Protein 8K48 (pdb70)

Sequence (378 aa):
SQSRDDFDRDDVEQYFNYMGMLAVEGTYSKMEALLNLNIHPVDILLMLAATEGDRPKIEELLKAGADYSVKDADGRTAIDRANSEEIRDLILGYGSQSRDDFDRDDVEQYFNYMGMLAVEGTYSKMEALLNLNIHPVDILLMLAATEGDRPKIEELLKAGADYSVKDADGRTAIDRANSEEIRDLILGYGSQSRDDFDRDDVEQYFNYMGMLAVEGTYSKMEALLNLNIHPVDILLMLAATEGDRPKIEELLKAGADYSVKDADGRTAIDRANSEEIRDLILGYSQSRDDFDRDDVEQYFNYMGMLAVEGTYSKMEALLNLNIHPVDILLMLAATEGDRPKIEELLKAGADYSVKDADGRTAIDRANSEEIRDLILGY

Solvent-accessible surface area: 19606 Å² total; per-residue (Å²): 168,85,59,74,119,79,10,75,98,74,47,0,14,72,19,24,24,74,24,20,6,56,56,17,11,30,59,34,48,130,6,38,41,3,19,112,72,155,22,104,30,1,4,0,2,0,2,12,0,0,62,79,20,29,115,98,51,0,70,57,0,19,161,6,35,10,64,82,70,40,132,9,63,110,35,107,18,1,32,70,46,7,91,32,108,108,9,95,74,31,0,92,68,120,123,119,72,66,80,122,81,10,76,103,98,54,0,39,137,20,26,25,112,27,18,62,67,56,34,64,26,74,10,51,133,3,27,54,10,17,112,79,167,26,47,29,0,4,0,1,0,2,18,0,0,60,81,27,30,99,100,49,0,57,49,0,23,142,6,36,9,58,80,70,37,124,22,90,104,32,109,15,1,33,67,40,8,123,37,118,113,11,90,76,26,1,96,65,124,123,119,75,65,76,119,78,11,71,93,78,49,0,16,77,21,28,20,76,29,26,14,54,54,17,24,21,69,22,25,132,2,19,43,6,23,111,82,163,21,50,28,0,5,0,2,0,2,17,0,0,61,77,21,28,110,102,43,0,52,60,0,19,144,5,35,11,59,83,73,38,128,12,72,116,37,111,16,1,32,69,46,8,91,37,106,112,10,92,77,32,0,93,67,124,170,88,58,64,126,83,15,79,120,80,50,0,55,111,18,33,26,125,31,24,39,85,60,33,45,37,74,10,68,95,3,24,44,4,12,106,110,141,29,48,26,0,7,0,1,0,2,21,0,0,65,78,19,31,97,102,45,0,61,57,0,20,154,5,33,10,61,77,70,36,133,17,63,95,41,107,18,2,30,65,47,10,96,43,118,100,6,93,76,28,0,89,69,114

Structure (mmCIF, N/CA/C/O backbone):
data_8K48
#
_entry.id   8K48
#
_cell.length_a   63.776
_cell.length_b   63.776
_cell.length_c   225.397
_cell.angle_alpha   90.000
_cell.angle_beta   90.000
_cell.angle_gamma   90.000
#
_symmetry.space_group_name_H-M   'P 43 21 2'
#
loop_
_entity.id
_entity.type
_entity.pdbx_description
1 polymer 'Protein LHCP TRANSLOCATION DEFECT'
2 water water
#
loop_
_atom_site.group_PDB
_atom_site.id
_atom_site.type_symbol
_atom_site.label_atom_id
_atom_site.label_alt_id
_atom_site.label_comp_id
_atom_site.label_asym_id
_atom_site.label_entity_id
_atom_site.label_seq_id
_atom_site.pdbx_PDB_ins_code
_atom_site.Cartn_x
_atom_site.Cartn_y
_atom_site.Cartn_z
_atom_site.occupancy
_atom_site.B_iso_or_equiv
_atom_site.auth_seq_id
_atom_site.auth_comp_id
_atom_site.auth_asym_id
_atom_site.auth_atom_id
_atom_site.pdbx_PDB_model_num
ATOM 1 N N . SER A 1 15 ? -27.31400 -18.26000 9.10800 1.000 63.85000 9 SER A N 1
ATOM 2 C CA . SER A 1 15 ? -27.64300 -18.33300 7.66200 1.000 67.05000 9 SER A CA 1
ATOM 3 C C . SER A 1 15 ? -27.33300 -19.73000 7.10100 1.000 68.84000 9 SER A C 1
ATOM 4 O O . SER A 1 15 ? -27.35800 -19.87800 5.86800 1.000 66.91000 9 SER A O 1
ATOM 7 N N . GLN A 1 16 ? -27.06800 -20.71300 7.96700 1.000 64.21000 10 GLN A N 1
ATOM 8 C CA . GLN A 1 16 ? -26.80600 -22.10300 7.49900 1.000 61.27000 10 GLN A CA 1
ATOM 9 C C . GLN A 1 16 ? -27.33700 -23.12400 8.51600 1.000 58.85000 10 GLN A C 1
ATOM 10 O O . GLN A 1 16 ? -27.30900 -22.81900 9.71500 1.000 56.12000 10 GLN A O 1
ATOM 16 N N . SER A 1 17 ? -27.81000 -24.27700 8.04400 1.000 52.30000 11 SER A N 1
ATOM 17 C CA . SER A 1 17 ? -28.40000 -25.31300 8.93600 1.000 51.38000 11 SER A CA 1
ATOM 18 C C . SER A 1 17 ? -27.59100 -26.61500 8.89400 1.000 49.06000 11 SER A C 1
ATOM 19 O O . SER A 1 17 ? -26.71400 -26.73200 8.02600 1.000 48.21000 11 SER A O 1
ATOM 22 N N . ARG A 1 18 ? -27.93000 -27.56400 9.76600 1.000 45.88000 12 ARG A N 1
ATOM 23 C CA . ARG A 1 18 ? -27.18800 -28.84600 9.87200 1.000 47.86000 12 ARG A CA 1
ATOM 24 C C . ARG A 1 18 ? -27.22400 -29.59900 8.54300 1.000 47.51000 12 ARG A C 1
ATOM 25 O O . ARG A 1 18 ? -26.17500 -30.10900 8.13600 1.000 39.41000 12 ARG A O 1
ATOM 33 N N . ASP A 1 19 ? -28.37400 -29.62200 7.87400 1.000 45.97000 13 ASP A N 1
ATOM 34 C CA . ASP A 1 19 ? -28.48400 -30.44200 6.63700 1.000 45.28000 13 ASP A CA 1
ATOM 35 C C . ASP A 1 19 ? -27.88500 -29.72600 5.42000 1.000 41.71000 13 ASP A C 1
ATOM 36 O O . ASP A 1 19 ? -27.97900 -30.28700 4.32700 1.000 44.51000 13 ASP A O 1
ATOM 41 N N . ASP A 1 20 ? -27.25800 -28.57100 5.60500 1.000 37.07000 14 ASP A N 1
ATOM 42 C CA . ASP A 1 20 ? -26.57100 -27.93200 4.45400 1.000 42.41000 14 ASP A CA 1
ATOM 43 C C . ASP A 1 20 ? -25.14300 -28.48700 4.35900 1.000 42.86000 14 ASP A C 1
ATOM 44 O O . ASP A 1 20 ? -24.37400 -27.97500 3.54100 1.000 43.13000 14 ASP A O 1
ATOM 49 N N . PHE A 1 21 ? -24.81100 -29.47900 5.18900 1.000 41.76000 15 PHE A N 1
ATOM 50 C CA . PHE A 1 21 ? -23.47000 -30.11300 5.15900 1.000 37.82000 15 PHE A CA 1
ATOM 51 C C . PHE A 1 21 ? -23.65100 -31.59300 4.81600 1.000 36.34000 15 PHE A C 1
ATOM 52 O O . PHE A 1 21 ? -24.41900 -32.27800 5.50000 1.000 38.39000 15 PHE A O 1
ATOM 60 N N . ASP A 1 22 ? -22.97300 -32.05100 3.77100 1.000 32.21000 16 ASP A N 1
ATOM 61 C CA . ASP A 1 22 ? -23.15600 -33.44500 3.29900 1.000 36.99000 16 ASP A CA 1
ATOM 62 C C . ASP A 1 22 ? -21.81800 -34.19100 3.22400 1.000 34.94000 16 ASP A C 1
ATOM 63 O O . ASP A 1 22 ? -20.80200 -33.62100 3.63300 1.000 32.83000 16 ASP A O 1
ATOM 68 N N . ARG A 1 23 ? -21.84100 -35.40800 2.67500 1.000 35.02000 17 ARG A N 1
ATOM 69 C CA . ARG A 1 23 ? -20.62500 -36.21500 2.63700 1.000 37.60000 17 ARG A CA 1
ATOM 70 C C . ARG A 1 23 ? -19.52500 -35.53500 1.83400 1.000 39.71000 17 ARG A C 1
ATOM 71 O O . ARG A 1 23 ? -18.34100 -35.64000 2.18100 1.000 34.20000 17 ARG A O 1
ATOM 79 N N . ASP A 1 24 ? -19.89700 -34.83100 0.75600 1.000 38.80000 18 ASP A N 1
ATOM 80 C CA . ASP A 1 24 ? -18.90500 -34.14400 -0.06600 1.000 36.12000 18 ASP A CA 1
ATOM 81 C C . ASP A 1 24 ? -18.24500 -33.00500 0.69500 1.000 33.12000 18 ASP A C 1
ATOM 82 O O . ASP A 1 24 ? -17.05500 -32.73300 0.50200 1.000 31.48000 18 ASP A O 1
ATOM 87 N N . ASP A 1 25 ? -18.99600 -32.32200 1.55600 1.000 31.41000 19 ASP A N 1
ATOM 88 C CA . ASP A 1 25 ? -18.39300 -31.26800 2.36600 1.000 33.29000 19 ASP A CA 1
ATOM 89 C C . ASP A 1 25 ? -17.31800 -31.82400 3.30400 1.000 28.26000 19 ASP A C 1
ATOM 90 O O . ASP A 1 25 ? -16.28000 -31.18500 3.51100 1.000 27.86000 19 ASP A O 1
ATOM 95 N N . VAL A 1 26 ? -17.54000 -33.01400 3.86800 1.000 28.48000 20 VAL A N 1
ATOM 96 C CA . VAL A 1 26 ? -16.54900 -33.60800 4.77300 1.000 26.08000 20 VAL A CA 1
ATOM 97 C C . VAL A 1 26 ? -15.28300 -33.96800 4.01100 1.000 25.78000 20 VAL A C 1
ATOM 98 O O . VAL A 1 26 ? -14.16800 -33.60700 4.42100 1.000 23.23000 20 VAL A O 1
ATOM 102 N N . GLU A 1 27 ? -15.45000 -34.66200 2.88900 1.000 25.13000 21 GLU A N 1
ATOM 103 C CA . GLU A 1 27 ? -14.27900 -35.11600 2.09900 1.000 26.29000 21 GLU A CA 1
ATOM 104 C C . GLU A 1 27 ? -13.49600 -33.90300 1.57700 1.000 27.29000 21 GLU A C 1
ATOM 105 O O . GLU A 1 27 ? -12.25800 -33.95800 1.58400 1.000 26.87000 21 GLU A O 1
ATOM 111 N N . GLN A 1 28 ? -14.19800 -32.86400 1.12200 1.000 29.50000 22 GLN A N 1
ATOM 112 C CA . GLN A 1 28 ? -13.52200 -31.65200 0.58600 1.000 29.41000 22 GLN A CA 1
ATOM 113 C C . GLN A 1 28 ? -12.70000 -30.95800 1.68100 1.000 25.88000 22 GLN A C 1
ATOM 114 O O . GLN A 1 28 ? -11.56400 -30.55300 1.39600 1.000 25.03000 22 GLN A O 1
ATOM 120 N N . TYR A 1 29 ? -13.25100 -30.86200 2.89100 1.000 24.84000 23 TYR A N 1
ATOM 121 C CA . TYR A 1 29 ? -12.53300 -30.19100 4.00000 1.000 25.23000 23 TYR A CA 1
ATOM 122 C C . TYR A 1 29 ? -11.31900 -31.04500 4.34200 1.000 23.60000 23 TYR A C 1
ATOM 123 O O . TYR A 1 29 ? -10.22500 -30.49500 4.52800 1.000 23.97000 23 TYR A O 1
ATOM 132 N N . PHE A 1 30 ? -11.52500 -32.35700 4.39600 1.000 22.85000 24 PHE A N 1
ATOM 133 C CA . PHE A 1 30 ? -10.38800 -33.23800 4.63100 1.000 25.44000 24 PHE A CA 1
ATOM 134 C C . PHE A 1 30 ? -9.27900 -33.00200 3.61000 1.000 25.20000 24 PHE A C 1
ATOM 135 O O . PHE A 1 30 ? -8.10600 -32.84400 3.97400 1.000 25.76000 24 PHE A O 1
ATOM 143 N N . ASN A 1 31 ? -9.62500 -33.00500 2.32000 1.000 24.95000 25 ASN A N 1
ATOM 144 C CA . ASN A 1 31 ? -8.60300 -32.85200 1.29100 1.000 22.30000 25 ASN A CA 1
ATOM 145 C C . ASN A 1 31 ? -7.95700 -31.47600 1.35600 1.000 25.17000 25 ASN A C 1
ATOM 146 O O . ASN A 1 31 ? -6.73900 -31.34900 1.18800 1.000 26.33000 25 ASN A O 1
ATOM 151 N N . TYR A 1 32 ? -8.75200 -30.43100 1.60300 1.000 25.96000 26 TYR A N 1
ATOM 152 C CA . TYR A 1 32 ? -8.18000 -29.09000 1.70900 1.000 21.54000 26 TYR A CA 1
ATOM 153 C C . TYR A 1 32 ? -7.19900 -29.00000 2.86500 1.000 27.84000 26 TYR A C 1
ATOM 154 O O . TYR A 1 32 ? -6.06600 -28.51900 2.70900 1.000 29.37000 26 TYR A O 1
ATOM 163 N N . MET A 1 33 ? -7.61600 -29.43900 4.04800 1.000 27.62000 27 MET A N 1
ATOM 164 C CA . MET A 1 33 ? -6.68700 -29.41000 5.16900 1.000 27.38000 27 MET A CA 1
ATOM 165 C C . MET A 1 33 ? -5.48900 -30.31200 4.89500 1.000 24.20000 27 MET A C 1
ATOM 166 O O . MET A 1 33 ? -4.35900 -29.97300 5.24600 1.000 27.45000 27 MET A O 1
ATOM 171 N N . GLY A 1 34 ? -5.71000 -31.45600 4.24700 1.000 28.00000 28 GLY A N 1
ATOM 172 C CA . GLY A 1 3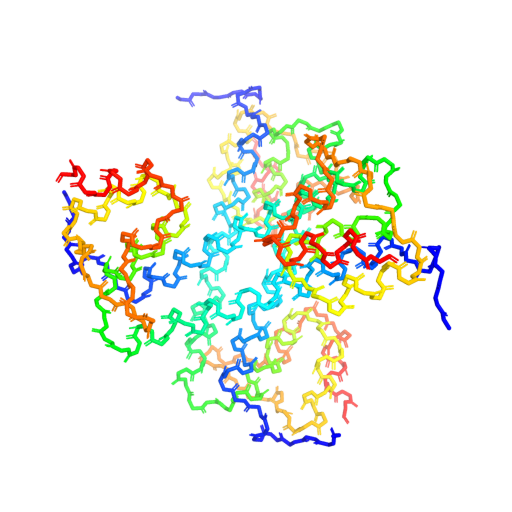4 ? -4.58400 -32.28400 3.85200 1.000 25.81000 28 GLY A CA 1
ATOM 173 C C . GLY A 1 34 ? -3.60000 -31.53700 2.97000 1.000 30.65000 28 GLY A C 1
ATOM 174 O O . GLY A 1 34 ? -2.38200 -31.67500 3.12000 1.000 32.20000 28 GLY A O 1
ATOM 175 N N . MET A 1 35 ? -4.11400 -30.71000 2.06200 1.000 26.29000 29 MET A N 1
ATOM 176 C CA . MET A 1 35 ? -3.24100 -29.91600 1.21300 1.000 31.14000 29 MET A CA 1
ATOM 177 C C . MET A 1 35 ? -2.40900 -28.94800 2.04500 1.000 27.57000 29 MET A C 1
ATOM 178 O O . MET A 1 35 ? -1.18900 -28.85400 1.87400 1.000 25.02000 29 MET A O 1
ATOM 183 N N . LEU A 1 36 ? -3.05500 -28.21700 2.95400 1.000 25.89000 30 LEU A N 1
ATOM 184 C CA . LEU A 1 36 ? -2.31000 -27.28200 3.78300 1.000 28.09000 30 LEU A CA 1
ATOM 185 C C . LEU A 1 36 ? -1.30100 -28.00500 4.66100 1.000 28.25000 30 LEU A C 1
ATOM 186 O O . LEU A 1 36 ? -0.22400 -27.46800 4.93200 1.000 24.58000 30 LEU A O 1
ATOM 191 N N . ALA A 1 37 ? -1.62200 -29.22300 5.10800 1.000 26.21000 31 ALA A N 1
ATOM 192 C CA . ALA A 1 37 ? -0.67900 -29.96400 5.93700 1.000 30.34000 31 ALA A CA 1
ATOM 193 C C . ALA A 1 37 ? 0.57200 -30.33300 5.15200 1.000 29.57000 31 ALA A C 1
ATOM 194 O O . ALA A 1 37 ? 1.69000 -30.21000 5.66200 1.000 34.86000 31 ALA A O 1
ATOM 196 N N . VAL A 1 38 ? 0.40900 -30.77200 3.90100 1.000 30.67000 32 VAL A N 1
ATOM 197 C CA . VAL A 1 38 ? 1.57500 -31.10200 3.08200 1.000 34.72000 32 VAL A CA 1
ATOM 198 C C . VAL A 1 38 ? 2.42400 -29.86300 2.83300 1.000 33.47000 32 VAL A C 1
ATOM 199 O O . VAL A 1 38 ? 3.66100 -29.91500 2.89100 1.000 30.33000 32 VAL A O 1
ATOM 203 N N . GLU A 1 39 ? 1.78200 -28.72800 2.54600 1.000 29.46000 33 GLU A N 1
ATOM 204 C CA . GLU A 1 39 ? 2.55400 -27.51200 2.30600 1.000 28.95000 33 GLU A CA 1
ATOM 205 C C . GLU A 1 39 ?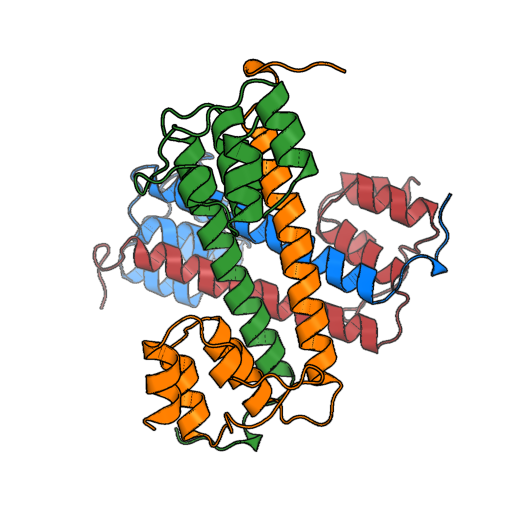 3.30000 -27.09500 3.56200 1.000 27.05000 33 GLU A C 1
ATOM 206 O O . GLU A 1 39 ? 4.47900 -26.74200 3.50200 1.000 27.99000 33 GLU A O 1
ATOM 212 N N . GLY A 1 40 ? 2.63600 -27.17200 4.71400 1.000 29.54000 34 GLY A N 1
ATOM 213 C CA . GLY A 1 40 ? 3.27700 -26.77600 5.95900 1.000 29.13000 34 GLY A CA 1
ATOM 214 C C . GLY A 1 40 ? 4.42100 -27.68600 6.35000 1.000 30.05000 34 GLY A C 1
ATOM 215 O O . GLY A 1 40 ? 5.47900 -27.22100 6.78100 1.000 34.35000 34 GLY A O 1
ATOM 216 N N . THR A 1 41 ? 4.24800 -28.99700 6.19000 1.000 34.74000 35 THR A N 1
ATOM 217 C CA . THR A 1 41 ? 5.32800 -29.88900 6.60100 1.000 40.98000 35 THR A CA 1
ATOM 218 C C . THR A 1 41 ? 6.48300 -29.88400 5.59000 1.000 39.93000 35 THR A C 1
ATOM 219 O O . THR A 1 41 ? 7.64800 -29.99200 5.99400 1.000 42.54000 35 THR A O 1
ATOM 223 N N . TYR A 1 42 ? 6.19000 -29.70400 4.29100 1.000 33.38000 36 TYR A N 1
ATOM 224 C CA . TYR A 1 42 ? 7.25000 -29.44300 3.30200 1.000 34.50000 36 TYR A CA 1
ATOM 225 C C . TYR A 1 42 ? 8.05400 -28.19600 3.64700 1.000 34.53000 36 TYR A C 1
ATOM 226 O O . TYR A 1 42 ? 9.29300 -28.18000 3.52500 1.000 32.07000 36 TYR A O 1
ATOM 235 N N . SER A 1 43 ? 7.36800 -27.11100 4.00000 1.000 27.35000 37 SER A N 1
ATOM 236 C CA . SER A 1 43 ? 8.05700 -25.89900 4.40500 1.000 31.38000 37 SER A CA 1
ATOM 237 C C . SER A 1 43 ? 8.99800 -26.17100 5.58300 1.000 29.16000 37 SER A C 1
ATOM 238 O O . SER A 1 43 ? 10.13600 -25.71300 5.58700 1.000 29.87000 37 SER A O 1
ATOM 241 N N . LYS A 1 44 ? 8.52600 -26.90900 6.57800 1.000 25.51000 38 LYS A N 1
ATOM 242 C CA . LYS A 1 44 ? 9.35400 -27.20700 7.77700 1.000 30.35000 38 LYS A CA 1
ATOM 243 C C . LYS A 1 44 ? 10.61700 -27.97200 7.36000 1.000 28.04000 38 LYS A C 1
ATOM 244 O O . LYS A 1 44 ? 11.69100 -27.63800 7.85000 1.000 26.17000 38 LYS A O 1
ATOM 250 N N . MET A 1 45 ? 10.47300 -28.94700 6.46800 1.000 29.29000 39 MET A N 1
ATOM 251 C CA . MET A 1 45 ? 11.61900 -29.75400 5.98100 1.000 30.62000 39 MET A CA 1
ATOM 252 C C . MET A 1 45 ? 12.68100 -28.85800 5.35100 1.000 34.98000 39 MET A C 1
ATOM 253 O O . MET A 1 45 ? 13.85800 -29.02100 5.68000 1.000 33.37000 39 MET A O 1
ATOM 258 N N . GLU A 1 46 ? 12.26100 -27.95600 4.47400 1.000 32.41000 40 GLU A N 1
ATOM 259 C CA . GLU A 1 46 ? 13.21400 -27.08700 3.75000 1.000 35.80000 40 GLU A CA 1
ATOM 260 C C . GLU A 1 46 ? 13.89500 -26.14200 4.74000 1.000 34.57000 40 GLU A C 1
ATOM 261 O O . GLU A 1 46 ? 15.08300 -25.87200 4.56700 1.000 34.65000 40 GLU A O 1
ATOM 267 N N . ALA A 1 47 ? 13.14700 -25.63900 5.71100 1.000 29.70000 41 ALA A N 1
ATOM 268 C CA . ALA A 1 47 ? 13.77300 -24.80200 6.75600 1.000 32.22000 41 ALA A CA 1
ATOM 269 C C . ALA A 1 47 ? 14.92100 -25.58200 7.40300 1.000 32.49000 41 ALA A C 1
ATOM 270 O O . ALA A 1 47 ? 15.98200 -24.98700 7.63600 1.000 32.96000 41 ALA A O 1
ATOM 272 N N . LEU A 1 48 ? 14.70000 -26.86800 7.67800 1.000 28.09000 42 LEU A N 1
ATOM 273 C CA . LEU A 1 48 ? 15.72800 -27.67700 8.32200 1.000 25.53000 42 LEU A CA 1
ATOM 274 C C . LEU A 1 48 ? 16.91400 -27.88400 7.39200 1.000 32.74000 42 LEU A C 1
ATOM 275 O O . LEU A 1 48 ? 18.06800 -27.70300 7.79300 1.000 29.74000 42 LEU A O 1
ATOM 280 N N . LEU A 1 49 ? 16.64400 -28.26200 6.14100 1.000 30.18000 43 LEU A N 1
ATOM 281 C CA . LEU A 1 49 ? 17.71900 -28.46600 5.18200 1.000 32.77000 43 LEU A CA 1
ATOM 282 C C . LEU A 1 49 ? 18.43600 -27.16300 4.85300 1.000 36.07000 43 LEU A C 1
ATOM 283 O O . LEU A 1 49 ? 19.64200 -27.17800 4.59900 1.000 38.30000 43 LEU A O 1
ATOM 288 N N . ASN A 1 50 ? 17.71800 -26.03200 4.86300 1.000 36.01000 44 ASN A N 1
ATOM 289 C CA . ASN A 1 50 ? 18.34000 -24.75400 4.54200 1.000 34.41000 44 ASN A CA 1
ATOM 290 C C . ASN A 1 50 ? 19.22800 -24.24100 5.66900 1.000 39.62000 44 ASN A C 1
ATOM 291 O O . ASN A 1 50 ? 20.19800 -23.52600 5.40800 1.000 42.27000 44 ASN A O 1
ATOM 296 N N . LEU A 1 51 ? 18.94100 -24.67800 6.89300 1.000 35.52000 45 LEU A N 1
ATOM 297 C CA . LEU A 1 51 ? 19.92600 -24.43700 7.96500 1.000 37.01000 45 LEU A CA 1
ATOM 298 C C . LEU A 1 51 ? 20.96400 -25.50600 7.62900 1.000 41.90000 45 LEU A C 1
ATOM 299 O O . LEU A 1 51 ? 20.56000 -26.54100 7.08000 1.000 51.20000 45 LEU A O 1
ATOM 304 N N . ASN A 1 52 ? 22.24200 -25.30500 7.91600 1.000 45.72000 46 ASN A N 1
ATOM 305 C CA . ASN A 1 52 ? 23.18400 -26.36800 7.47300 1.000 49.61000 46 ASN A CA 1
ATOM 306 C C . ASN A 1 52 ? 23.21600 -27.48000 8.52700 1.000 45.12000 46 ASN A C 1
ATOM 307 O O . ASN A 1 52 ? 24.25500 -27.64900 9.17800 1.000 47.18000 46 ASN A O 1
ATOM 312 N N . ILE A 1 53 ? 22.10400 -28.19800 8.67300 1.000 39.37000 47 ILE A N 1
ATOM 313 C CA . ILE A 1 53 ? 22.04000 -29.34500 9.61600 1.000 43.87000 47 ILE A CA 1
ATOM 314 C C . ILE A 1 53 ? 22.29000 -30.61500 8.79800 1.000 37.27000 47 ILE A C 1
ATOM 315 O O . ILE A 1 53 ? 21.75200 -30.72900 7.69400 1.000 36.26000 47 ILE A O 1
ATOM 320 N N . HIS A 1 54 ? 23.07000 -31.53400 9.34500 1.000 38.61000 48 HIS A N 1
ATOM 321 C CA . HIS A 1 54 ? 23.28600 -32.82100 8.64200 1.000 38.26000 48 HIS A CA 1
ATOM 322 C C . HIS A 1 54 ? 21.95400 -33.56800 8.54500 1.000 36.05000 48 HIS A C 1
ATOM 323 O O . HIS A 1 54 ? 21.16900 -33.57600 9.50400 1.000 34.66000 48 HIS A O 1
ATOM 330 N N . PRO A 1 55 ? 21.67000 -34.20000 7.39300 1.000 32.34000 49 PRO A N 1
ATOM 331 C CA . PRO A 1 55 ? 20.44800 -34.97400 7.24300 1.000 28.29000 49 PRO A CA 1
ATOM 332 C C . PRO A 1 55 ? 20.22600 -35.99700 8.37200 1.000 32.25000 49 PRO A C 1
ATOM 333 O O . PRO A 1 55 ? 19.09700 -36.19300 8.72700 1.000 30.26000 49 PRO A O 1
ATOM 337 N N . VAL A 1 56 ? 21.28500 -36.62500 8.89500 1.000 32.66000 50 VAL A N 1
ATOM 338 C CA . VAL A 1 56 ? 21.04900 -37.64400 9.91300 1.000 31.14000 50 VAL A CA 1
ATOM 339 C C . VAL A 1 56 ? 20.47400 -37.01400 11.18400 1.000 30.95000 50 VAL A C 1
ATOM 340 O O . VAL A 1 56 ? 19.60900 -37.60800 11.84200 1.000 31.40000 50 VAL A O 1
ATOM 344 N N . ASP A 1 57 ? 20.92900 -35.80300 11.54200 1.000 29.39000 51 ASP A N 1
ATOM 345 C CA . ASP A 1 57 ? 20.35700 -35.10600 12.69100 1.000 28.65000 51 ASP A CA 1
ATOM 346 C C . ASP A 1 57 ? 18.94200 -34.62200 12.39700 1.000 27.66000 51 ASP A C 1
ATOM 347 O O . ASP A 1 57 ? 18.09600 -34.58900 13.30000 1.000 29.75000 51 ASP A O 1
ATOM 352 N N . ILE A 1 58 ? 18.68200 -34.22000 11.15300 1.000 27.23000 52 ILE A N 1
ATOM 353 C CA . ILE A 1 58 ? 17.33200 -33.82100 10.76200 1.000 28.45000 52 ILE A CA 1
ATOM 354 C C . ILE A 1 58 ? 16.38200 -34.99800 10.90400 1.000 24.87000 52 ILE A C 1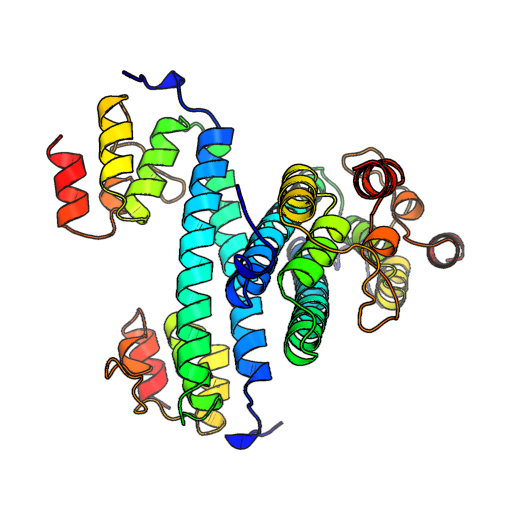
ATOM 355 O O . ILE A 1 58 ? 15.27900 -34.86500 11.44400 1.000 27.54000 52 ILE A O 1
ATOM 360 N N . LEU A 1 59 ? 16.81000 -36.17300 10.43400 1.000 24.69000 53 LEU A N 1
ATOM 361 C CA . LEU A 1 59 ? 15.99500 -37.37800 10.57000 1.000 28.31000 53 LEU A CA 1
ATOM 362 C C . LEU A 1 59 ? 15.67400 -37.68400 12.03200 1.000 26.48000 53 LEU A C 1
ATOM 363 O O . LEU A 1 59 ? 14.55500 -38.09500 12.35400 1.000 27.96000 53 LEU A O 1
ATOM 368 N N . LEU A 1 60 ? 16.64000 -37.50500 12.93100 1.000 23.84000 54 LEU A N 1
ATOM 369 C CA . LEU A 1 60 ? 16.34900 -37.72400 14.34000 1.000 26.69000 54 LEU A CA 1
ATOM 370 C C . LEU A 1 60 ? 15.29200 -36.74100 14.83600 1.000 26.29000 54 LEU A C 1
ATOM 371 O O . LEU A 1 60 ? 14.38800 -37.11800 15.58700 1.000 25.94000 54 LEU A O 1
ATOM 376 N N . MET A 1 61 ? 15.38500 -35.47700 14.41800 1.000 23.42000 55 MET A N 1
ATOM 377 C CA . MET A 1 61 ? 14.37900 -34.49400 14.81300 1.000 27.34000 55 MET A CA 1
ATOM 378 C C . MET A 1 61 ? 12.99100 -34.94500 14.38300 1.000 27.60000 55 MET A C 1
ATOM 379 O O . MET A 1 61 ? 12.04700 -34.92500 15.18400 1.000 25.97000 55 MET A O 1
ATOM 384 N N . LEU A 1 62 ? 12.86500 -35.39100 13.12600 1.000 24.99000 56 LEU A N 1
ATOM 385 C CA . LEU A 1 62 ? 11.59200 -35.90600 12.62000 1.000 28.31000 56 LEU A CA 1
ATOM 386 C C . LEU A 1 62 ? 11.16900 -37.16400 13.35500 1.000 27.18000 56 LEU A C 1
ATOM 387 O O . LEU A 1 62 ? 10.01600 -37.29000 13.78100 1.000 24.11000 56 LEU A O 1
ATOM 392 N N . ALA A 1 63 ? 12.07800 -38.13600 13.45600 1.000 28.84000 57 ALA A N 1
ATOM 393 C CA . ALA A 1 63 ? 11.73900 -39.38100 14.13200 1.000 26.15000 57 ALA A CA 1
ATOM 394 C C . ALA A 1 63 ? 11.32800 -39.13000 15.58300 1.000 25.62000 57 ALA A C 1
ATOM 395 O O . ALA A 1 63 ? 10.44300 -39.81600 16.10200 1.000 27.12000 57 ALA A O 1
ATOM 397 N N . ALA A 1 64 ? 11.90600 -38.11400 16.22300 1.000 24.87000 58 ALA A N 1
ATOM 398 C CA . ALA A 1 64 ? 11.50700 -37.76900 17.58500 1.000 30.11000 58 ALA A CA 1
ATOM 399 C C . ALA A 1 64 ? 10.09200 -37.20800 17.60900 1.000 29.12000 58 ALA A C 1
ATOM 400 O O . ALA A 1 64 ? 9.25700 -37.64200 18.41300 1.000 28.94000 58 ALA A O 1
ATOM 402 N N . THR A 1 65 ? 9.81200 -36.23800 16.72900 1.000 26.38000 59 THR A N 1
ATOM 403 C CA . THR A 1 65 ? 8.46400 -35.69900 16.57300 1.000 26.74000 59 THR A CA 1
ATOM 404 C C . THR A 1 65 ? 7.43300 -36.81000 16.39100 1.000 27.53000 59 THR A C 1
ATOM 405 O O . THR A 1 65 ? 6.34200 -36.75900 16.97100 1.000 33.11000 59 THR A O 1
ATOM 409 N N . GLU A 1 66 ? 7.77100 -37.83500 15.61500 1.000 26.58000 60 GLU A N 1
ATOM 410 C CA . GLU A 1 66 ? 6.83300 -38.90100 15.31200 1.000 29.15000 60 GLU A CA 1
ATOM 411 C C . GLU A 1 66 ? 6.80400 -40.00800 16.36400 1.000 31.97000 60 GLU A C 1
ATOM 412 O O . GLU A 1 66 ? 5.99200 -40.93000 16.23900 1.000 30.28000 60 GLU A O 1
ATOM 418 N N . GLY A 1 67 ? 7.66100 -39.96000 17.38200 1.000 36.08000 61 GLY A N 1
ATOM 419 C CA . GLY A 1 67 ? 7.72800 -41.07500 18.31700 1.000 35.26000 61 GLY A CA 1
ATOM 420 C C . GLY A 1 67 ? 8.08200 -42.38300 17.65400 1.000 34.05000 61 GLY A C 1
ATOM 421 O O . GLY A 1 67 ? 7.59600 -43.43800 18.06800 1.000 35.65000 61 GLY A O 1
ATOM 422 N N . ASP A 1 68 ? 8.92600 -42.33500 16.62400 1.000 34.45000 62 ASP A N 1
ATOM 423 C CA . ASP A 1 68 ? 9.28500 -43.48700 15.79400 1.000 33.24000 62 ASP A CA 1
ATOM 424 C C . ASP A 1 68 ? 10.47900 -44.17800 16.44900 1.000 35.23000 62 ASP A C 1
ATOM 425 O O . ASP A 1 68 ? 11.63700 -43.88000 16.15500 1.000 32.78000 62 ASP A O 1
ATOM 430 N N . ARG A 1 69 ? 10.19300 -45.11400 17.35400 1.000 39.70000 63 ARG A N 1
ATOM 431 C CA . ARG A 1 69 ? 11.27200 -45.74200 18.12200 1.000 38.60000 63 ARG A CA 1
ATOM 432 C C . ARG A 1 69 ? 12.28100 -46.46800 17.24000 1.000 37.83000 63 ARG A C 1
ATOM 433 O O . ARG A 1 69 ? 13.49000 -46.22000 17.39900 1.000 37.00000 63 ARG A O 1
ATOM 441 N N . PRO A 1 70 ? 11.89100 -47.34800 16.30700 1.000 32.19000 64 PRO A N 1
ATOM 442 C CA . PRO A 1 70 ? 12.92100 -48.02600 15.49800 1.000 34.57000 64 PRO A CA 1
ATOM 443 C C . PRO A 1 70 ? 13.78300 -47.06900 14.69400 1.000 36.98000 64 PRO A C 1
ATOM 444 O O . PRO A 1 70 ? 15.00100 -47.26200 14.60200 1.000 40.33000 64 PRO A O 1
ATOM 448 N N . LYS A 1 71 ? 13.18700 -46.03600 14.09900 1.000 37.48000 65 LYS A N 1
ATOM 449 C CA . LYS A 1 71 ? 13.99500 -45.05200 13.39100 1.000 37.69000 65 LYS A CA 1
ATOM 450 C C . LYS A 1 71 ? 14.91900 -44.31600 14.35100 1.000 33.91000 65 LYS A C 1
ATOM 451 O O . LYS A 1 71 ? 16.07200 -44.02600 14.01300 1.000 37.57000 65 LYS A O 1
ATOM 457 N N . ILE A 1 72 ? 14.42700 -43.99500 15.54800 1.000 34.61000 66 ILE A N 1
ATOM 458 C CA . ILE A 1 72 ? 15.26600 -43.31200 16.52800 1.000 35.14000 66 ILE A CA 1
ATOM 459 C C . ILE A 1 72 ? 16.47600 -44.17300 16.86600 1.000 41.59000 66 ILE A C 1
ATOM 460 O O . ILE A 1 72 ? 17.61600 -43.69600 16.89500 1.000 36.64000 66 ILE A O 1
ATOM 465 N N . GLU A 1 73 ? 16.24100 -45.46400 17.10800 1.000 41.81000 67 GLU A N 1
ATOM 466 C CA . GLU A 1 73 ? 17.33800 -46.36400 17.43500 1.000 43.34000 67 GLU A CA 1
ATOM 467 C C . GLU A 1 73 ? 18.31600 -46.48300 16.27300 1.000 43.77000 67 GLU A C 1
ATOM 468 O O . GLU A 1 73 ? 19.53500 -46.43100 16.47000 1.000 43.39000 67 GLU A O 1
ATOM 474 N N . GLU A 1 74 ? 17.80300 -46.62800 15.05200 1.000 39.40000 68 GLU A N 1
ATOM 475 C CA . GLU A 1 74 ? 18.68700 -46.70300 13.89500 1.000 40.13000 68 GLU A CA 1
ATOM 476 C C . GLU A 1 74 ? 19.54900 -45.45500 13.77700 1.000 43.15000 68 GLU A C 1
ATOM 477 O O . GLU A 1 74 ? 20.75500 -45.54400 13.50400 1.000 42.97000 68 GLU A O 1
ATOM 483 N N . LEU A 1 75 ? 18.95300 -44.28000 13.98100 1.000 35.99000 69 LEU A N 1
ATOM 484 C CA . LEU A 1 75 ? 19.69300 -43.04400 13.73900 1.000 37.83000 69 LEU A CA 1
ATOM 485 C C . LEU A 1 75 ? 20.74700 -42.81800 14.81300 1.000 37.36000 69 LEU A C 1
ATOM 486 O O . LEU A 1 75 ? 21.85800 -42.36100 14.52000 1.000 38.33000 69 LEU A O 1
ATOM 491 N N . LEU A 1 76 ? 20.41900 -43.13500 16.06100 1.000 36.05000 70 LEU A N 1
ATOM 492 C CA . LEU A 1 76 ? 21.39900 -43.00600 17.12900 1.000 37.21000 70 LEU A CA 1
ATOM 493 C C . LEU A 1 76 ? 22.58700 -43.93500 16.90600 1.000 41.32000 70 LEU A C 1
ATOM 494 O O . LEU A 1 76 ? 23.74300 -43.51600 17.04700 1.000 43.02000 70 LEU A O 1
ATOM 499 N N . LYS A 1 77 ? 22.32000 -45.19100 16.52900 1.000 41.92000 71 LYS A N 1
ATOM 500 C CA . LYS A 1 77 ? 23.40200 -46.13000 16.25300 1.000 44.86000 71 LYS A CA 1
ATOM 501 C C . LYS A 1 77 ? 24.33200 -45.60400 15.17500 1.000 47.05000 71 LYS A C 1
ATOM 502 O O . LYS A 1 77 ? 25.53200 -45.89900 15.19400 1.000 44.87000 71 LYS A O 1
ATOM 508 N N . ALA A 1 78 ? 23.80700 -44.82500 14.23200 1.000 38.93000 72 ALA A N 1
ATOM 509 C CA . ALA A 1 78 ? 24.64200 -44.25000 13.18700 1.000 42.78000 72 ALA A CA 1
ATOM 510 C C . ALA A 1 78 ? 25.31800 -42.95900 13.62100 1.000 40.80000 72 ALA A C 1
ATOM 511 O O . ALA A 1 78 ? 26.08200 -42.38700 12.83900 1.000 45.58000 72 ALA A O 1
ATOM 513 N N . GLY A 1 79 ? 25.04900 -42.48700 14.83200 1.000 41.24000 73 GLY A N 1
ATOM 514 C CA . GLY A 1 79 ? 25.70000 -41.30800 15.35600 1.000 41.99000 73 GLY A CA 1
ATOM 515 C C . GLY A 1 79 ? 24.90900 -40.01900 15.30800 1.000 45.08000 73 GLY A C 1
ATOM 516 O O . GLY A 1 79 ? 25.52300 -38.94800 15.28600 1.000 41.13000 73 GLY A O 1
ATOM 517 N N . ALA A 1 80 ? 23.57700 -40.08200 15.30900 1.000 42.06000 74 ALA A N 1
ATOM 518 C CA . ALA A 1 80 ? 22.77200 -38.86600 15.32800 1.000 38.73000 74 ALA A CA 1
ATOM 519 C C . ALA A 1 80 ? 22.97200 -38.09500 16.63100 1.000 39.78000 74 ALA A C 1
ATOM 520 O O . ALA A 1 80 ? 23.00700 -38.67600 17.72200 1.000 40.10000 74 ALA A O 1
ATOM 522 N N . ASP A 1 81 ? 23.09000 -36.77100 16.51000 1.000 37.77000 75 ASP A N 1
ATOM 523 C CA . ASP A 1 81 ? 23.31500 -35.86900 17.63800 1.000 37.31000 75 ASP A CA 1
ATOM 524 C C . ASP A 1 81 ? 21.98300 -35.24500 18.04700 1.000 37.57000 75 ASP A C 1
ATOM 525 O O . ASP A 1 81 ? 21.34900 -34.55400 17.24300 1.000 32.33000 75 ASP A O 1
ATOM 530 N N . TYR A 1 82 ? 21.56700 -35.47500 19.29800 1.000 33.94000 76 TYR A N 1
ATOM 531 C CA . TYR A 1 82 ? 20.27100 -35.00700 19.76500 1.000 31.21000 76 TYR A CA 1
ATOM 532 C C . TYR A 1 82 ? 20.32600 -33.63300 20.41900 1.000 33.27000 76 TYR A C 1
ATOM 533 O O . TYR A 1 82 ? 19.33300 -33.21600 21.02100 1.000 30.47000 76 TYR A O 1
ATOM 542 N N . SER A 1 83 ? 21.46000 -32.94000 20.34800 1.000 32.01000 77 SER A N 1
ATOM 543 C CA . SER A 1 83 ? 21.57800 -31.59100 20.88200 1.000 36.78000 77 SER A CA 1
ATOM 544 C C . SER A 1 83 ? 21.51300 -30.52000 19.79700 1.000 28.03000 77 SER A C 1
ATOM 545 O O . SER A 1 83 ? 21.51100 -29.32800 20.11900 1.000 33.07000 77 SER A O 1
ATOM 548 N N . VAL A 1 84 ? 21.44300 -30.91800 18.52900 1.000 30.57000 78 VAL A N 1
ATOM 549 C CA . VAL A 1 84 ? 21.39900 -29.95900 17.43100 1.000 29.28000 78 VAL A CA 1
ATOM 550 C C . VAL A 1 84 ? 20.05700 -29.23500 17.42400 1.000 28.21000 78 VAL A C 1
ATOM 551 O O . VAL A 1 84 ? 19.00200 -29.84800 17.61900 1.000 26.97000 78 VAL A O 1
ATOM 555 N N . LYS A 1 85 ? 20.09900 -27.91900 17.20000 1.000 28.49000 79 LYS A N 1
ATOM 556 C CA . LYS A 1 85 ? 18.92500 -27.06000 17.27600 1.000 26.52000 79 LYS A CA 1
ATOM 557 C C . LYS A 1 85 ? 18.30800 -26.85400 15.89800 1.000 28.01000 79 LYS A C 1
ATOM 558 O O . LYS A 1 85 ? 19.01400 -26.77600 14.88700 1.000 24.80000 79 LYS A O 1
ATOM 564 N N . ASP A 1 86 ? 16.98400 -26.77500 15.86600 1.000 24.24000 80 ASP A N 1
ATOM 565 C CA . ASP A 1 86 ? 16.26200 -26.62700 14.61200 1.000 26.50000 80 ASP A CA 1
ATOM 566 C C . ASP A 1 86 ? 15.98900 -25.13600 14.37700 1.000 25.73000 80 ASP A C 1
ATOM 567 O O . ASP A 1 86 ? 16.61900 -24.27800 14.99600 1.000 21.88000 80 ASP A O 1
ATOM 572 N N . ALA A 1 87 ? 15.03500 -24.80100 13.50200 1.000 23.76000 81 ALA A N 1
ATOM 573 C CA . ALA A 1 87 ? 14.84200 -23.39400 13.17700 1.000 24.62000 81 ALA A CA 1
ATOM 574 C C . ALA A 1 87 ? 14.16700 -22.62900 14.31400 1.000 23.98000 81 ALA A C 1
ATOM 575 O O . ALA A 1 87 ? 14.20900 -21.39700 14.32400 1.000 24.05000 81 ALA A O 1
ATOM 577 N N . ASP A 1 88 ? 13.57000 -23.33300 15.27400 1.000 23.83000 82 ASP A N 1
ATOM 578 C CA . ASP A 1 88 ? 13.01200 -22.74000 16.48400 1.000 24.27000 82 ASP A CA 1
ATOM 579 C C . ASP A 1 88 ? 13.97000 -22.80200 17.66200 1.000 27.06000 82 ASP A C 1
ATOM 580 O O . ASP A 1 88 ? 13.56200 -22.50300 18.79100 1.000 27.45000 82 ASP A O 1
ATOM 585 N N . GLY A 1 89 ? 15.21200 -23.22500 17.43500 1.000 22.74000 83 GLY A N 1
ATOM 586 C CA . GLY A 1 89 ? 16.14700 -23.40400 18.53200 1.000 25.87000 83 GLY A CA 1
ATOM 587 C C . GLY A 1 89 ? 15.85100 -24.60700 19.39200 1.000 28.57000 83 GLY A C 1
ATOM 588 O O . GLY A 1 89 ? 16.25700 -24.64400 20.55700 1.000 31.44000 83 GLY A O 1
ATOM 589 N N . ARG A 1 90 ? 15.15600 -25.60400 18.85400 1.000 24.49000 84 ARG A N 1
ATOM 590 C CA . ARG A 1 90 ? 14.73700 -26.75300 19.63900 1.000 26.55000 84 ARG A CA 1
ATOM 591 C C . ARG A 1 90 ? 15.37500 -28.01500 19.08200 1.000 26.95000 84 ARG A C 1
ATOM 592 O O . ARG A 1 90 ? 15.71200 -28.08200 17.90400 1.000 23.14000 84 ARG A O 1
ATOM 600 N N . THR A 1 91 ? 15.54000 -29.01300 19.94700 1.000 25.13000 85 THR A N 1
ATOM 601 C CA . THR A 1 91 ? 16.29300 -30.22400 19.66100 1.000 26.06000 85 THR A CA 1
ATOM 602 C C . THR A 1 91 ? 15.35200 -31.41300 19.54200 1.000 23.39000 85 THR A C 1
ATOM 603 O O . THR A 1 91 ? 14.15800 -31.32100 19.83300 1.000 25.26000 85 THR A O 1
ATOM 607 N N . ALA A 1 92 ? 15.92900 -32.55400 19.13900 1.000 22.64000 86 ALA A N 1
ATOM 608 C CA . ALA A 1 92 ? 15.19800 -33.81900 19.14400 1.000 21.82000 86 ALA A CA 1
ATOM 609 C C . ALA A 1 92 ? 14.62900 -34.15300 20.52200 1.000 24.84000 86 ALA A C 1
ATOM 610 O O . ALA A 1 92 ? 13.55900 -34.76500 20.61500 1.000 26.74000 86 ALA A O 1
ATOM 612 N N . ILE A 1 93 ? 15.32100 -33.78300 21.60000 1.000 26.41000 87 ILE A N 1
ATOM 613 C CA . ILE A 1 93 ? 14.75300 -33.99400 22.93100 1.000 26.57000 87 ILE A CA 1
ATOM 614 C C . ILE A 1 93 ? 13.49600 -33.15000 23.09200 1.000 27.29000 87 ILE A C 1
ATOM 615 O O . ILE A 1 93 ? 12.45800 -33.62600 23.57500 1.000 24.85000 87 ILE A O 1
ATOM 620 N N . ASP A 1 94 ? 13.56600 -31.89300 22.66700 1.000 27.78000 88 ASP A N 1
ATOM 621 C CA . ASP A 1 94 ? 12.38400 -30.99700 22.74200 1.000 28.63000 88 ASP A CA 1
ATOM 622 C C . ASP A 1 94 ? 11.24000 -31.57500 21.90600 1.000 29.63000 88 ASP A C 1
ATOM 623 O O . ASP A 1 94 ? 10.11500 -31.58100 22.39800 1.000 25.76000 88 ASP A O 1
ATOM 628 N N . ARG A 1 95 ? 11.54700 -32.08800 20.71900 1.000 25.82000 89 ARG A N 1
ATOM 629 C CA . ARG A 1 95 ? 10.51100 -32.58200 19.77600 1.000 26.39000 89 ARG A CA 1
ATOM 630 C C . ARG A 1 95 ? 9.92700 -33.94300 20.18000 1.000 28.73000 89 ARG A C 1
ATOM 631 O O . ARG A 1 95 ? 8.82200 -34.24100 19.72900 1.000 28.91000 89 ARG A O 1
ATOM 639 N N . ALA A 1 96 ? 10.67500 -34.74500 20.93700 1.000 30.60000 90 ALA A N 1
ATOM 640 C CA . ALA A 1 96 ? 10.20700 -36.08000 21.37500 1.000 30.90000 90 ALA A CA 1
ATOM 641 C C . ALA A 1 96 ? 8.75000 -35.95700 21.80600 1.000 29.85000 90 ALA A C 1
ATOM 642 O O . ALA A 1 96 ? 8.45400 -35.11400 22.65000 1.000 31.25000 90 ALA A O 1
ATOM 644 N N . ASN A 1 97 ? 7.88600 -36.78000 21.23000 1.000 33.43000 91 ASN A N 1
ATOM 645 C CA . ASN A 1 97 ? 6.46500 -36.58500 21.48000 1.000 37.30000 91 ASN A CA 1
ATOM 646 C C . ASN A 1 97 ? 5.98700 -37.22200 22.78500 1.000 36.97000 91 ASN A C 1
ATOM 647 O O . ASN A 1 97 ? 4.80100 -37.12100 23.10600 1.000 37.73000 91 ASN A O 1
ATOM 652 N N . SER A 1 98 ? 6.87300 -37.85100 23.55400 1.000 31.29000 92 SER A N 1
ATOM 653 C CA . SER A 1 98 ? 6.49100 -38.43300 24.83700 1.000 36.73000 92 SER A CA 1
ATOM 654 C C . SER A 1 98 ? 7.70100 -38.50400 25.76200 1.000 33.74000 92 SER A C 1
ATOM 655 O O . SER A 1 98 ? 8.86000 -38.47300 25.32200 1.000 29.61000 92 SER A O 1
ATOM 658 N N . GLU A 1 99 ? 7.44200 -38.64600 27.06300 1.000 35.68000 93 GLU A N 1
ATOM 659 C CA . GLU A 1 99 ? 8.55300 -38.79000 28.03900 1.000 32.78000 93 GLU A CA 1
ATOM 660 C C . GLU A 1 99 ? 9.35700 -40.04600 27.69500 1.000 31.52000 93 GLU A C 1
ATOM 661 O O . GLU A 1 99 ? 10.59300 -39.98900 27.74400 1.000 33.17000 93 GLU A O 1
ATOM 667 N N . GLU A 1 100 ? 8.66300 -41.13000 27.35100 1.000 35.65000 94 GLU A N 1
ATOM 668 C CA . GLU A 1 100 ? 9.35000 -42.41200 27.03900 1.000 35.05000 94 GLU A CA 1
ATOM 669 C C . GLU A 1 100 ? 10.24100 -42.21800 25.81400 1.000 32.06000 94 GLU A C 1
ATOM 670 O O . GLU A 1 100 ? 11.37000 -42.72800 25.82100 1.000 34.08000 94 GLU A O 1
ATOM 676 N N . ILE A 1 101 ? 9.74600 -41.48800 24.81700 1.000 34.58000 95 ILE A N 1
ATOM 677 C CA . ILE A 1 101 ? 10.58300 -41.18800 23.62200 1.000 33.68000 95 ILE A CA 1
ATOM 678 C C . ILE A 1 101 ? 11.77000 -40.33900 24.08700 1.000 27.65000 95 ILE A C 1
ATOM 679 O O . ILE A 1 101 ? 12.90600 -40.66100 23.70700 1.000 31.78000 95 ILE A O 1
ATOM 684 N N . ARG A 1 102 ? 11.50600 -39.31200 24.89500 1.000 29.91000 96 ARG A N 1
ATOM 685 C CA . ARG A 1 102 ? 12.59700 -38.48600 25.41300 1.000 32.01000 96 ARG A CA 1
ATOM 686 C C . ARG A 1 102 ? 13.68500 -39.34700 26.05200 1.000 34.74000 96 ARG A C 1
ATOM 687 O O . ARG A 1 102 ? 14.88200 -39.16600 25.78900 1.000 31.32000 96 ARG A O 1
ATOM 695 N N . ASP A 1 103 ? 13.27300 -40.31600 26.87500 1.000 32.56000 97 ASP A N 1
ATOM 696 C CA . ASP A 1 103 ? 14.22700 -41.11700 27.63400 1.000 32.73000 97 ASP A CA 1
ATOM 697 C C . ASP A 1 103 ? 14.87100 -42.20100 26.79200 1.000 33.78000 97 ASP A C 1
ATOM 698 O O . ASP A 1 103 ? 16.01300 -42.59000 27.06400 1.000 33.78000 97 ASP A O 1
ATOM 703 N N . LEU A 1 104 ? 14.16700 -42.70700 25.78100 1.000 28.17000 98 LEU A N 1
ATOM 704 C CA . LEU A 1 104 ? 14.82700 -43.58800 24.83400 1.000 33.07000 98 LEU A CA 1
ATOM 705 C C . LEU A 1 104 ? 16.00300 -42.87600 24.18600 1.000 35.30000 98 LEU A C 1
ATOM 706 O O . LEU A 1 104 ? 17.08300 -43.45700 24.03500 1.000 41.05000 98 LEU A O 1
ATOM 711 N N . ILE A 1 105 ? 15.82600 -41.60100 23.82800 1.000 35.56000 99 ILE A N 1
ATOM 712 C CA . ILE A 1 105 ? 16.91100 -40.85900 23.18900 1.000 36.37000 99 ILE A CA 1
ATOM 713 C C . ILE A 1 105 ? 18.02900 -40.57900 24.18600 1.000 33.00000 99 ILE A C 1
ATOM 714 O O . ILE A 1 105 ? 19.21300 -40.79100 23.89700 1.000 38.92000 99 ILE A O 1
ATOM 719 N N . LEU A 1 106 ? 17.66900 -40.08400 25.37000 1.000 31.26000 100 LEU A N 1
ATOM 720 C CA . LEU A 1 106 ? 18.66500 -39.77800 26.38800 1.000 39.26000 100 LEU A CA 1
ATOM 721 C C . LEU A 1 106 ? 19.38400 -41.04100 26.85400 1.000 43.88000 100 LEU A C 1
ATOM 722 O O . LEU A 1 106 ? 20.60300 -41.02500 27.06800 1.000 40.39000 100 LEU A O 1
ATOM 727 N N . GLY A 1 107 ? 18.65700 -42.15800 26.92400 1.000 40.50000 101 GLY A N 1
ATOM 728 C CA . GLY A 1 107 ? 19.22600 -43.42500 27.41900 1.000 43.64000 101 GLY A CA 1
ATOM 729 C C . GLY A 1 107 ? 19.98200 -44.22800 26.38100 1.000 49.73000 101 GLY A C 1
ATOM 730 O O . GLY A 1 107 ? 20.07900 -45.44400 26.56200 1.000 56.88000 101 GLY A O 1
ATOM 731 N N . TYR A 1 108 ? 20.50900 -43.58900 25.34300 1.000 49.13000 102 TYR A N 1
ATOM 732 C CA . TYR A 1 108 ? 21.36900 -44.30700 24.37200 1.000 51.96000 102 TYR A CA 1
ATOM 733 C C . TYR A 1 108 ? 22.83600 -43.96100 24.66700 1.000 52.17000 102 TYR A C 1
ATOM 734 O O . TYR A 1 108 ? 23.69600 -44.85000 24.58400 1.000 52.38000 102 TYR A O 1
ATOM 743 N N . GLY B 1 14 ? -11.58800 -1.39300 -6.87500 1.000 44.11000 8 GLY B N 1
ATOM 744 C CA . GLY B 1 14 ? -11.56800 -1.22900 -8.31700 1.000 41.45000 8 GLY B CA 1
ATOM 745 C C . GLY B 1 14 ? -10.22100 -1.49400 -8.97700 1.000 43.30000 8 GLY B C 1
ATOM 746 O O . GLY B 1 14 ? -9.77600 -2.64300 -9.06700 1.000 44.95000 8 GLY B O 1
ATOM 747 N N . SER B 1 15 ? -9.58000 -0.42400 -9.44500 1.000 33.40000 9 SER B N 1
ATOM 748 C CA . SER B 1 15 ? -8.36300 -0.53500 -10.22900 1.000 29.97000 9 SER B CA 1
ATOM 749 C C . SER B 1 15 ? -7.21900 -1.09000 -9.38800 1.000 26.83000 9 SER B C 1
ATOM 750 O O . SER B 1 15 ? -7.17300 -0.93700 -8.17000 1.000 28.09000 9 SER B O 1
ATOM 753 N N . GLN B 1 16 ? -6.28300 -1.75500 -10.03700 1.000 26.88000 10 GLN B N 1
ATOM 754 C CA . GLN B 1 16 ? -5.14100 -2.27900 -9.31800 1.000 28.07000 10 GLN B CA 1
ATOM 755 C C . GLN B 1 16 ? -3.90200 -2.04700 -10.15600 1.000 22.50000 10 GLN B C 1
ATOM 756 O O . GLN B 1 16 ? -3.98000 -1.88200 -11.37800 1.000 22.64000 10 GLN B O 1
ATOM 762 N N . SER B 1 17 ? -2.75000 -2.04600 -9.48500 1.000 23.69000 11 SER B N 1
ATOM 763 C CA . SER B 1 17 ? -1.46000 -1.90800 -10.15100 1.000 23.32000 11 SER B CA 1
ATOM 764 C C . SER B 1 17 ? -0.51700 -2.98100 -9.61600 1.000 24.59000 11 SER B C 1
ATOM 765 O O . SER B 1 17 ? -0.88900 -3.80100 -8.77300 1.000 22.59000 11 SER B O 1
ATOM 768 N N . ARG B 1 18 ? 0.71600 -2.98000 -10.12000 1.000 22.85000 12 ARG B N 1
ATOM 769 C CA . ARG B 1 18 ? 1.57300 -4.15100 -9.95600 1.000 26.16000 12 ARG B CA 1
ATOM 770 C C . ARG B 1 18 ? 1.84200 -4.45700 -8.48800 1.000 28.16000 12 ARG B C 1
ATOM 771 O O . ARG B 1 18 ? 1.73600 -5.61600 -8.06200 1.000 24.36000 12 ARG B O 1
ATOM 779 N N . ASP B 1 19 ? 2.15500 -3.43400 -7.68700 1.000 25.16000 13 ASP B N 1
ATOM 780 C CA . ASP B 1 19 ? 2.52900 -3.64600 -6.29700 1.000 24.00000 13 ASP B CA 1
ATOM 781 C C . ASP B 1 19 ? 1.33100 -3.89200 -5.38300 1.000 23.40000 13 ASP B C 1
ATOM 782 O O . ASP B 1 19 ? 1.51800 -4.00300 -4.17100 1.000 27.56000 13 ASP B O 1
ATOM 787 N N . ASP B 1 20 ? 0.11300 -3.99400 -5.90900 1.000 21.53000 14 ASP B N 1
ATOM 788 C CA . ASP B 1 20 ? -1.01000 -4.41700 -5.07800 1.000 22.09000 14 ASP B CA 1
ATOM 789 C C . ASP B 1 20 ? -1.03200 -5.93600 -4.83600 1.000 27.31000 14 ASP B C 1
ATOM 790 O O . ASP B 1 20 ? -1.92500 -6.43600 -4.13500 1.000 23.61000 14 ASP B O 1
ATOM 795 N N . PHE B 1 21 ? -0.08400 -6.67800 -5.40000 1.000 22.82000 15 PHE B N 1
ATOM 796 C CA . PHE B 1 21 ? -0.03600 -8.12800 -5.29000 1.000 24.97000 15 PHE B CA 1
ATOM 797 C C . PHE B 1 21 ? 1.23700 -8.51600 -4.55500 1.000 24.61000 15 PHE B C 1
ATOM 798 O O . PHE B 1 21 ? 2.32000 -8.02600 -4.89200 1.000 24.87000 15 PHE B O 1
ATOM 806 N N . ASP B 1 22 ? 1.10800 -9.38100 -3.54700 1.000 23.82000 16 ASP B N 1
ATOM 807 C CA . ASP B 1 22 ? 2.25700 -9.79400 -2.74700 1.000 25.45000 16 ASP B CA 1
ATOM 808 C C . ASP B 1 22 ? 2.32400 -11.32500 -2.65100 1.000 25.93000 16 ASP B C 1
ATOM 809 O O . ASP B 1 22 ? 1.50400 -12.04700 -3.23200 1.000 20.57000 16 ASP B O 1
ATOM 814 N N . ARG B 1 23 ? 3.32200 -11.80700 -1.89600 1.000 27.73000 17 ARG B N 1
ATOM 815 C CA . ARG B 1 23 ? 3.55100 -13.24400 -1.73000 1.000 24.39000 17 ARG B CA 1
ATOM 816 C C . ARG B 1 23 ? 2.30400 -13.99100 -1.26600 1.000 25.79000 17 ARG B C 1
ATOM 817 O O . ARG B 1 23 ? 2.00900 -15.08300 -1.76600 1.000 25.60000 17 ARG B O 1
ATOM 825 N N . ASP B 1 24 ? 1.55000 -13.42000 -0.32100 1.000 24.90000 18 ASP B N 1
ATOM 826 C CA . ASP B 1 24 ? 0.34800 -14.09400 0.16200 1.000 24.07000 18 ASP B CA 1
ATOM 827 C C . ASP B 1 24 ? -0.69600 -14.22700 -0.93900 1.000 27.10000 18 ASP B C 1
ATOM 828 O O . ASP B 1 24 ? -1.43400 -15.21900 -0.99000 1.000 24.26000 18 ASP B O 1
ATOM 833 N N . ASP B 1 25 ? -0.79900 -13.22300 -1.80900 1.000 24.05000 19 ASP B N 1
ATOM 834 C CA . ASP B 1 25 ? -1.69500 -13.34900 -2.95700 1.000 24.11000 19 ASP B CA 1
ATOM 835 C C . ASP B 1 25 ? -1.31900 -14.56500 -3.80100 1.000 21.73000 19 ASP B C 1
ATOM 836 O O . ASP B 1 25 ? -2.18700 -15.33800 -4.21400 1.000 22.63000 19 ASP B O 1
ATOM 841 N N . VAL B 1 26 ? -0.02300 -14.73800 -4.06500 1.000 17.64000 20 VAL B N 1
ATOM 842 C CA . VAL B 1 26 ? 0.46700 -15.86900 -4.84600 1.000 21.25000 20 VAL B CA 1
ATOM 843 C C . VAL B 1 26 ? 0.07100 -17.18200 -4.18300 1.000 28.29000 20 VAL B C 1
ATOM 844 O O . VAL B 1 26 ? -0.48700 -18.08300 -4.82300 1.000 21.20000 20 VAL B O 1
ATOM 848 N N . GLU B 1 27 ? 0.36500 -17.29400 -2.89400 1.000 21.79000 21 GLU B N 1
ATOM 849 C CA . GLU B 1 27 ? 0.08800 -18.54300 -2.14700 1.000 25.88000 21 GLU B CA 1
ATOM 850 C C . GLU B 1 27 ? -1.42400 -18.82400 -2.06800 1.000 26.57000 21 GLU B C 1
ATOM 851 O O . GLU B 1 27 ? -1.80200 -19.97700 -2.29700 1.000 26.48000 21 GLU B O 1
ATOM 857 N N . GLN B 1 28 ? -2.24900 -17.81200 -1.80000 1.000 21.34000 22 GLN B N 1
ATOM 858 C CA . GLN B 1 28 ? -3.72000 -18.01500 -1.75700 1.000 25.07000 22 GLN B CA 1
ATOM 859 C C . GLN B 1 28 ? -4.26400 -18.50800 -3.11300 1.000 28.57000 22 GLN B C 1
ATOM 860 O O . GLN B 1 28 ? -5.10600 -19.40500 -3.10200 1.000 24.09000 22 GLN B O 1
ATOM 866 N N . TYR B 1 29 ? -3.82100 -17.90200 -4.21900 1.000 25.52000 23 TYR B N 1
ATOM 867 C CA . TYR B 1 29 ? -4.27500 -18.31500 -5.56900 1.000 24.82000 23 TYR B CA 1
ATOM 868 C C . TYR B 1 29 ? -3.86900 -19.77100 -5.79700 1.000 21.47000 23 TYR B C 1
ATOM 869 O O . TYR B 1 29 ? -4.71700 -20.55500 -6.20200 1.000 20.35000 23 TYR B O 1
ATOM 878 N N . PHE B 1 30 ? -2.60600 -20.08200 -5.52700 1.000 18.94000 24 PHE B N 1
ATOM 879 C CA . PHE B 1 30 ? -2.15800 -21.46500 -5.65500 1.000 28.11000 24 PHE B CA 1
ATOM 880 C C . PHE B 1 30 ? -3.07700 -22.42100 -4.90500 1.000 23.90000 24 PHE B C 1
ATOM 881 O O . PHE B 1 30 ? -3.49800 -23.45100 -5.44400 1.000 24.62000 24 PHE B O 1
ATOM 889 N N . ASN B 1 31 ? -3.42000 -22.07800 -3.66400 1.000 21.08000 25 ASN B N 1
ATOM 890 C CA . ASN B 1 31 ? -4.24000 -22.97300 -2.85700 1.000 27.60000 25 ASN B CA 1
ATOM 891 C C . ASN B 1 31 ? -5.65200 -23.07600 -3.39700 1.000 25.81000 25 ASN B C 1
ATOM 892 O O . ASN B 1 31 ? -6.24900 -24.15800 -3.37800 1.000 25.11000 25 ASN B O 1
ATOM 897 N N . TYR B 1 32 ? -6.21500 -21.96000 -3.86000 1.000 24.69000 26 TYR B N 1
ATOM 898 C CA . TYR B 1 32 ? -7.59700 -21.99800 -4.31600 1.000 28.02000 26 TYR B CA 1
ATOM 899 C C . TYR B 1 32 ? -7.71700 -22.85000 -5.57500 1.000 27.56000 26 TYR B C 1
ATOM 900 O O . TYR B 1 32 ? -8.57300 -23.73700 -5.65900 1.000 27.28000 26 TYR B O 1
ATOM 909 N N . MET B 1 33 ? -6.84100 -22.61600 -6.55400 1.000 24.79000 27 MET B N 1
ATOM 910 C CA . MET B 1 33 ? -6.84900 -23.44100 -7.75700 1.000 29.86000 27 MET B CA 1
ATOM 911 C C . MET B 1 33 ? -6.43900 -24.88400 -7.46100 1.000 31.63000 27 MET B C 1
ATOM 912 O O . MET B 1 33 ? -6.94500 -25.80900 -8.10200 1.000 30.90000 27 MET B O 1
ATOM 917 N N . GLY B 1 34 ? -5.58200 -25.11100 -6.47900 1.000 25.54000 28 GLY B N 1
ATOM 918 C CA . GLY B 1 34 ? -5.26900 -26.50000 -6.11000 1.000 29.06000 28 GLY B CA 1
ATOM 919 C C . GLY B 1 34 ? -6.48200 -27.21800 -5.54400 1.000 27.61000 28 GLY B C 1
ATOM 920 O O . GLY B 1 34 ? -6.74200 -28.34400 -5.95900 1.000 30.26000 28 GLY B O 1
ATOM 921 N N . MET B 1 35 ? -7.20500 -26.56400 -4.64800 1.000 27.66000 29 MET B N 1
ATOM 922 C CA . MET B 1 35 ? -8.41600 -27.14600 -4.02200 1.000 29.74000 29 MET B CA 1
ATOM 923 C C . MET B 1 35 ? -9.43000 -27.51100 -5.11200 1.000 37.39000 29 MET B C 1
ATOM 924 O O . MET B 1 35 ? -10.01600 -28.58500 -5.01800 1.000 33.06000 29 MET B O 1
ATOM 929 N N . LEU B 1 36 ? -9.58700 -26.65400 -6.11800 1.000 32.01000 30 LEU B N 1
ATOM 930 C CA . LEU B 1 36 ? -10.51000 -26.92700 -7.24300 1.000 32.44000 30 LEU B CA 1
ATOM 931 C C . LEU B 1 36 ? -9.98600 -28.12300 -8.05300 1.000 30.05000 30 LEU B C 1
ATOM 932 O O . LEU B 1 36 ? -10.80500 -28.93400 -8.47700 1.000 32.91000 30 LEU B O 1
ATOM 937 N N . ALA B 1 37 ? -8.66900 -28.21900 -8.24900 1.000 31.42000 31 ALA B N 1
ATOM 938 C CA . ALA B 1 37 ? -8.15400 -29.36400 -8.99800 1.000 32.73000 31 ALA B CA 1
ATOM 939 C C . ALA B 1 37 ? -8.29400 -30.66100 -8.20100 1.000 35.28000 31 ALA B C 1
ATOM 940 O O . ALA B 1 37 ? -8.73900 -31.67900 -8.74300 1.000 34.98000 31 ALA B O 1
ATOM 942 N N . VAL B 1 38 ? -7.95000 -30.64800 -6.92000 1.000 32.88000 32 VAL B N 1
ATOM 943 C CA . VAL B 1 38 ? -8.08600 -31.86200 -6.06000 1.000 35.84000 32 VAL B CA 1
ATOM 944 C C . VAL B 1 38 ? -9.55600 -32.30400 -6.01800 1.000 36.89000 32 VAL B C 1
ATOM 945 O O . VAL B 1 38 ? -9.81100 -33.48600 -6.24000 1.000 33.84000 32 VAL B O 1
ATOM 949 N N . GLU B 1 39 ? -10.47400 -31.37200 -5.78100 1.000 32.27000 33 GLU B N 1
ATOM 950 C CA . GLU B 1 39 ? -11.91000 -31.70800 -5.67800 1.000 31.51000 33 GLU B CA 1
ATOM 951 C C . GLU B 1 39 ? -12.39700 -32.34800 -6.98000 1.000 36.74000 33 GLU B C 1
ATOM 952 O O . GLU B 1 39 ? -13.17000 -33.31000 -6.90600 1.000 29.68000 33 GLU B O 1
ATOM 958 N N . GLY B 1 40 ? -11.96800 -31.81100 -8.11900 1.000 30.42000 34 GLY B N 1
ATOM 959 C CA . GLY B 1 40 ? -12.41100 -32.33300 -9.42000 1.000 29.53000 34 GLY B CA 1
ATOM 960 C C . GLY B 1 40 ? -11.86500 -33.72400 -9.67500 1.000 30.50000 34 GLY B C 1
ATOM 961 O O . GLY B 1 40 ? -12.61600 -34.57400 -10.14500 1.000 29.11000 34 GLY B O 1
ATOM 962 N N . THR B 1 41 ? -10.58500 -33.92500 -9.39100 1.000 29.02000 35 THR B N 1
ATOM 963 C CA . THR B 1 41 ? -10.01800 -35.23600 -9.67800 1.000 29.61000 35 THR B CA 1
ATOM 964 C C . THR B 1 41 ? -10.47400 -36.28400 -8.66100 1.000 27.76000 35 THR B C 1
ATOM 965 O O . THR B 1 41 ? -10.69200 -37.44600 -9.02700 1.000 22.73000 35 THR B O 1
ATOM 969 N N . TYR B 1 42 ? -10.66200 -35.88600 -7.39700 1.000 27.24000 36 TYR B N 1
ATOM 970 C CA . TYR B 1 42 ? -11.18300 -36.80900 -6.39300 1.000 24.38000 36 TYR B CA 1
ATOM 971 C C . TYR B 1 42 ? -12.60300 -37.22900 -6.72900 1.000 27.61000 36 TYR B C 1
ATOM 972 O O . TYR B 1 42 ? -12.93000 -38.42100 -6.72200 1.000 26.32000 36 TYR B O 1
ATOM 981 N N . SER B 1 43 ? -13.46000 -36.25300 -7.03200 1.000 24.62000 37 SER B N 1
ATOM 982 C CA . SER B 1 43 ? -14.83700 -36.56100 -7.39800 1.000 25.64000 37 SER B CA 1
ATOM 983 C C . SER B 1 43 ? -14.91000 -37.45600 -8.63100 1.000 25.39000 37 SER B C 1
ATOM 984 O O . SER B 1 43 ? -15.72300 -38.38900 -8.67200 1.000 27.78000 37 SER B O 1
ATOM 987 N N . LYS B 1 44 ? -14.07900 -37.19700 -9.64500 1.000 24.75000 38 LYS B N 1
ATOM 988 C CA . LYS B 1 44 ? -14.12200 -38.03700 -10.84300 1.000 27.25000 38 LYS B CA 1
ATOM 989 C C . LYS B 1 44 ? -13.67400 -39.46100 -10.53600 1.000 25.99000 38 LYS B C 1
ATOM 990 O O . LYS B 1 44 ? -14.26400 -40.42700 -11.02600 1.000 25.89000 38 LYS B O 1
ATOM 996 N N . MET B 1 45 ? -12.62500 -39.60200 -9.73500 1.000 24.82000 39 MET B N 1
ATOM 997 C CA . MET B 1 45 ? -12.16200 -40.92400 -9.34000 1.000 24.97000 39 MET B CA 1
ATOM 998 C C . MET B 1 45 ? -13.21900 -41.67500 -8.52400 1.000 25.46000 39 MET B C 1
ATOM 999 O O . MET B 1 45 ? -13.41900 -42.87900 -8.72300 1.000 23.86000 39 MET B O 1
ATOM 1004 N N . GLU B 1 46 ? -13.89900 -40.99200 -7.59700 1.000 21.89000 40 GLU B N 1
ATOM 1005 C CA . GLU B 1 46 ? -14.92200 -41.68200 -6.81200 1.000 24.02000 40 GLU B CA 1
ATOM 1006 C C . GLU B 1 46 ? -16.07900 -42.11700 -7.70200 1.000 25.87000 40 GLU B C 1
ATOM 1007 O O . GLU B 1 46 ? -16.62600 -43.21100 -7.52400 1.000 23.00000 40 GLU B O 1
ATOM 1013 N N . ALA B 1 47 ? -16.43300 -41.29100 -8.69200 1.000 20.78000 41 ALA B N 1
ATOM 1014 C CA . ALA B 1 47 ? -17.46400 -41.67800 -9.65200 1.000 25.39000 41 ALA B CA 1
ATOM 1015 C C . ALA B 1 47 ? -17.07300 -42.94000 -10.42400 1.000 27.26000 41 ALA B C 1
ATOM 1016 O O . ALA B 1 47 ? -17.90500 -43.83500 -10.62500 1.000 26.52000 41 ALA B O 1
ATOM 1018 N N . LEU B 1 48 ? -15.82000 -43.02800 -10.87700 1.000 23.53000 42 LEU B N 1
ATOM 1019 C CA . LEU B 1 48 ? -15.35000 -44.25700 -11.51800 1.000 25.06000 42 LEU B CA 1
ATOM 1020 C C . LEU B 1 48 ? -15.58700 -45.46900 -10.62300 1.000 25.07000 42 LEU B C 1
ATOM 1021 O O . LEU B 1 48 ? -16.10500 -46.49800 -11.07100 1.000 26.57000 42 LEU B O 1
ATOM 1026 N N . LEU B 1 49 ? -15.20300 -45.35200 -9.34900 1.000 20.46000 43 LEU B N 1
ATOM 1027 C CA . LEU B 1 49 ? -15.29200 -46.45600 -8.40200 1.000 26.91000 43 LEU B CA 1
ATOM 1028 C C . LEU B 1 49 ? -16.72300 -46.91600 -8.18800 1.000 27.16000 43 LEU B C 1
ATOM 1029 O O . LEU B 1 49 ? -16.95400 -48.09200 -7.89000 1.000 25.69000 43 LEU B O 1
ATOM 1034 N N . ASN B 1 50 ? -17.69200 -46.01100 -8.32900 1.000 27.35000 44 ASN B N 1
ATOM 1035 C CA . ASN B 1 50 ? -19.10200 -46.36500 -8.24500 1.000 27.03000 44 ASN B CA 1
ATOM 1036 C C . ASN B 1 50 ? -19.61800 -47.08600 -9.49100 1.000 28.82000 44 ASN B C 1
ATOM 1037 O O . ASN B 1 50 ? -20.72900 -47.61700 -9.45400 1.000 28.94000 44 ASN B O 1
ATOM 1042 N N . LEU B 1 51 ? -18.85400 -47.11000 -10.57100 1.000 22.46000 45 LEU B N 1
ATOM 1043 C CA . LEU B 1 51 ? -19.29300 -47.89000 -11.75100 1.000 26.74000 45 LEU B CA 1
ATOM 1044 C C . LEU B 1 51 ? -18.81800 -49.34400 -11.64000 1.000 26.38000 45 LEU B C 1
ATOM 1045 O O . LEU B 1 51 ? -17.97400 -49.62700 -10.78200 1.000 23.79000 45 LEU B O 1
ATOM 1050 N N . ASN B 1 52 ? -19.37700 -50.21800 -12.47000 1.000 25.33000 46 ASN B N 1
ATOM 1051 C CA . ASN B 1 52 ? -18.96200 -51.64200 -12.49900 1.000 27.09000 46 ASN B CA 1
ATOM 1052 C C . ASN B 1 52 ? -17.67000 -51.73900 -13.31400 1.000 27.89000 46 ASN B C 1
ATOM 1053 O O . ASN B 1 52 ? -17.69700 -52.34800 -14.38900 1.000 24.76000 46 ASN B O 1
ATOM 1058 N N . ILE B 1 53 ? -16.61000 -51.11200 -12.81900 1.000 23.60000 47 ILE B N 1
ATOM 1059 C CA . ILE B 1 53 ? -15.27000 -51.18500 -13.45000 1.000 22.19000 47 ILE B CA 1
ATOM 1060 C C . ILE B 1 53 ? -14.33600 -51.71200 -12.36500 1.000 20.30000 47 ILE B C 1
ATOM 1061 O O . ILE B 1 53 ? -14.38100 -51.20800 -11.24500 1.000 20.47000 47 ILE B O 1
ATOM 1066 N N . HIS B 1 54 ? -13.55100 -52.71300 -12.70800 1.000 24.20000 48 HIS B N 1
ATOM 1067 C CA . HIS B 1 54 ? -12.65100 -53.31100 -11.73200 1.000 23.43000 48 HIS B CA 1
ATOM 1068 C C . HIS B 1 54 ? -11.66500 -52.22800 -11.22800 1.000 19.60000 48 HIS B C 1
ATOM 1069 O O . HIS B 1 54 ? -11.11800 -51.48200 -12.03900 1.000 18.86000 48 HIS B O 1
ATOM 1076 N N . PRO B 1 55 ? -11.45900 -52.15000 -9.91800 1.000 19.68000 49 PRO B N 1
ATOM 1077 C CA . PRO B 1 55 ? -10.39900 -51.23500 -9.40800 1.000 20.25000 49 PRO B CA 1
ATOM 1078 C C . PRO B 1 55 ? -9.05300 -51.32300 -10.11400 1.000 17.58000 49 PRO B C 1
ATOM 1079 O O . PRO B 1 55 ? -8.39500 -50.28800 -10.26500 1.000 17.47000 49 PRO B O 1
ATOM 1083 N N . VAL B 1 56 ? -8.59500 -52.50900 -10.53000 1.000 19.56000 50 VAL B N 1
ATOM 1084 C CA . VAL B 1 56 ? -7.27000 -52.58900 -11.15600 1.000 18.62000 50 VAL B CA 1
ATOM 1085 C C . VAL B 1 56 ? -7.22800 -51.80400 -12.46600 1.000 17.87000 50 VAL B C 1
ATOM 1086 O O . VAL B 1 56 ? -6.19300 -51.22100 -12.82100 1.000 19.15000 50 VAL B O 1
ATOM 1090 N N . ASP B 1 57 ? -8.33400 -51.77000 -13.20600 1.000 18.53000 51 ASP B N 1
ATOM 1091 C CA . ASP B 1 57 ? -8.33700 -50.99100 -14.43600 1.000 16.28000 51 ASP B CA 1
ATOM 1092 C C . ASP B 1 57 ? -8.42100 -49.50500 -14.15100 1.000 18.67000 51 ASP B C 1
ATOM 1093 O O . ASP B 1 57 ? -7.82800 -48.70400 -14.88000 1.000 19.11000 51 ASP B O 1
ATOM 1098 N N . ILE B 1 58 ? -9.15000 -49.12300 -13.10100 1.000 17.38000 52 ILE B N 1
ATOM 1099 C CA . ILE B 1 58 ? -9.17700 -47.72100 -12.70600 1.000 20.05000 52 ILE B CA 1
ATOM 1100 C C . ILE B 1 58 ? -7.77900 -47.28800 -12.28800 1.000 18.34000 52 ILE B C 1
ATOM 1101 O O . ILE B 1 58 ? -7.29200 -46.22900 -12.70100 1.000 19.18000 52 ILE B O 1
ATOM 1106 N N . LEU B 1 59 ? -7.08800 -48.14000 -11.51600 1.000 14.86000 53 LEU B N 1
ATOM 1107 C CA . LEU B 1 59 ? -5.70700 -47.86600 -11.14200 1.000 15.42000 53 LEU B CA 1
ATOM 1108 C C . LEU B 1 59 ? -4.82400 -47.63300 -12.36300 1.000 18.70000 53 LEU B C 1
ATOM 1109 O O . LEU B 1 59 ? -3.98400 -46.72900 -12.36000 1.000 17.66000 53 LEU B O 1
ATOM 1114 N N . LEU B 1 60 ? -4.98800 -48.44400 -13.41800 1.000 17.71000 54 LEU B N 1
ATOM 1115 C CA . LEU B 1 60 ? -4.19800 -48.21400 -14.62300 1.000 18.71000 54 LEU B CA 1
ATOM 1116 C C . LEU B 1 60 ? -4.55300 -46.87600 -15.27100 1.000 17.15000 54 LEU B C 1
ATOM 1117 O O . LEU B 1 60 ? -3.67300 -46.17800 -15.77200 1.000 17.30000 54 LEU B O 1
ATOM 1122 N N . MET B 1 61 ? -5.83700 -46.51800 -15.30200 1.000 17.91000 55 MET B N 1
ATOM 1123 C CA . MET B 1 61 ? -6.22000 -45.19100 -15.78400 1.000 18.92000 55 MET B CA 1
ATOM 1124 C C . MET B 1 61 ? -5.47100 -44.10200 -15.02600 1.000 22.79000 55 MET B C 1
ATOM 1125 O O . MET B 1 61 ? -4.90700 -43.17800 -15.63300 1.000 23.96000 55 MET B O 1
ATOM 1130 N N . LEU B 1 62 ? -5.45200 -44.20100 -13.68800 1.000 17.99000 56 LEU B N 1
ATOM 1131 C CA . LEU B 1 62 ? -4.76200 -43.19500 -12.88300 1.000 20.77000 56 LEU B CA 1
ATOM 1132 C C . LEU B 1 62 ? -3.26500 -43.19800 -13.16600 1.000 21.51000 56 LEU B C 1
ATOM 1133 O O . LEU B 1 62 ? -2.66100 -42.13800 -13.34300 1.000 19.05000 56 LEU B O 1
ATOM 1138 N N . ALA B 1 63 ? -2.64200 -44.38700 -13.19700 1.000 18.63000 57 ALA B N 1
ATOM 1139 C CA . ALA B 1 63 ? -1.19800 -44.45800 -13.41500 1.000 18.07000 57 ALA B CA 1
ATOM 1140 C C . ALA B 1 63 ? -0.82600 -43.96400 -14.80600 1.000 21.30000 57 ALA B C 1
ATOM 1141 O O . ALA B 1 63 ? 0.28000 -43.44300 -15.01100 1.000 19.33000 57 ALA B O 1
ATOM 1143 N N . ALA B 1 64 ? -1.73000 -44.13200 -15.76700 1.000 19.54000 58 ALA B N 1
ATOM 1144 C CA . ALA B 1 64 ? -1.47700 -43.61300 -17.10400 1.000 23.52000 58 ALA B CA 1
ATOM 1145 C C . ALA B 1 64 ? -1.50400 -42.09000 -17.09400 1.000 22.57000 58 ALA B C 1
ATOM 1146 O O . ALA B 1 64 ? -0.60500 -41.44100 -17.63200 1.000 21.51000 58 ALA B O 1
ATOM 1148 N N . THR B 1 65 ? -2.49800 -41.50900 -16.42200 1.000 24.23000 59 THR B N 1
ATOM 1149 C CA . THR B 1 65 ? -2.55700 -40.06100 -16.25700 1.000 23.26000 59 THR B CA 1
ATOM 1150 C C . THR B 1 65 ? -1.29400 -39.52200 -15.60100 1.000 28.34000 59 THR B C 1
ATOM 1151 O O . THR B 1 65 ? -0.78100 -38.46700 -15.99900 1.000 25.88000 59 THR B O 1
ATOM 1155 N N . GLU B 1 66 ? -0.76700 -40.23700 -14.60100 1.000 23.89000 60 GLU B N 1
ATOM 1156 C CA . GLU B 1 66 ? 0.44000 -39.79400 -13.91400 1.000 26.42000 60 GLU B CA 1
ATOM 1157 C C . GLU B 1 66 ? 1.71700 -40.03600 -14.70900 1.000 24.72000 60 GLU B C 1
ATOM 1158 O O . GLU B 1 66 ? 2.77700 -39.54700 -14.30300 1.000 23.98000 60 GLU B O 1
ATOM 1164 N N . GLY B 1 67 ? 1.65800 -40.78300 -15.80700 1.000 22.04000 61 GLY B N 1
ATOM 1165 C CA . GLY B 1 67 ? 2.89400 -41.23800 -16.42800 1.000 26.71000 61 GLY B CA 1
ATOM 1166 C C . GLY B 1 67 ? 3.76000 -42.08700 -15.52000 1.000 26.91000 61 GLY B C 1
ATOM 1167 O O . GLY B 1 67 ? 4.97800 -42.10600 -15.68100 1.000 29.71000 61 GLY B O 1
ATOM 1168 N N . ASP B 1 68 ? 3.15600 -42.82400 -14.58600 1.000 23.29000 62 ASP B N 1
ATOM 1169 C CA . ASP B 1 68 ? 3.89100 -43.54100 -13.53900 1.000 23.88000 62 ASP B CA 1
ATOM 1170 C C . ASP B 1 68 ? 4.32500 -44.89700 -14.08800 1.000 27.56000 62 ASP B C 1
ATOM 1171 O O . ASP B 1 68 ? 3.61600 -45.90100 -13.96900 1.000 26.98000 62 ASP B O 1
ATOM 1176 N N . ARG B 1 69 ? 5.52700 -44.93200 -14.66600 1.000 24.89000 63 ARG B N 1
ATOM 1177 C CA . ARG B 1 69 ? 5.95400 -46.12500 -15.39700 1.000 26.74000 63 ARG B CA 1
ATOM 1178 C C . ARG B 1 69 ? 6.06700 -47.36900 -14.51900 1.000 27.94000 63 ARG B C 1
ATOM 1179 O O . ARG B 1 69 ? 5.58400 -48.43300 -14.95800 1.000 27.64000 63 ARG B O 1
ATOM 1187 N N . PRO B 1 70 ? 6.65600 -47.34100 -13.31700 1.000 25.44000 64 PRO B N 1
ATOM 1188 C CA . PRO B 1 70 ? 6.65700 -48.56400 -12.48700 1.000 29.79000 64 PRO B CA 1
ATOM 1189 C C . PRO B 1 70 ? 5.26400 -49.07400 -12.13700 1.000 25.08000 64 PRO B C 1
ATOM 1190 O O . PRO B 1 70 ? 5.04000 -50.29200 -12.14700 1.000 24.62000 64 PRO B O 1
ATOM 1194 N N . LYS B 1 71 ? 4.32700 -48.18000 -11.81800 1.000 22.19000 65 LYS B N 1
ATOM 1195 C CA . LYS B 1 71 ? 2.98100 -48.61500 -11.46100 1.000 24.17000 65 LYS B CA 1
ATOM 1196 C C . LYS B 1 71 ? 2.25200 -49.20400 -12.66100 1.000 24.60000 65 LYS B C 1
ATOM 1197 O O . LYS B 1 71 ? 1.51900 -50.19500 -12.52500 1.000 18.61000 65 LYS B O 1
ATOM 1203 N N . ILE B 1 72 ? 2.45500 -48.61400 -13.84400 1.000 21.33000 66 ILE B N 1
ATOM 1204 C CA . ILE B 1 72 ? 1.84800 -49.13400 -15.07000 1.000 20.05000 66 ILE B CA 1
ATOM 1205 C C . ILE B 1 72 ? 2.29500 -50.57100 -15.32100 1.000 24.62000 66 ILE B C 1
ATOM 1206 O O . ILE B 1 72 ? 1.48000 -51.44400 -15.64200 1.000 22.90000 66 ILE B O 1
ATOM 1211 N N . GLU B 1 73 ? 3.59800 -50.83400 -15.18900 1.000 23.07000 67 GLU B N 1
ATOM 1212 C CA . GLU B 1 73 ? 4.10100 -52.18200 -15.44700 1.000 27.73000 67 GLU B CA 1
ATOM 1213 C C . GLU B 1 73 ? 3.54700 -53.17400 -14.43700 1.000 26.75000 67 GLU B C 1
ATOM 1214 O O . GLU B 1 73 ? 3.11200 -54.27300 -14.80800 1.000 27.34000 67 GLU B O 1
ATOM 1220 N N . GLU B 1 74 ? 3.54500 -52.79600 -13.15900 1.000 21.07000 68 GLU B N 1
ATOM 1221 C CA . GLU B 1 74 ? 2.97000 -53.65200 -12.12900 1.000 25.16000 68 GLU B CA 1
ATOM 1222 C C . GLU B 1 74 ? 1.53500 -54.02100 -12.47500 1.000 23.05000 68 GLU B C 1
ATOM 1223 O O . GLU B 1 74 ? 1.14400 -55.18900 -12.38000 1.000 22.06000 68 GLU B O 1
ATOM 1229 N N . LEU B 1 75 ? 0.74100 -53.03500 -12.88800 1.000 18.87000 69 LEU B N 1
ATOM 1230 C CA . LEU B 1 75 ? -0.67100 -53.282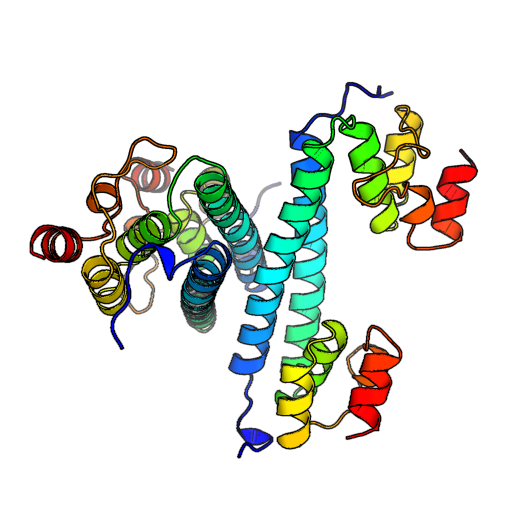00 -13.13400 1.000 18.40000 69 LEU B CA 1
ATOM 1231 C C . LEU B 1 75 ? -0.86800 -54.14300 -14.37400 1.000 18.90000 69 LEU B C 1
ATOM 1232 O O . LEU B 1 75 ? -1.68800 -55.06200 -14.36600 1.000 18.58000 69 LEU B O 1
ATOM 1237 N N . LEU B 1 76 ? -0.14200 -53.84100 -15.45500 1.000 21.97000 70 LEU B N 1
ATOM 1238 C CA . LEU B 1 76 ? -0.25400 -54.63700 -16.66800 1.000 23.86000 70 LEU B CA 1
ATOM 1239 C C . LEU B 1 76 ? 0.17300 -56.08200 -16.41900 1.000 24.89000 70 LEU B C 1
ATOM 1240 O O . LEU B 1 76 ? -0.44900 -57.01400 -16.93800 1.000 24.17000 70 LEU B O 1
ATOM 1245 N N . LYS B 1 77 ? 1.22400 -56.29100 -15.62100 1.000 22.90000 71 LYS B N 1
ATOM 1246 C CA . LYS B 1 77 ? 1.60600 -57.66100 -15.27300 1.000 24.62000 71 LYS B CA 1
ATOM 1247 C C . LYS B 1 77 ? 0.52200 -58.35000 -14.46300 1.000 24.01000 71 LYS B C 1
ATOM 1248 O O . LYS B 1 77 ? 0.39000 -59.57200 -14.52800 1.000 24.94000 71 LYS B O 1
ATOM 1254 N N . ALA B 1 78 ? -0.27700 -57.59300 -13.71700 1.000 21.55000 72 ALA B N 1
ATOM 1255 C CA . ALA B 1 78 ? -1.34500 -58.17800 -12.92100 1.000 22.20000 72 ALA B CA 1
ATOM 1256 C C . ALA B 1 78 ? -2.61100 -58.41800 -13.72300 1.000 21.82000 72 ALA B C 1
ATOM 1257 O O . ALA B 1 78 ? -3.57600 -58.95700 -13.17600 1.000 25.35000 72 ALA B O 1
ATOM 1259 N N . GLY B 1 79 ? -2.63500 -58.02700 -14.99000 1.000 22.44000 73 GLY B N 1
ATOM 1260 C CA . GLY B 1 79 ? -3.78700 -58.24200 -15.83900 1.000 24.17000 73 GLY B CA 1
ATOM 1261 C C . GLY B 1 79 ? -4.66300 -57.02900 -16.10800 1.000 21.17000 73 GLY B C 1
ATOM 1262 O O . GLY B 1 79 ? -5.74600 -57.19600 -16.68100 1.000 21.79000 73 GLY B O 1
ATOM 1263 N N . ALA B 1 80 ? -4.24100 -55.82600 -15.71100 1.000 22.52000 74 ALA B N 1
ATOM 1264 C CA . ALA B 1 80 ? -5.01700 -54.62200 -16.00600 1.000 21.55000 74 ALA B CA 1
ATOM 1265 C C . ALA B 1 80 ? -5.24400 -54.47200 -17.50800 1.000 20.71000 74 ALA B C 1
ATOM 1266 O O . ALA B 1 80 ? -4.40100 -54.83800 -18.32800 1.000 21.47000 74 ALA B O 1
ATOM 1268 N N . ASP B 1 81 ? -6.38200 -53.87800 -17.85400 1.000 18.59000 75 ASP B N 1
ATOM 1269 C CA . ASP B 1 81 ? -6.92000 -53.86500 -19.21500 1.000 22.06000 75 ASP B CA 1
ATOM 1270 C C . ASP B 1 81 ? -7.00900 -52.41300 -19.67800 1.000 22.06000 75 ASP B C 1
ATOM 1271 O O . ASP B 1 81 ? -7.77300 -51.62900 -19.11100 1.000 18.79000 75 ASP B O 1
ATOM 1276 N N . TYR B 1 82 ? -6.22500 -52.04800 -20.69200 1.000 22.51000 76 TYR B N 1
ATOM 1277 C CA . TYR B 1 82 ? -6.16300 -50.66300 -21.14900 1.000 22.42000 76 TYR B CA 1
ATOM 1278 C C . TYR B 1 82 ? -7.22300 -50.32800 -22.19300 1.000 23.53000 76 TYR B C 1
ATOM 1279 O O . TYR B 1 82 ? -7.17900 -49.24300 -22.78100 1.000 26.41000 76 TYR B O 1
ATOM 1288 N N . SER B 1 83 ? -8.16500 -51.23100 -22.44500 1.000 26.19000 77 SER B N 1
ATOM 1289 C CA . SER B 1 83 ? -9.27500 -50.95600 -23.34800 1.000 24.64000 77 SER B CA 1
ATOM 1290 C C . SER B 1 83 ? -10.54800 -50.55300 -22.61700 1.000 26.54000 77 SER B C 1
ATOM 1291 O O . SER B 1 83 ? -11.51600 -50.14300 -23.26600 1.000 26.42000 77 SER B O 1
ATOM 1294 N N . VAL B 1 84 ? -10.53200 -50.67000 -21.29600 1.000 25.09000 78 VAL B N 1
ATOM 1295 C CA . VAL B 1 84 ? -11.73700 -50.35800 -20.48600 1.000 24.25000 78 VAL B CA 1
ATOM 1296 C C . VAL B 1 84 ? -11.99200 -48.84800 -20.53900 1.000 26.28000 78 VAL B C 1
ATOM 1297 O O . VAL B 1 84 ? -11.07300 -48.06400 -20.31100 1.000 25.88000 78 VAL B O 1
ATOM 1301 N N . LYS B 1 85 ? -13.22400 -48.47600 -20.84700 1.000 26.26000 79 LYS B N 1
ATOM 1302 C CA . LYS B 1 85 ? -13.54300 -47.04100 -20.98800 1.000 32.67000 79 LYS B CA 1
ATOM 1303 C C . LYS B 1 85 ? -14.26500 -46.51000 -19.75400 1.000 35.14000 79 LYS B C 1
ATOM 1304 O O . LYS B 1 85 ? -14.95900 -47.29100 -19.09400 1.000 35.63000 79 LYS B O 1
ATOM 1310 N N . ASP B 1 86 ? -14.09000 -45.22800 -19.46200 1.000 33.30000 80 ASP B N 1
ATOM 1311 C CA . ASP B 1 86 ? -14.91200 -44.60100 -18.40400 1.000 37.68000 80 ASP B CA 1
ATOM 1312 C C . ASP B 1 86 ? -16.26500 -44.27600 -19.05200 1.000 45.56000 80 ASP B C 1
ATOM 1313 O O . ASP B 1 86 ? -16.52200 -44.72700 -20.17200 1.000 43.21000 80 ASP B O 1
ATOM 1318 N N . ALA B 1 87 ? -17.09700 -43.50400 -18.36600 1.000 54.46000 81 ALA B N 1
ATOM 1319 C CA . ALA B 1 87 ? -18.39600 -43.08900 -18.93400 1.000 53.08000 81 ALA B CA 1
ATOM 1320 C C . ALA B 1 87 ? -18.21800 -42.11000 -20.09400 1.000 53.99000 81 ALA B C 1
ATOM 1321 O O . ALA B 1 87 ? -19.15900 -41.96800 -20.88900 1.000 52.40000 81 ALA B O 1
ATOM 1323 N N . ASP B 1 88 ? -17.04300 -41.48000 -20.17400 1.000 57.37000 82 ASP B N 1
ATOM 1324 C CA . ASP B 1 88 ? -16.72200 -40.52400 -21.26500 1.000 48.82000 82 ASP B CA 1
ATOM 1325 C C . ASP B 1 88 ? -16.15600 -41.28800 -22.45900 1.000 49.42000 82 ASP B C 1
ATOM 1326 O O . ASP B 1 88 ? -15.71100 -40.63200 -23.40400 1.000 46.99000 82 ASP B O 1
ATOM 1331 N N . GLY B 1 89 ? -16.18600 -42.61900 -22.40700 1.000 44.89000 83 GLY B N 1
ATOM 1332 C CA . GLY B 1 89 ? -15.61100 -43.43600 -23.48700 1.000 38.64000 83 GLY B CA 1
ATOM 1333 C C . GLY B 1 89 ? -14.10100 -43.33500 -23.57000 1.000 34.97000 83 GLY B C 1
ATOM 1334 O O . GLY B 1 89 ? -13.56600 -43.71000 -24.60300 1.000 40.14000 83 GLY B O 1
ATOM 1335 N N . ARG B 1 90 ? -13.44600 -42.86900 -22.51000 1.000 37.11000 84 ARG B N 1
ATOM 1336 C CA . ARG B 1 90 ? -11.97300 -42.69100 -22.50700 1.0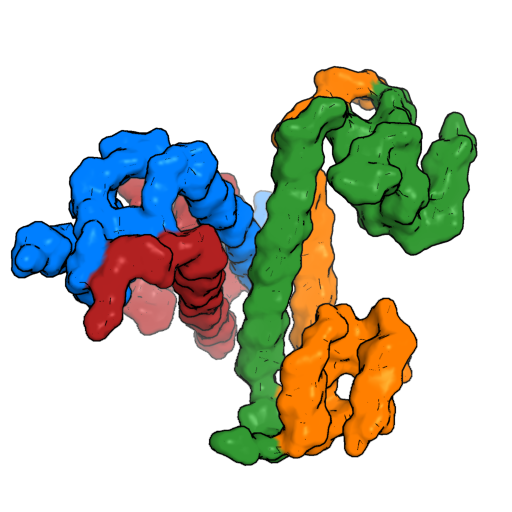00 31.64000 84 ARG B CA 1
ATOM 1337 C C . ARG B 1 90 ? -11.27200 -43.84700 -21.78100 1.000 33.01000 84 ARG B C 1
ATOM 1338 O O . ARG B 1 90 ? -11.82000 -44.32600 -20.78200 1.000 30.22000 84 ARG B O 1
ATOM 1346 N N . THR B 1 91 ? -10.10400 -44.25700 -22.27700 1.000 30.97000 85 THR B N 1
ATOM 1347 C CA . THR B 1 91 ? -9.35900 -45.39700 -21.75400 1.000 30.63000 85 THR B CA 1
ATOM 1348 C C . THR B 1 91 ? -8.05900 -44.92600 -21.11700 1.000 25.85000 85 THR B C 1
ATOM 1349 O O . THR B 1 91 ? -7.73200 -43.73700 -21.11100 1.000 28.51000 85 THR B O 1
ATOM 1353 N N . ALA B 1 92 ? -7.28300 -45.88800 -20.60500 1.000 25.31000 86 ALA B N 1
ATOM 1354 C CA . ALA B 1 92 ? -5.95900 -45.53400 -20.10200 1.000 23.64000 86 ALA B CA 1
ATOM 1355 C C . ALA B 1 92 ? -5.05500 -45.06200 -21.22700 1.000 26.32000 86 ALA B C 1
ATOM 1356 O O . ALA B 1 92 ? -4.16600 -44.23500 -21.00000 1.000 23.28000 86 ALA B O 1
ATOM 1358 N N . ILE B 1 93 ? -5.24700 -45.58900 -22.43900 1.000 26.37000 87 ILE B N 1
ATOM 1359 C CA . ILE B 1 93 ? -4.47000 -45.10900 -23.58200 1.000 23.51000 87 ILE B CA 1
ATOM 1360 C C . ILE B 1 93 ? -4.76500 -43.63500 -23.83600 1.000 27.50000 87 ILE B C 1
ATOM 1361 O O . ILE B 1 93 ? -3.84900 -42.82700 -24.02600 1.000 29.26000 87 ILE B O 1
ATOM 1366 N N . ASP B 1 94 ? -6.03100 -43.24100 -23.77800 1.000 29.72000 88 ASP B N 1
ATOM 1367 C CA . ASP B 1 94 ? -6.38200 -41.81100 -23.97100 1.000 27.41000 88 ASP B CA 1
ATOM 1368 C C . ASP B 1 94 ? -5.80500 -40.94600 -22.84200 1.000 31.97000 88 ASP B C 1
ATOM 1369 O O . ASP B 1 94 ? -5.47600 -39.79900 -23.12000 1.000 32.72000 88 ASP B O 1
ATOM 1374 N N . ARG B 1 95 ? -5.66900 -41.48400 -21.63000 1.000 27.86000 89 ARG B N 1
ATOM 1375 C CA . ARG B 1 95 ? -5.23200 -40.66900 -20.45800 1.000 31.26000 89 ARG B CA 1
ATOM 1376 C C . ARG B 1 95 ? -3.71400 -40.43200 -20.46400 1.000 28.58000 89 ARG B C 1
ATOM 1377 O O . ARG B 1 95 ? -3.26600 -39.50500 -19.79400 1.000 28.78000 89 ARG B O 1
ATOM 1385 N N . ALA B 1 96 ? -2.96500 -41.24500 -21.20300 1.000 28.30000 90 ALA B N 1
ATOM 1386 C CA . ALA B 1 96 ? -1.49600 -41.09200 -21.25800 1.000 27.28000 90 ALA B CA 1
ATOM 1387 C C . ALA B 1 96 ? -1.15400 -39.71200 -21.82700 1.000 35.69000 90 ALA B C 1
ATOM 1388 O O . ALA B 1 96 ? -1.78200 -39.30800 -22.81400 1.000 33.42000 90 ALA B O 1
ATOM 1390 N N . ASN B 1 97 ? -0.19700 -39.02100 -21.21700 1.000 31.12000 91 ASN B N 1
ATOM 1391 C CA . ASN B 1 97 ? 0.16500 -37.67800 -21.66400 1.000 38.69000 91 ASN B CA 1
ATOM 1392 C C . ASN B 1 97 ? 1.38500 -37.67400 -22.57000 1.000 42.23000 91 ASN B C 1
ATOM 1393 O O . ASN B 1 97 ? 2.13500 -36.70100 -22.59500 1.000 51.68000 91 ASN B O 1
ATOM 1398 N N . SER B 1 98 ? 1.58200 -38.73100 -23.34400 1.000 39.49000 92 SER B N 1
ATOM 1399 C CA . SER B 1 98 ? 2.88700 -38.99600 -23.92000 1.000 37.42000 92 SER B CA 1
ATOM 1400 C C . SER B 1 98 ? 2.76600 -40.16400 -24.88500 1.000 35.42000 92 SER B C 1
ATOM 1401 O O . SER B 1 98 ? 2.13800 -41.18000 -24.56400 1.000 32.46000 92 SER B O 1
ATOM 1404 N N . GLU B 1 99 ? 3.42800 -40.08300 -26.03300 1.000 36.03000 93 GLU B N 1
ATOM 1405 C CA . GLU B 1 99 ? 3.46500 -41.25100 -26.94500 1.000 35.92000 93 GLU B CA 1
ATOM 1406 C C . GLU B 1 99 ? 4.23300 -42.37000 -26.24800 1.000 30.92000 93 GLU B C 1
ATOM 1407 O O . GLU B 1 99 ? 3.88300 -43.53100 -26.44300 1.000 32.58000 93 GLU B O 1
ATOM 1413 N N . GLU B 1 100 ? 5.23900 -42.00700 -25.46300 1.000 31.13000 94 GLU B N 1
ATOM 1414 C CA . GLU B 1 100 ? 6.09800 -43.00900 -24.78300 1.000 37.05000 94 GLU B CA 1
ATOM 1415 C C . GLU B 1 100 ? 5.27600 -43.81700 -23.77000 1.000 32.18000 94 GLU B C 1
ATOM 1416 O O . GLU B 1 100 ? 5.44200 -45.03000 -23.72400 1.000 31.44000 94 GLU B O 1
ATOM 1422 N N . ILE B 1 101 ? 4.42000 -43.14800 -23.01300 1.000 29.93000 95 ILE B N 1
ATOM 1423 C CA . ILE B 1 101 ? 3.53700 -43.86200 -22.04800 1.000 30.59000 95 ILE B CA 1
ATOM 1424 C C . ILE B 1 101 ? 2.56200 -44.73100 -22.84600 1.000 29.93000 95 ILE B C 1
ATOM 1425 O O . ILE B 1 101 ? 2.42300 -45.90800 -22.51700 1.000 29.14000 95 ILE B O 1
ATOM 1430 N N . ARG B 1 102 ? 1.90900 -44.14400 -23.84500 1.000 26.14000 96 ARG B N 1
ATOM 1431 C CA . ARG B 1 102 ? 1.03300 -44.95400 -24.68700 1.000 28.63000 96 ARG B CA 1
ATOM 1432 C C . ARG B 1 102 ? 1.76300 -46.19400 -25.19100 1.000 31.18000 96 ARG B C 1
ATOM 1433 O O . ARG B 1 102 ? 1.25900 -47.31700 -25.08800 1.000 30.57000 96 ARG B O 1
ATOM 1441 N N . ASP B 1 103 ? 2.96600 -46.00300 -25.73700 1.000 30.11000 97 ASP B N 1
ATOM 1442 C CA . ASP B 1 103 ? 3.70800 -47.13100 -26.28600 1.000 30.11000 97 ASP B CA 1
ATOM 1443 C C . ASP B 1 103 ? 4.20800 -48.07900 -25.20000 1.000 30.85000 97 ASP B C 1
ATOM 1444 O O . ASP B 1 103 ? 4.34300 -49.28300 -25.44900 1.000 27.84000 97 ASP B O 1
ATOM 1449 N N . LEU B 1 104 ? 4.48400 -47.57400 -23.99600 1.000 28.94000 98 LEU B N 1
ATOM 1450 C CA . LEU B 1 104 ? 4.76400 -48.48100 -22.88600 1.000 31.58000 98 LEU B CA 1
ATOM 1451 C C . LEU B 1 104 ? 3.57700 -49.40300 -22.63300 1.000 30.82000 98 LEU B C 1
ATOM 1452 O O . LEU B 1 104 ? 3.73700 -50.62000 -22.48600 1.000 28.52000 98 LEU B O 1
ATOM 1457 N N . ILE B 1 105 ? 2.36700 -48.84400 -22.59900 1.000 28.02000 99 ILE B N 1
ATOM 1458 C CA . ILE B 1 105 ? 1.21400 -49.66400 -22.24700 1.000 25.11000 99 ILE B CA 1
ATOM 1459 C C . ILE B 1 105 ? 0.88500 -50.63300 -23.37400 1.000 33.02000 99 ILE B C 1
ATOM 1460 O O . ILE B 1 105 ? 0.57000 -51.80500 -23.13600 1.000 33.44000 99 ILE B O 1
ATOM 1465 N N . LEU B 1 106 ? 0.94300 -50.15800 -24.61900 1.000 31.63000 100 LEU B N 1
ATOM 1466 C CA . LEU B 1 106 ? 0.67500 -51.01900 -25.76700 1.000 32.54000 100 LEU B CA 1
ATOM 1467 C C . LEU B 1 106 ? 1.73800 -52.09800 -25.92600 1.000 32.87000 100 LEU B C 1
ATOM 1468 O O . LEU B 1 106 ? 1.44200 -53.19100 -26.41600 1.000 33.07000 100 LEU B O 1
ATOM 1473 N N . GLY B 1 107 ? 2.97500 -51.81100 -25.51900 1.000 35.38000 101 GLY B N 1
ATOM 1474 C CA . GLY B 1 107 ? 4.10600 -52.72600 -25.77100 1.000 36.95000 101 GLY B CA 1
ATOM 1475 C C . GLY B 1 107 ? 4.23500 -53.91100 -24.83400 1.000 43.18000 101 GLY B C 1
ATOM 1476 O O . GLY B 1 107 ? 5.02600 -54.79600 -25.15200 1.000 43.22000 101 GLY B O 1
ATOM 1477 N N . TYR B 1 108 ? 3.52300 -53.92000 -23.71300 1.000 41.68000 102 TYR B N 1
ATOM 1478 C CA . TYR B 1 108 ? 3.54700 -55.11500 -22.83400 1.000 45.49000 102 TYR B CA 1
ATOM 1479 C C . TYR B 1 108 ? 2.89300 -56.28800 -23.57500 1.000 48.42000 102 TYR B C 1
ATOM 1480 O O . TYR B 1 108 ? 3.41200 -57.41100 -23.46300 1.000 55.02000 102 TYR B O 1
ATOM 1489 N N . GLY C 1 14 ? 4.76400 -61.68800 -4.27000 1.000 46.60000 8 GLY C N 1
ATOM 1490 C CA . GLY C 1 14 ? 5.40600 -61.54100 -5.56100 1.000 44.84000 8 GLY C CA 1
ATOM 1491 C C . GLY C 1 14 ? 4.41600 -61.29400 -6.68800 1.000 42.16000 8 GLY C C 1
ATOM 1492 O O . GLY C 1 14 ? 4.09600 -60.14400 -7.00700 1.000 37.95000 8 GLY C O 1
ATOM 1493 N N . SER C 1 15 ? 3.94300 -62.37900 -7.29700 1.000 34.56000 9 SER C N 1
ATOM 1494 C CA . SER C 1 15 ? 2.97800 -62.28300 -8.38100 1.000 31.92000 9 SER C CA 1
ATOM 1495 C C . SER C 1 15 ? 1.66100 -61.70300 -7.88000 1.000 23.94000 9 SER C C 1
ATOM 1496 O O . SER C 1 15 ? 1.27100 -61.88500 -6.72600 1.000 23.21000 9 SER C O 1
ATOM 1499 N N . GLN C 1 16 ? 0.96400 -61.00800 -8.77200 1.000 26.54000 10 GLN C N 1
ATOM 1500 C CA . GLN C 1 16 ? -0.34000 -60.44100 -8.46900 1.000 26.74000 10 GLN C CA 1
ATOM 1501 C C . GLN C 1 16 ? -1.24500 -60.63700 -9.67300 1.000 20.73000 10 GLN C C 1
ATOM 1502 O O . GLN C 1 16 ? -0.77300 -60.72500 -10.80000 1.000 19.82000 10 GLN C O 1
ATOM 1508 N N . SER C 1 17 ? -2.55300 -60.68000 -9.42400 1.000 21.79000 11 SER C N 1
ATOM 1509 C CA . SER C 1 17 ? -3.56400 -60.78900 -10.46900 1.000 23.72000 11 SER C CA 1
ATOM 1510 C C . SER C 1 17 ? -4.59500 -59.69200 -10.23900 1.000 21.44000 11 SER C C 1
ATOM 1511 O O . SER C 1 17 ? -4.49400 -58.92300 -9.28500 1.000 21.75000 11 SER C O 1
ATOM 1514 N N . ARG C 1 18 ? -5.62100 -59.64100 -11.09800 1.000 22.40000 12 ARG C N 1
ATOM 1515 C CA . ARG C 1 18 ? -6.50900 -58.47500 -11.11500 1.000 22.39000 12 ARG C CA 1
ATOM 1516 C C . ARG C 1 18 ? -7.20100 -58.27400 -9.77000 1.000 26.56000 12 ARG C C 1
ATOM 1517 O O . ARG C 1 18 ? -7.26400 -57.14900 -9.26000 1.000 25.01000 12 ARG C O 1
ATOM 1525 N N . ASP C 1 19 ? -7.68700 -59.35100 -9.15300 1.000 23.42000 13 ASP C N 1
ATOM 1526 C CA . ASP C 1 19 ? -8.48400 -59.21700 -7.93500 1.000 22.96000 13 ASP C CA 1
ATOM 1527 C C . ASP C 1 19 ? -7.65200 -58.92600 -6.69400 1.000 19.97000 13 ASP C C 1
ATOM 1528 O O . ASP C 1 19 ? -8.22500 -58.70500 -5.63100 1.000 23.34000 13 ASP C O 1
ATOM 1533 N N . ASP C 1 20 ? -6.32900 -58.87200 -6.81100 1.000 23.78000 14 ASP C N 1
ATOM 1534 C CA . ASP C 1 20 ? -5.47800 -58.37500 -5.73500 1.000 22.24000 14 ASP C CA 1
ATOM 1535 C C . ASP C 1 20 ? -5.60400 -56.86900 -5.50800 1.000 26.22000 14 ASP C C 1
ATOM 1536 O O . ASP C 1 20 ? -5.00600 -56.35700 -4.55600 1.000 26.52000 14 ASP C O 1
ATOM 1541 N N . PHE C 1 21 ? -6.32600 -56.14900 -6.35800 1.000 22.15000 15 PHE C N 1
ATOM 1542 C CA . PHE C 1 21 ? -6.41900 -54.69700 -6.27300 1.000 23.95000 15 PHE C CA 1
ATOM 1543 C C . PHE C 1 21 ? -7.87100 -54.33800 -6.02200 1.000 26.83000 15 PHE C C 1
ATOM 1544 O O . PHE C 1 21 ? -8.75300 -54.80900 -6.74900 1.000 24.00000 15 PHE C O 1
ATOM 1552 N N . ASP C 1 22 ? -8.12400 -53.51200 -5.00600 1.000 20.20000 16 ASP C N 1
ATOM 1553 C CA . ASP C 1 22 ? -9.49100 -53.15700 -4.64700 1.000 20.84000 16 ASP C CA 1
ATOM 1554 C C . ASP C 1 22 ? -9.65300 -51.63800 -4.54100 1.000 21.02000 16 ASP C C 1
ATOM 1555 O O . ASP C 1 22 ? -8.70700 -50.86700 -4.75100 1.000 19.75000 16 ASP C O 1
ATOM 1560 N N . ARG C 1 23 ? -10.88200 -51.22800 -4.20400 1.000 21.92000 17 ARG C N 1
ATOM 1561 C CA . ARG C 1 23 ? -11.21700 -49.81000 -4.06200 1.000 24.66000 17 ARG C CA 1
ATOM 1562 C C . ARG C 1 23 ? -10.24100 -49.07800 -3.14800 1.000 26.23000 17 ARG C C 1
ATOM 1563 O O . ARG C 1 23 ? -9.83600 -47.94500 -3.44300 1.000 22.09000 17 ARG C O 1
ATOM 1571 N N . ASP C 1 24 ? -9.81500 -49.72000 -2.05000 1.000 25.84000 18 ASP C N 1
ATOM 1572 C CA . ASP C 1 24 ? -8.88200 -49.07400 -1.13600 1.000 25.82000 18 ASP C CA 1
ATOM 1573 C C . ASP C 1 24 ? -7.55700 -48.76000 -1.81500 1.000 24.49000 18 ASP C C 1
ATOM 1574 O O . ASP C 1 24 ? -6.97400 -47.69900 -1.57100 1.000 24.43000 18 ASP C O 1
ATOM 1579 N N . ASP C 1 25 ? -7.06000 -49.67700 -2.65500 1.000 22.26000 19 ASP C N 1
ATOM 1580 C CA . ASP C 1 25 ? -5.81400 -49.41400 -3.38600 1.000 22.67000 19 ASP C CA 1
ATOM 1581 C C . ASP C 1 25 ? -5.97400 -48.22200 -4.32500 1.000 19.21000 19 ASP C C 1
ATOM 1582 O O . ASP C 1 25 ? -5.02600 -47.44900 -4.52900 1.000 17.04000 19 ASP C O 1
ATOM 1587 N N . VAL C 1 26 ? -7.15600 -48.06600 -4.92200 1.000 17.22000 20 VAL C N 1
ATOM 1588 C CA . VAL C 1 26 ? -7.36900 -46.94100 -5.82800 1.000 19.11000 20 VAL C CA 1
ATOM 1589 C C . VAL C 1 26 ? -7.26400 -45.62400 -5.06100 1.000 21.48000 20 VAL C C 1
ATOM 1590 O O . VAL C 1 26 ? -6.51900 -44.70900 -5.44700 1.000 18.77000 20 VAL C O 1
ATOM 1594 N N . GLU C 1 27 ? -7.99700 -45.52600 -3.94700 1.000 19.59000 21 GLU C N 1
ATOM 1595 C CA . GLU C 1 27 ? -8.00400 -44.30800 -3.13700 1.000 22.06000 21 GLU C CA 1
ATOM 1596 C C . GLU C 1 27 ? -6.63400 -44.00800 -2.55600 1.000 23.13000 21 GLU C C 1
ATOM 1597 O O . GLU C 1 27 ? -6.18700 -42.85200 -2.56500 1.000 24.39000 21 GLU C O 1
ATOM 1603 N N . GLN C 1 28 ? -5.94900 -45.03500 -2.04200 1.000 20.23000 22 GLN C N 1
ATOM 1604 C CA . GLN C 1 28 ? -4.61900 -44.82100 -1.48100 1.000 21.78000 22 GLN C CA 1
ATOM 1605 C C . GLN C 1 28 ? -3.63500 -44.34200 -2.54100 1.000 23.76000 22 GLN C C 1
ATOM 1606 O O . GLN C 1 28 ? -2.79900 -43.47400 -2.26600 1.000 20.06000 22 GLN C O 1
ATOM 1612 N N . TYR C 1 29 ? -3.69700 -44.91600 -3.75400 1.000 19.30000 23 TYR C N 1
ATOM 1613 C CA . TYR C 1 29 ? -2.82300 -44.45600 -4.83400 1.000 20.32000 23 TYR C CA 1
ATOM 1614 C C . TYR C 1 29 ? -3.13900 -43.00900 -5.22600 1.000 19.10000 23 TYR C C 1
ATOM 1615 O O . TYR C 1 29 ? -2.22700 -42.19200 -5.41400 1.000 20.28000 23 TYR C O 1
ATOM 1624 N N . PHE C 1 30 ? -4.42500 -42.67600 -5.33400 1.000 20.61000 24 PHE C N 1
ATOM 1625 C CA . PHE C 1 30 ? -4.83400 -41.30300 -5.61000 1.000 24.26000 24 PHE C CA 1
ATOM 1626 C C . PHE C 1 30 ? -4.32400 -40.34700 -4.53200 1.000 24.81000 24 PHE C C 1
ATOM 1627 O O . PHE C 1 30 ? -3.66500 -39.34800 -4.83700 1.000 23.51000 24 PHE C O 1
ATOM 1635 N N . ASN C 1 31 ? -4.63100 -40.63900 -3.26100 1.000 21.92000 25 ASN C N 1
ATOM 1636 C CA . ASN C 1 31 ? -4.20400 -39.76200 -2.17500 1.000 25.35000 25 ASN C CA 1
ATOM 1637 C C . ASN C 1 31 ? -2.69000 -39.60800 -2.17400 1.000 27.54000 25 ASN C C 1
ATOM 1638 O O . ASN C 1 31 ? -2.17500 -38.49300 -2.05400 1.000 28.34000 25 ASN C O 1
ATOM 1643 N N . TYR C 1 32 ? -1.95900 -40.70200 -2.37400 1.000 25.54000 26 TYR C N 1
ATOM 1644 C CA . TYR C 1 32 ? -0.50200 -40.62300 -2.35700 1.000 25.94000 26 TYR C CA 1
ATOM 1645 C C . TYR C 1 32 ? 0.03600 -39.77900 -3.51100 1.000 25.92000 26 TYR C C 1
ATOM 1646 O O . TYR C 1 32 ? 0.91100 -38.92800 -3.31000 1.000 24.80000 26 TYR C O 1
ATOM 1655 N N . MET C 1 33 ? -0.44200 -40.02300 -4.74000 1.000 24.61000 27 MET C N 1
ATOM 1656 C CA . MET C 1 33 ? 0.01200 -39.20200 -5.86300 1.000 24.99000 27 MET C CA 1
ATOM 1657 C C . MET C 1 33 ? -0.43100 -37.74600 -5.70500 1.000 21.30000 27 MET C C 1
ATOM 1658 O O . MET C 1 33 ? 0.26400 -36.83800 -6.17300 1.000 25.94000 27 MET C O 1
ATOM 1663 N N . GLY C 1 34 ? -1.57800 -37.51100 -5.06800 1.000 24.26000 28 GLY C N 1
ATOM 1664 C CA . GLY C 1 34 ? -2.01500 -36.14600 -4.81900 1.000 25.34000 28 GLY C CA 1
ATOM 1665 C C . GLY C 1 34 ? -1.08300 -35.42000 -3.87000 1.000 28.82000 28 GLY C C 1
ATOM 1666 O O . GLY C 1 34 ? -0.78300 -34.24100 -4.06400 1.000 29.03000 28 GLY C O 1
ATOM 1667 N N . MET C 1 35 ? -0.58800 -36.12800 -2.85200 1.000 27.12000 29 MET C N 1
ATOM 1668 C CA . MET C 1 35 ? 0.39500 -35.56200 -1.93300 1.000 28.44000 29 MET C CA 1
ATOM 1669 C C . MET C 1 35 ? 1.65900 -35.14100 -2.67700 1.000 29.24000 29 MET C C 1
ATOM 1670 O O . MET C 1 35 ? 2.13400 -34.00800 -2.52600 1.000 28.42000 29 MET C O 1
ATOM 1675 N N . LEU C 1 36 ? 2.21300 -36.04300 -3.49500 1.000 23.95000 30 LEU C N 1
ATOM 1676 C CA . LEU C 1 36 ? 3.38500 -35.71700 -4.29800 1.000 23.71000 30 LEU C CA 1
ATOM 1677 C C . LEU C 1 36 ? 3.13500 -34.55500 -5.25700 1.000 22.56000 30 LEU C C 1
ATOM 1678 O O . LEU C 1 36 ? 4.04700 -33.76800 -5.51200 1.000 25.48000 30 LEU C O 1
ATOM 1683 N N . ALA C 1 37 ? 1.93100 -34.43700 -5.82100 1.000 22.16000 31 ALA C N 1
ATOM 1684 C CA . ALA C 1 37 ? 1.70300 -33.36200 -6.78400 1.000 28.08000 31 ALA C CA 1
ATOM 1685 C C . ALA C 1 37 ? 1.56600 -32.01200 -6.07700 1.000 26.32000 31 ALA C C 1
ATOM 1686 O O . ALA C 1 37 ? 2.07600 -31.00000 -6.56600 1.000 27.12000 31 ALA C O 1
ATOM 1688 N N . VAL C 1 38 ? 0.90800 -31.98500 -4.91800 1.000 26.22000 32 VAL C N 1
ATOM 1689 C CA . VAL C 1 38 ? 0.86000 -30.76400 -4.11100 1.000 28.52000 32 VAL C CA 1
ATOM 1690 C C . VAL C 1 38 ? 2.25800 -30.37100 -3.66200 1.000 28.43000 32 VAL C C 1
ATOM 1691 O O . VAL C 1 38 ? 2.65300 -29.20000 -3.74400 1.000 29.93000 32 VAL C O 1
ATOM 1695 N N . GLU C 1 39 ? 3.04400 -31.34300 -3.21100 1.000 24.08000 33 GLU C N 1
ATOM 1696 C CA . GLU C 1 39 ? 4.42600 -31.07000 -2.85400 1.000 25.24000 33 GLU C CA 1
ATOM 1697 C C . GLU C 1 39 ? 5.21700 -30.53700 -4.04200 1.000 26.49000 33 GLU C C 1
ATOM 1698 O O . GLU C 1 39 ? 5.97800 -29.57400 -3.90700 1.000 25.34000 33 GLU C O 1
ATOM 1704 N N . GLY C 1 40 ? 5.07700 -31.17200 -5.20600 1.000 23.17000 34 GLY C N 1
ATOM 1705 C CA . GLY C 1 40 ? 5.86600 -30.75700 -6.35600 1.000 23.80000 34 GLY C CA 1
ATOM 1706 C C . GLY C 1 40 ? 5.50300 -29.37000 -6.85400 1.000 21.24000 34 GLY C C 1
ATOM 1707 O O . GLY C 1 40 ? 6.37000 -28.52700 -7.08100 1.000 23.17000 34 GLY C O 1
ATOM 1708 N N . THR C 1 41 ? 4.21400 -29.10700 -7.02200 1.000 25.62000 35 THR C N 1
ATOM 1709 C CA . THR C 1 41 ? 3.81100 -27.80200 -7.53500 1.000 24.66000 35 THR C CA 1
ATOM 1710 C C . THR C 1 41 ? 3.99800 -26.69600 -6.48900 1.000 24.34000 35 THR C C 1
ATOM 1711 O O . THR C 1 41 ? 4.31000 -25.55200 -6.84600 1.000 22.17000 35 THR C O 1
ATOM 1715 N N . TYR C 1 42 ? 3.82500 -27.01200 -5.20300 1.000 20.05000 36 TYR C N 1
ATOM 1716 C CA . TYR C 1 42 ? 4.07500 -26.01000 -4.16100 1.000 22.23000 36 TYR C CA 1
ATOM 1717 C C . TYR C 1 42 ? 5.54500 -25.62600 -4.10900 1.000 23.34000 36 TYR C C 1
ATOM 1718 O O . TYR C 1 42 ? 5.88100 -24.43800 -4.02200 1.000 22.61000 36 TYR C O 1
ATOM 1727 N N . SER C 1 43 ? 6.43800 -26.61700 -4.15000 1.000 20.25000 37 SER C N 1
ATOM 1728 C CA . SER C 1 43 ? 7.86000 -26.30400 -4.12100 1.000 23.92000 37 SER C CA 1
ATOM 1729 C C . SER C 1 43 ? 8.23700 -25.42100 -5.30200 1.000 24.26000 37 SER C C 1
ATOM 1730 O O . SER C 1 43 ? 9.02700 -24.48700 -5.15200 1.000 21.77000 37 SER C O 1
ATOM 1733 N N . LYS C 1 44 ? 7.65000 -25.67700 -6.46800 1.000 21.22000 38 LYS C N 1
ATOM 1734 C CA . LYS C 1 44 ? 7.99100 -24.88100 -7.67600 1.000 24.32000 38 LYS C CA 1
ATOM 1735 C C . LYS C 1 44 ? 7.53600 -23.43000 -7.47500 1.000 23.23000 38 LYS C C 1
ATOM 1736 O O . LYS C 1 44 ? 8.31800 -22.52200 -7.78700 1.000 24.29000 38 LYS C O 1
ATOM 1742 N N . MET C 1 45 ? 6.31100 -23.23900 -6.98200 1.000 22.85000 39 MET C N 1
ATOM 1743 C CA . MET C 1 45 ? 5.77900 -21.86900 -6.76600 1.000 23.31000 39 MET C CA 1
ATOM 1744 C C . MET C 1 45 ? 6.64400 -21.15200 -5.72400 1.000 25.08000 39 MET C C 1
ATOM 1745 O O . MET C 1 45 ? 6.97500 -19.97600 -5.93400 1.000 22.30000 39 MET C O 1
ATOM 1750 N N . GLU C 1 46 ? 7.02400 -21.86800 -4.66800 1.000 22.70000 40 GLU C N 1
ATOM 1751 C CA . GLU C 1 46 ? 7.84600 -21.25800 -3.59400 1.000 20.31000 40 GLU C CA 1
ATOM 1752 C C . GLU C 1 46 ? 9.20000 -20.87600 -4.19900 1.000 23.11000 40 GLU C C 1
ATOM 1753 O O . GLU C 1 46 ? 9.72000 -19.80800 -3.85400 1.000 23.20000 40 GLU C O 1
ATOM 1759 N N . ALA C 1 47 ? 9.71900 -21.71300 -5.09500 1.000 20.08000 41 ALA C N 1
ATOM 1760 C CA . ALA C 1 47 ? 10.98400 -21.37000 -5.74200 1.000 24.11000 41 ALA C CA 1
ATOM 1761 C C . ALA C 1 47 ? 10.85700 -20.10000 -6.58800 1.000 26.99000 41 ALA C C 1
ATOM 1762 O O . ALA C 1 47 ? 11.77300 -19.26100 -6.59800 1.000 26.03000 41 ALA C O 1
ATOM 1764 N N . LEU C 1 48 ? 9.73900 -19.94300 -7.31300 1.000 23.35000 42 LEU C N 1
ATOM 1765 C CA . LEU C 1 48 ? 9.50800 -18.70700 -8.06400 1.000 25.86000 42 LEU C CA 1
ATOM 1766 C C . LEU C 1 48 ? 9.55800 -17.49800 -7.14300 1.000 22.40000 42 LEU C C 1
ATOM 1767 O O . LEU C 1 48 ? 10.17900 -16.48300 -7.46800 1.000 22.57000 42 LEU C O 1
ATOM 1772 N N . LEU C 1 49 ? 8.89100 -17.59300 -5.98500 1.000 22.36000 43 LEU C N 1
ATOM 1773 C CA . LEU C 1 49 ? 8.87300 -16.49300 -5.03000 1.000 23.26000 43 LEU C CA 1
ATOM 1774 C C . LEU C 1 49 ? 10.26800 -16.17300 -4.52100 1.000 26.69000 43 LEU C C 1
ATOM 1775 O O . LEU C 1 49 ? 10.53800 -15.03700 -4.12600 1.000 28.13000 43 LEU C O 1
ATOM 1780 N N . ASN C 1 50 ? 11.16500 -17.15200 -4.51900 1.000 26.45000 44 ASN C N 1
ATOM 1781 C CA . ASN C 1 50 ? 12.52000 -16.92600 -4.04700 1.000 30.88000 44 ASN C CA 1
ATOM 1782 C C . ASN C 1 50 ? 13.47000 -16.56100 -5.17000 1.000 30.50000 44 ASN C C 1
ATOM 1783 O O . ASN C 1 50 ? 14.66800 -16.40300 -4.92900 1.000 31.42000 44 ASN C O 1
ATOM 1788 N N . LEU C 1 51 ? 12.93800 -16.37900 -6.37400 1.000 30.05000 45 LEU C N 1
ATOM 1789 C CA . LEU C 1 51 ? 13.77900 -15.82700 -7.46000 1.000 29.72000 45 LEU C CA 1
ATOM 1790 C C . LEU C 1 51 ? 13.48800 -14.32000 -7.45300 1.000 32.45000 45 LEU C C 1
ATOM 1791 O O . LEU C 1 51 ? 12.64400 -13.89800 -6.64100 1.000 38.38000 45 LEU C O 1
ATOM 1796 N N . ASN C 1 52 ? 14.14000 -13.53500 -8.30600 1.000 34.12000 46 ASN C N 1
ATOM 1797 C CA . ASN C 1 52 ? 13.81400 -12.08600 -8.36400 1.000 39.03000 46 ASN C CA 1
ATOM 1798 C C . ASN C 1 52 ? 12.61700 -11.88300 -9.30300 1.000 36.44000 46 ASN C C 1
ATOM 1799 O O . ASN C 1 52 ? 12.82200 -11.33200 -10.39700 1.000 42.80000 46 ASN C O 1
ATOM 1804 N N . ILE C 1 53 ? 11.41500 -12.28000 -8.87200 1.000 31.70000 47 ILE C N 1
ATOM 1805 C CA . ILE C 1 53 ? 10.21500 -12.20600 -9.75600 1.000 26.05000 47 ILE C CA 1
ATOM 1806 C C . ILE C 1 53 ? 9.06700 -11.57200 -8.97600 1.000 24.75000 47 ILE C C 1
ATOM 1807 O O . ILE C 1 53 ? 8.73000 -12.07700 -7.89600 1.000 23.60000 47 ILE C O 1
ATOM 1812 N N . HIS C 1 54 ? 8.46900 -10.52800 -9.54400 1.000 24.88000 48 HIS C N 1
ATOM 1813 C CA . HIS C 1 54 ? 7.37100 -9.85800 -8.85500 1.000 24.75000 48 HIS C CA 1
ATOM 1814 C C . HIS C 1 54 ? 6.18800 -10.80800 -8.66900 1.000 22.49000 48 HIS C C 1
ATOM 1815 O O . HIS C 1 54 ? 5.83800 -11.55100 -9.59400 1.000 21.89000 48 HIS C O 1
ATOM 1822 N N . PRO C 1 55 ? 5.55400 -10.80500 -7.48900 1.000 21.32000 49 PRO C N 1
ATOM 1823 C CA . PRO C 1 55 ? 4.34400 -11.62200 -7.28600 1.000 22.34000 49 PRO C CA 1
ATOM 1824 C C . PRO C 1 55 ? 3.29200 -11.48900 -8.37800 1.000 24.32000 49 PRO C C 1
ATOM 1825 O O . PRO C 1 55 ? 2.67200 -12.49200 -8.74700 1.000 18.20000 49 PRO C O 1
ATOM 1829 N N . VAL C 1 56 ? 3.04400 -10.27800 -8.88600 1.000 21.02000 50 VAL C N 1
ATOM 1830 C CA . VAL C 1 56 ? 1.98700 -10.14800 -9.87800 1.000 21.07000 50 VAL C CA 1
ATOM 1831 C C . VAL C 1 56 ? 2.34800 -10.92500 -11.12900 1.000 17.02000 50 VAL C C 1
ATOM 1832 O O . VAL C 1 56 ? 1.46800 -11.45600 -11.80900 1.000 18.84000 50 VAL C O 1
ATOM 1836 N N . ASP C 1 57 ? 3.63900 -11.00800 -11.44900 1.000 18.22000 51 ASP C N 1
ATOM 1837 C CA . ASP C 1 57 ? 4.07000 -11.76300 -12.61700 1.000 19.68000 51 ASP C CA 1
ATOM 1838 C C . ASP C 1 57 ? 3.99600 -13.26600 -12.36300 1.000 23.03000 51 ASP C C 1
ATOM 1839 O O . ASP C 1 57 ? 3.67700 -14.04100 -13.28200 1.000 20.94000 51 ASP C O 1
ATOM 1844 N N . ILE C 1 58 ? 4.30700 -13.69400 -11.13400 1.000 21.47000 52 ILE C N 1
ATOM 1845 C CA . ILE C 1 58 ? 4.11000 -15.09800 -10.76300 1.000 21.06000 52 ILE C CA 1
ATOM 1846 C C . ILE C 1 58 ? 2.64700 -15.47100 -10.90500 1.000 19.66000 52 ILE C C 1
ATOM 1847 O O . ILE C 1 58 ? 2.31200 -16.53300 -11.43800 1.000 20.77000 52 ILE C O 1
ATOM 1852 N N . LEU C 1 59 ? 1.74800 -14.60100 -10.41800 1.000 18.20000 53 LEU C N 1
ATOM 1853 C CA . LEU C 1 59 ? 0.32200 -14.89800 -10.52200 1.000 20.01000 53 LEU C CA 1
ATOM 1854 C C . LEU C 1 59 ? -0.10900 -15.03500 -11.97000 1.000 20.79000 53 LEU C C 1
ATOM 1855 O O . LEU C 1 59 ? -0.99500 -15.83700 -12.28000 1.000 21.91000 53 LEU C O 1
ATOM 1860 N N . LEU C 1 60 ? 0.48200 -14.24900 -12.86900 1.000 20.64000 54 LEU C N 1
ATOM 1861 C CA . LEU C 1 60 ? 0.11900 -14.39000 -14.27500 1.000 22.23000 54 LEU C CA 1
ATOM 1862 C C . LEU C 1 60 ? 0.55400 -15.74500 -14.80500 1.000 25.04000 54 LEU C C 1
ATOM 1863 O O . LEU C 1 60 ? -0.19700 -16.39800 -15.54200 1.000 21.35000 54 LEU C O 1
ATOM 1868 N N . MET C 1 61 ? 1.76300 -16.18100 -14.43700 1.000 23.09000 55 MET C N 1
ATOM 1869 C CA . MET C 1 61 ? 2.22500 -17.51300 -14.82200 1.000 23.87000 55 MET C CA 1
ATOM 1870 C C . MET C 1 61 ? 1.27800 -18.58700 -14.30700 1.000 25.99000 55 MET C C 1
ATOM 1871 O O . MET C 1 61 ? 0.95900 -19.54600 -15.02800 1.000 27.91000 55 MET C O 1
ATOM 1876 N N . LEU C 1 62 ? 0.83100 -18.44800 -13.05400 1.000 23.15000 56 LEU C N 1
ATOM 1877 C CA . LEU C 1 62 ? -0.09500 -19.41500 -12.47300 1.000 22.61000 56 LEU C CA 1
ATOM 1878 C C . LEU C 1 62 ? -1.43300 -19.40400 -13.20700 1.000 28.14000 56 LEU C C 1
ATOM 1879 O O . LEU C 1 62 ? -1.97200 -20.46200 -13.55800 1.000 22.60000 56 LEU C O 1
ATOM 1884 N N . ALA C 1 63 ? -1.99300 -18.21200 -13.42600 1.000 20.31000 57 ALA C N 1
ATOM 1885 C CA . ALA C 1 63 ? -3.28900 -18.11000 -14.07700 1.000 22.57000 57 ALA C CA 1
ATOM 1886 C C . ALA C 1 63 ? -3.22800 -18.60500 -15.51700 1.000 23.45000 57 ALA C C 1
ATOM 1887 O O . ALA C 1 63 ? -4.20600 -19.16100 -16.02300 1.000 25.36000 57 ALA C O 1
ATOM 1889 N N . ALA C 1 64 ? -2.09200 -18.42000 -16.18900 1.000 21.32000 58 ALA C N 1
ATOM 1890 C CA . ALA C 1 64 ? -1.93000 -18.90100 -17.58000 1.000 25.28000 58 ALA C CA 1
ATOM 1891 C C . ALA C 1 64 ? -1.93100 -20.43200 -17.59300 1.000 28.83000 58 ALA C C 1
ATOM 1892 O O . ALA C 1 64 ? -2.63300 -21.02200 -18.42900 1.000 23.96000 58 ALA C O 1
ATOM 1894 N N . THR C 1 65 ? -1.22700 -21.03300 -16.63800 1.000 28.08000 59 THR C N 1
ATOM 1895 C CA . THR C 1 65 ? -1.14500 -22.50800 -16.55100 1.000 28.23000 59 THR C CA 1
ATOM 1896 C C . THR C 1 65 ? -2.56800 -23.01300 -16.32700 1.000 28.31000 59 THR C C 1
ATOM 1897 O O . THR C 1 65 ? -2.92700 -24.04200 -16.91700 1.000 29.30000 59 THR C O 1
ATOM 1901 N N . GLU C 1 66 ? -3.34200 -22.29500 -15.51700 1.000 25.99000 60 GLU C N 1
ATOM 1902 C CA . GLU C 1 66 ? -4.71600 -22.73700 -15.17500 1.000 26.72000 60 GLU C CA 1
ATOM 1903 C C . GLU C 1 66 ? -5.74900 -22.37700 -16.25100 1.000 30.80000 60 GLU C C 1
ATOM 1904 O O . GLU C 1 66 ? -6.89400 -22.82100 -16.09500 1.000 28.49000 60 GLU C O 1
ATOM 1910 N N . GLY C 1 67 ? -5.39300 -21.62000 -17.29600 1.000 30.30000 61 GLY C N 1
ATOM 1911 C CA . GLY C 1 67 ? -6.43000 -21.19700 -18.22900 1.000 26.71000 61 GLY C CA 1
ATOM 1912 C C . GLY C 1 67 ? -7.50000 -20.33800 -17.59100 1.000 30.11000 61 GLY C C 1
ATOM 1913 O O . GLY C 1 67 ? -8.66600 -20.39400 -17.99700 1.000 27.26000 61 GLY C O 1
ATOM 1914 N N . ASP C 1 68 ? -7.13100 -19.52900 -16.59900 1.000 24.14000 62 ASP C N 1
ATOM 1915 C CA . ASP C 1 68 ? -8.10200 -18.80600 -15.78100 1.000 27.71000 62 ASP C CA 1
ATOM 1916 C C . ASP C 1 68 ? -8.32000 -17.42600 -16.40100 1.000 28.69000 62 ASP C C 1
ATOM 1917 O O . ASP C 1 68 ? -7.63600 -16.45600 -16.07200 1.000 25.69000 62 ASP C O 1
ATOM 1922 N N . ARG C 1 69 ? -9.31900 -17.32500 -17.27900 1.000 29.20000 63 ARG C N 1
ATOM 1923 C CA . ARG C 1 69 ? -9.50600 -16.09400 -18.05300 1.000 29.54000 63 ARG C CA 1
ATOM 1924 C C . ARG C 1 69 ? -9.81000 -14.87400 -17.19300 1.000 29.62000 63 ARG C C 1
ATOM 1925 O O . ARG C 1 69 ? -9.18900 -13.81900 -17.42500 1.000 28.19000 63 ARG C O 1
ATOM 1933 N N . PRO C 1 70 ? -10.74300 -14.89300 -16.21600 1.000 27.97000 64 PRO C N 1
ATOM 1934 C CA . PRO C 1 70 ? -10.99400 -13.68100 -15.44000 1.000 29.69000 64 PRO C CA 1
ATOM 1935 C C . PRO C 1 70 ? -9.72600 -13.22600 -14.69600 1.000 27.90000 64 PRO C C 1
ATOM 1936 O O . PRO 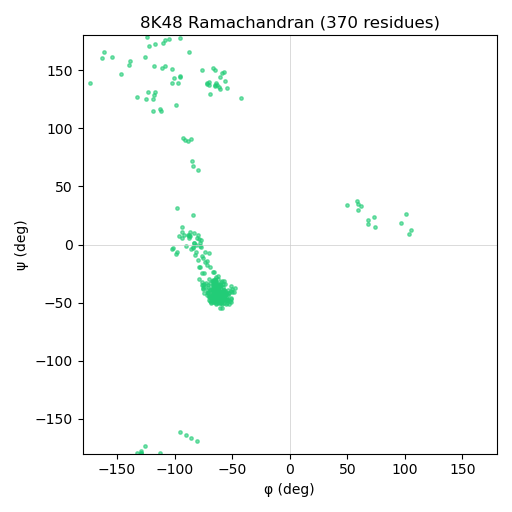C 1 70 ? -9.44200 -12.05000 -14.70300 1.000 28.52000 64 PRO C O 1
ATOM 1940 N N . LYS C 1 71 ? -9.00400 -14.16600 -14.08200 1.000 27.00000 65 LYS C N 1
ATOM 1941 C CA . LYS C 1 71 ? -7.77000 -13.81700 -13.33100 1.000 25.56000 65 LYS C CA 1
ATOM 1942 C C . LYS C 1 71 ? -6.72700 -13.23200 -14.28600 1.000 25.02000 65 LYS C C 1
ATOM 1943 O O . LYS C 1 71 ? -6.08600 -12.23900 -13.91800 1.000 23.94000 65 LYS C O 1
ATOM 1949 N N . ILE C 1 72 ? -6.59500 -13.82100 -15.47300 1.000 22.19000 66 ILE C N 1
ATOM 1950 C CA . ILE C 1 72 ? -5.58200 -13.35000 -16.45600 1.000 21.60000 66 ILE C CA 1
ATOM 1951 C C . ILE C 1 72 ? -5.91100 -11.89700 -16.80100 1.000 27.93000 66 ILE C C 1
ATOM 1952 O O . ILE C 1 72 ? -4.99000 -11.07100 -16.82500 1.000 25.04000 66 ILE C O 1
ATOM 1957 N N . GLU C 1 73 ? -7.19500 -11.60900 -17.00500 1.000 25.93000 67 GLU C N 1
ATOM 1958 C CA . GLU C 1 73 ? -7.60100 -10.25000 -17.34200 1.000 31.01000 67 GLU C CA 1
ATOM 1959 C C . GLU C 1 73 ? -7.35300 -9.28800 -16.18100 1.000 27.92000 67 GLU C C 1
ATOM 1960 O O . GLU C 1 73 ? -6.84500 -8.18300 -16.39700 1.000 26.41000 67 GLU C O 1
ATOM 1966 N N . GLU C 1 74 ? -7.68700 -9.69800 -14.94600 1.000 26.08000 68 GLU C N 1
ATOM 1967 C CA . GLU C 1 74 ? -7.39400 -8.87900 -13.77000 1.000 27.68000 68 GLU C CA 1
ATOM 1968 C C . GLU C 1 74 ? -5.91100 -8.52600 -13.70600 1.000 25.39000 68 GLU C C 1
ATOM 1969 O O . GLU C 1 74 ? -5.54400 -7.35800 -13.53000 1.000 24.53000 68 GLU C O 1
ATOM 1975 N N . LEU C 1 75 ? -5.04300 -9.51800 -13.88500 1.000 22.37000 69 LEU C N 1
ATOM 1976 C CA . LEU C 1 75 ? -3.61200 -9.28900 -13.72200 1.000 22.06000 69 LEU C CA 1
ATOM 1977 C C . LEU C 1 75 ? -3.04700 -8.43400 -14.85100 1.000 22.91000 69 LEU C C 1
ATOM 1978 O O . LEU C 1 75 ? -2.19600 -7.56300 -14.61200 1.000 22.73000 69 LEU C O 1
ATOM 1983 N N . LEU C 1 76 ? -3.48800 -8.67500 -16.09000 1.000 21.49000 70 LEU C N 1
ATOM 1984 C CA . LEU C 1 76 ? -3.01300 -7.85500 -17.19700 1.000 25.43000 70 LEU C CA 1
ATOM 1985 C C . LEU C 1 76 ? -3.41700 -6.39800 -17.00500 1.000 23.78000 70 LEU C C 1
ATOM 1986 O O . LEU C 1 76 ? -2.60500 -5.49400 -17.23000 1.000 27.22000 70 LEU C O 1
ATOM 1991 N N . LYS C 1 77 ? -4.65000 -6.15300 -16.54400 1.000 26.81000 71 LYS C N 1
ATOM 1992 C CA . LYS C 1 77 ? -5.08000 -4.78900 -16.24200 1.000 25.04000 71 LYS C CA 1
ATOM 1993 C C . LYS C 1 77 ? -4.16800 -4.14500 -15.20600 1.000 29.26000 71 LYS C C 1
ATOM 1994 O O . LYS C 1 77 ? -3.90600 -2.94000 -15.26500 1.000 30.23000 71 LYS C O 1
ATOM 2000 N N . ALA C 1 78 ? -3.69000 -4.92700 -14.23400 1.000 25.73000 72 ALA C N 1
ATOM 2001 C CA . ALA C 1 78 ? -2.84100 -4.39300 -13.17900 1.000 23.57000 72 ALA C CA 1
ATOM 2002 C C . ALA C 1 78 ? -1.39100 -4.24800 -13.61400 1.000 24.93000 72 ALA C C 1
ATOM 2003 O O . ALA C 1 78 ? -0.55900 -3.79000 -12.82000 1.000 29.65000 72 ALA C O 1
ATOM 2005 N N . GLY C 1 79 ? -1.06600 -4.62100 -14.84300 1.000 22.99000 73 GLY C N 1
ATOM 2006 C CA . GLY C 1 79 ? 0.27400 -4.45100 -15.35200 1.000 23.68000 73 GLY C CA 1
ATOM 2007 C C . GLY C 1 79 ? 1.17900 -5.65900 -15.26900 1.000 26.93000 73 GLY C C 1
ATOM 2008 O O . GLY C 1 79 ? 2.40300 -5.48900 -15.35900 1.000 26.52000 73 GLY C O 1
ATOM 2009 N N . ALA C 1 80 ? 0.62700 -6.86600 -15.11200 1.000 23.16000 74 ALA C N 1
ATOM 2010 C CA . ALA C 1 80 ? 1.43100 -8.08000 -15.17200 1.000 24.03000 74 ALA C CA 1
ATOM 2011 C C . ALA C 1 80 ? 2.13300 -8.18000 -16.51800 1.000 24.15000 74 ALA C C 1
ATOM 2012 O O . ALA C 1 80 ? 1.60600 -7.74400 -17.54700 1.000 25.80000 74 ALA C O 1
ATOM 2014 N N . ASP C 1 81 ? 3.33200 -8.77200 -16.49300 1.000 25.22000 75 ASP C N 1
ATOM 2015 C CA . ASP C 1 81 ? 4.25900 -8.84700 -17.62100 1.000 25.58000 75 ASP C CA 1
ATOM 2016 C C . ASP C 1 81 ? 4.37000 -10.29700 -18.07300 1.000 27.28000 75 ASP C C 1
ATOM 2017 O O . ASP C 1 81 ? 4.85000 -11.15500 -17.32100 1.000 26.79000 75 ASP C O 1
ATOM 2022 N N . TYR C 1 82 ? 3.95200 -10.57500 -19.30300 1.000 24.05000 76 TYR C N 1
ATOM 2023 C CA . TYR C 1 82 ? 3.96400 -11.94400 -19.78900 1.000 23.84000 76 TYR C CA 1
ATOM 2024 C C . TYR C 1 82 ? 5.29800 -12.35300 -20.42600 1.000 25.08000 76 TYR C C 1
ATOM 2025 O O . TYR C 1 82 ? 5.39500 -13.44800 -20.98700 1.000 25.95000 76 TYR C O 1
ATOM 2034 N N . SER C 1 83 ? 6.33100 -11.51900 -20.34000 1.000 22.69000 77 SER C N 1
ATOM 2035 C CA . SER C 1 83 ? 7.63200 -11.88100 -20.88800 1.000 25.89000 77 SER C CA 1
ATOM 2036 C C . SER C 1 83 ? 8.62500 -12.34100 -19.81800 1.000 32.55000 77 SER C C 1
ATOM 2037 O O . SER C 1 83 ? 9.74400 -12.74500 -20.16000 1.000 26.75000 77 SER C O 1
ATOM 2040 N N . VAL C 1 84 ? 8.23600 -12.30800 -18.53900 1.000 24.49000 78 VAL C N 1
ATOM 2041 C CA . VAL C 1 84 ? 9.12800 -12.72600 -17.46300 1.000 25.98000 78 VAL C CA 1
ATOM 2042 C C . VAL C 1 84 ? 9.29400 -14.23900 -17.49700 1.000 25.94000 78 VAL C C 1
ATOM 2043 O O . VAL C 1 84 ? 8.32300 -14.98500 -17.68200 1.000 27.79000 78 VAL C O 1
ATOM 2047 N N . LYS C 1 85 ? 10.52300 -14.70200 -17.29300 1.000 26.32000 79 LYS C N 1
ATOM 2048 C CA . LYS C 1 85 ? 10.83000 -16.12600 -17.34300 1.000 31.35000 79 LYS C CA 1
ATOM 2049 C C . LYS C 1 85 ? 10.80300 -16.74100 -15.94600 1.000 29.62000 79 LYS C C 1
ATOM 2050 O O . LYS C 1 85 ? 11.17600 -16.10600 -14.95100 1.000 29.42000 79 LYS C O 1
ATOM 2056 N N . ASP C 1 86 ? 10.35200 -17.98900 -15.88400 1.000 29.48000 80 ASP C N 1
ATOM 2057 C CA . ASP C 1 86 ? 10.29300 -18.72800 -14.63200 1.000 27.10000 80 ASP C CA 1
ATOM 2058 C C . ASP C 1 86 ? 11.60800 -19.48400 -14.43800 1.000 29.61000 80 ASP C C 1
ATOM 2059 O O . ASP C 1 86 ? 12.61000 -19.20400 -15.11000 1.000 29.48000 80 ASP C O 1
ATOM 2064 N N . ALA C 1 87 ? 11.60900 -20.46000 -13.52800 1.000 29.92000 81 ALA C N 1
ATOM 2065 C CA . ALA C 1 87 ? 12.82000 -21.22200 -13.23000 1.000 33.19000 81 ALA C CA 1
ATOM 2066 C C . ALA C 1 87 ? 13.26900 -22.08600 -14.40000 1.000 33.73000 81 ALA C C 1
ATOM 2067 O O . ALA C 1 87 ? 14.44800 -22.43500 -14.47300 1.000 36.51000 81 ALA C O 1
ATOM 2069 N N . ASP C 1 88 ? 12.36000 -22.45000 -15.30600 1.000 33.18000 82 ASP C N 1
ATOM 2070 C CA . ASP C 1 88 ? 12.70100 -23.21400 -16.50100 1.000 34.69000 82 ASP C CA 1
ATOM 2071 C C . ASP C 1 88 ? 12.98000 -22.32000 -17.70400 1.000 35.30000 82 ASP C C 1
ATOM 2072 O O . ASP C 1 88 ? 13.06300 -22.82300 -18.83100 1.000 36.55000 82 ASP C O 1
ATOM 2077 N N . GLY C 1 89 ? 13.11000 -21.01100 -17.49700 1.000 32.21000 83 GLY C N 1
ATOM 2078 C CA . GLY C 1 89 ? 13.21800 -20.09600 -18.61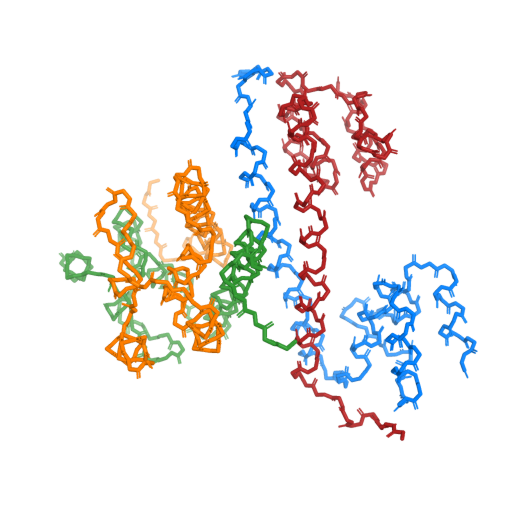400 1.000 32.20000 83 GLY C CA 1
ATOM 2079 C C . GLY C 1 89 ? 11.96000 -19.95900 -19.44800 1.000 32.23000 83 GLY C C 1
ATOM 2080 O O . GLY C 1 89 ? 12.04000 -19.52800 -20.59800 1.000 34.49000 83 GLY C O 1
ATOM 2081 N N . ARG C 1 90 ? 10.79700 -20.30300 -18.90200 1.000 30.74000 84 ARG C N 1
ATOM 2082 C CA . ARG C 1 90 ? 9.53200 -20.22500 -19.61800 1.000 27.72000 84 ARG C CA 1
ATOM 2083 C C . ARG C 1 90 ? 8.67900 -19.08100 -19.08000 1.000 30.62000 84 ARG C C 1
ATOM 2084 O O . ARG C 1 90 ? 8.80200 -18.68200 -17.91600 1.000 28.10000 84 ARG C O 1
ATOM 2092 N N . THR C 1 91 ? 7.79900 -18.56300 -19.93900 1.000 26.72000 85 THR C N 1
ATOM 2093 C CA . THR C 1 91 ? 6.96800 -17.40600 -19.64400 1.000 25.37000 85 THR C CA 1
ATOM 2094 C C . THR C 1 91 ? 5.51800 -17.81600 -19.44000 1.000 27.41000 85 THR C C 1
ATOM 2095 O O . THR C 1 91 ? 5.13700 -18.97000 -19.64100 1.000 26.02000 85 THR C O 1
ATOM 2099 N N . ALA C 1 92 ? 4.69300 -16.82500 -19.07100 1.000 25.99000 86 ALA C N 1
ATOM 2100 C CA . ALA C 1 92 ? 3.24900 -17.03700 -19.04100 1.000 26.45000 86 ALA C CA 1
ATOM 2101 C C . ALA C 1 92 ? 2.71900 -17.46000 -20.41500 1.000 23.23000 86 ALA C C 1
ATOM 2102 O O . ALA C 1 92 ? 1.75100 -18.22800 -20.50700 1.000 23.73000 86 ALA C O 1
ATOM 2104 N N . ILE C 1 93 ? 3.31800 -16.95000 -21.49400 1.000 27.24000 87 ILE C N 1
ATOM 2105 C CA . ILE C 1 93 ? 2.91000 -17.38600 -22.82800 1.000 29.21000 87 ILE C CA 1
ATOM 2106 C C . ILE C 1 93 ? 3.17500 -18.87400 -22.99000 1.000 27.68000 87 ILE C C 1
ATOM 2107 O O . ILE C 1 93 ? 2.28700 -19.64400 -23.37800 1.000 32.00000 87 ILE C O 1
ATOM 2112 N N . ASP C 1 94 ? 4.38800 -19.30800 -22.64000 1.000 26.94000 88 ASP C N 1
ATOM 2113 C CA . ASP C 1 94 ? 4.72000 -20.73200 -22.68700 1.000 31.56000 88 ASP C CA 1
ATOM 2114 C C . ASP C 1 94 ? 3.77600 -21.55300 -21.83100 1.000 30.39000 88 ASP C C 1
ATOM 2115 O O . ASP C 1 94 ? 3.38200 -22.66200 -22.20900 1.000 27.44000 88 ASP C O 1
ATOM 2120 N N . ARG C 1 95 ? 3.40800 -21.02700 -20.66900 1.000 30.71000 89 ARG C N 1
ATOM 2121 C CA . ARG C 1 95 ? 2.63200 -21.79700 -19.71700 1.000 29.07000 89 ARG C CA 1
ATOM 2122 C C . ARG C 1 95 ? 1.16100 -21.87500 -20.08200 1.000 25.30000 89 ARG C C 1
ATOM 2123 O O . ARG C 1 95 ? 0.46200 -22.74900 -19.55900 1.000 26.32000 89 ARG C O 1
ATOM 2131 N N . ALA C 1 96 ? 0.67100 -20.96800 -20.92700 1.000 25.91000 90 ALA C N 1
ATOM 2132 C CA . ALA C 1 96 ? -0.75200 -20.93600 -21.23800 1.000 28.10000 90 ALA C CA 1
ATOM 2133 C C . ALA C 1 96 ? -1.19000 -22.30500 -21.73000 1.000 31.75000 90 ALA C C 1
ATOM 2134 O O . ALA C 1 96 ? -0.48300 -22.94800 -22.50600 1.000 30.80000 90 ALA C O 1
ATOM 2136 N N . ASN C 1 97 ? -2.32100 -22.78600 -21.22000 1.000 31.82000 91 ASN C N 1
ATOM 2137 C CA . ASN C 1 97 ? -2.71700 -24.16100 -21.48200 1.000 35.63000 91 ASN C CA 1
ATOM 2138 C C . ASN C 1 97 ? -3.54200 -24.32100 -22.76200 1.000 33.85000 91 ASN C C 1
ATOM 2139 O O . ASN C 1 97 ? -4.05200 -25.41500 -23.01400 1.000 37.72000 91 ASN C O 1
ATOM 2144 N N . SER C 1 98 ? -3.66900 -23.27600 -23.57900 1.000 32.06000 92 SER C N 1
ATOM 2145 C CA . SER C 1 98 ? -4.37500 -23.39900 -24.85000 1.000 32.12000 92 SER C CA 1
ATOM 2146 C C . SER C 1 98 ? -4.01900 -22.22000 -25.75200 1.000 33.24000 92 SER C C 1
ATOM 2147 O O . SER C 1 98 ? -3.59100 -21.15800 -25.28700 1.000 28.65000 92 SER C O 1
ATOM 2150 N N . GLU C 1 99 ? -4.23900 -22.37800 -27.05700 1.000 31.88000 93 GLU C N 1
ATOM 2151 C CA . GLU C 1 99 ? -3.99700 -21.26600 -28.01400 1.000 29.03000 93 GLU C CA 1
ATOM 2152 C C . GLU C 1 99 ? -4.88200 -20.07800 -27.63600 1.000 23.91000 93 GLU C C 1
ATOM 2153 O O . GLU C 1 99 ? -4.40800 -18.93800 -27.69600 1.000 27.42000 93 GLU C O 1
ATOM 2159 N N . GLU C 1 100 ? -6.12000 -20.35900 -27.25000 1.000 28.57000 94 GLU C N 1
ATOM 2160 C CA . GLU C 1 100 ? -7.08500 -19.28600 -26.90700 1.000 30.59000 94 GLU C CA 1
ATOM 2161 C C . GLU C 1 100 ? -6.56700 -18.50100 -25.70000 1.000 28.99000 94 GLU C C 1
ATOM 2162 O O . GLU C 1 100 ? -6.66800 -17.26800 -25.71200 1.000 26.30000 94 GLU C O 1
ATOM 2168 N N . ILE C 1 101 ? -6.00800 -19.20500 -24.71800 1.000 27.72000 95 ILE C N 1
ATOM 2169 C CA . ILE C 1 101 ? -5.42800 -18.51500 -23.52900 1.000 27.06000 95 ILE C CA 1
ATOM 2170 C C . ILE C 1 101 ? -4.18100 -17.73800 -23.97000 1.000 24.06000 95 ILE C C 1
ATOM 2171 O O . ILE C 1 101 ? -4.04600 -16.57600 -23.55800 1.000 25.50000 95 ILE C O 1
ATOM 2176 N N . ARG C 1 102 ? -3.32700 -18.34700 -24.79700 1.000 24.27000 96 ARG C N 1
ATOM 2177 C CA . ARG C 1 102 ? -2.16100 -17.61400 -25.29800 1.000 25.51000 96 ARG C CA 1
ATOM 2178 C C . ARG C 1 102 ? -2.58000 -16.31600 -25.97600 1.000 27.74000 96 ARG C C 1
ATOM 2179 O O . ARG C 1 102 ? -1.93800 -15.27500 -25.80200 1.000 26.22000 96 ARG C O 1
ATOM 2187 N N . ASP C 1 103 ? -3.65400 -16.36400 -26.76300 1.000 27.37000 97 ASP C N 1
ATOM 2188 C CA . ASP C 1 103 ? -4.03900 -15.19800 -27.54600 1.000 31.82000 97 ASP C CA 1
ATOM 2189 C C . ASP C 1 103 ? -4.69200 -14.13900 -26.67100 1.000 28.74000 97 ASP C C 1
ATOM 2190 O O . ASP C 1 103 ? -4.49600 -12.94000 -26.89900 1.000 28.00000 97 ASP C O 1
ATOM 2195 N N . LEU C 1 104 ? -5.48800 -14.56500 -25.68300 1.000 26.24000 98 LEU C N 1
ATOM 2196 C CA . LEU C 1 104 ? -6.03300 -13.63500 -24.69500 1.000 30.11000 98 LEU C CA 1
ATOM 2197 C C . LEU C 1 104 ? -4.92200 -12.79800 -24.07900 1.000 30.92000 98 LEU C C 1
ATOM 2198 O O . LEU C 1 104 ? -5.02000 -11.56600 -24.01300 1.000 29.99000 98 LEU C O 1
ATOM 2203 N N . ILE C 1 105 ? -3.84000 -13.44800 -23.64200 1.000 28.74000 99 ILE C N 1
ATOM 2204 C CA . ILE C 1 105 ? -2.75400 -12.70600 -23.00400 1.000 27.01000 99 ILE C CA 1
ATOM 2205 C C . ILE C 1 105 ? -2.10400 -11.76100 -24.00000 1.000 30.31000 99 ILE C C 1
ATOM 2206 O O . ILE C 1 105 ? -1.88800 -10.58000 -23.71100 1.000 31.40000 99 ILE C O 1
ATOM 2211 N N . LEU C 1 106 ? -1.77200 -12.27700 -25.18700 1.000 26.47000 100 LEU C N 1
ATOM 2212 C CA . LEU C 1 106 ? -1.08400 -11.47700 -26.19200 1.000 29.96000 100 LEU C CA 1
ATOM 2213 C C . LEU C 1 106 ? -1.95200 -10.33200 -26.70000 1.000 32.43000 100 LEU C C 1
ATOM 2214 O O . LEU C 1 106 ? -1.43000 -9.27100 -27.05500 1.000 33.69000 100 LEU C O 1
ATOM 2219 N N . GLY C 1 107 ? -3.26400 -10.53500 -26.76000 1.000 35.82000 101 GLY C N 1
ATOM 2220 C CA . GLY C 1 107 ? -4.18400 -9.59700 -27.36300 1.000 37.31000 101 GLY C CA 1
ATOM 2221 C C . GLY C 1 107 ? -4.59900 -8.47100 -26.45900 1.000 40.08000 101 GLY C C 1
ATOM 2222 O O . GLY C 1 107 ? -5.39600 -7.62300 -26.87300 1.000 42.67000 101 GLY C O 1
ATOM 2223 N N . TYR C 1 108 ? -4.07500 -8.42300 -25.23700 1.000 40.20000 102 TYR C N 1
ATOM 2224 C CA . TYR C 1 108 ? -4.46900 -7.38000 -24.29900 1.000 44.94000 102 TYR C CA 1
ATOM 2225 C C . TYR C 1 108 ? -3.86000 -6.02200 -24.63800 1.000 42.35000 102 TYR C C 1
ATOM 2226 O O . TYR C 1 108 ? -4.52400 -4.99300 -24.48300 1.000 46.69000 102 TYR C O 1
ATOM 2235 N N . SER D 1 15 ? 26.80900 -52.19900 10.07600 1.000 72.53000 9 SER D N 1
ATOM 2236 C CA . SER D 1 15 ? 26.41400 -50.98600 10.78900 1.000 69.35000 9 SER D CA 1
ATOM 2237 C C . SER D 1 15 ? 26.33100 -49.80700 9.82400 1.000 71.82000 9 SER D C 1
ATOM 2238 O O . SER D 1 15 ? 26.66300 -49.93500 8.63900 1.000 68.13000 9 SER D O 1
ATOM 2241 N N . GLN D 1 16 ? 25.88900 -48.65700 10.33300 1.000 65.82000 10 GLN D N 1
ATOM 2242 C CA . GLN D 1 16 ? 25.72300 -47.47400 9.50500 1.000 60.58000 10 GLN D CA 1
ATOM 2243 C C . GLN D 1 16 ? 26.48500 -46.30200 10.09700 1.000 56.76000 10 GLN D C 1
ATOM 2244 O O . GLN D 1 16 ? 26.74300 -46.24100 11.30300 1.000 57.47000 10 GLN D O 1
ATOM 2250 N N . SER D 1 17 ? 26.73400 -45.28500 9.25900 1.000 51.53000 11 SER D N 1
ATOM 2251 C CA . SER D 1 17 ? 27.44200 -44.05900 9.72300 1.000 51.91000 11 SER D CA 1
ATOM 2252 C C . SER D 1 17 ? 26.60000 -42.79400 9.49400 1.000 51.53000 11 SER D C 1
ATOM 2253 O O . SER D 1 17 ? 25.58400 -42.88100 8.78700 1.000 48.33000 11 SER D O 1
ATOM 2256 N N . ARG D 1 18 ? 27.03700 -41.65500 10.04400 1.000 53.95000 12 ARG D N 1
ATOM 2257 C CA . ARG D 1 18 ? 26.27800 -40.37900 9.93500 1.000 50.88000 12 ARG D CA 1
ATOM 2258 C C . ARG D 1 18 ? 26.17200 -39.95100 8.47300 1.000 51.80000 12 ARG D C 1
ATOM 2259 O O . ARG D 1 18 ? 25.09400 -39.49600 8.06800 1.000 47.71000 12 ARG D O 1
ATOM 2267 N N . ASP D 1 19 ? 27.25300 -40.11500 7.71400 1.000 52.53000 13 ASP D N 1
ATOM 2268 C CA . ASP D 1 19 ? 27.25900 -39.64500 6.30600 1.000 47.42000 13 ASP D CA 1
ATOM 2269 C C . ASP D 1 19 ? 26.50500 -40.63100 5.41300 1.000 41.52000 13 ASP D C 1
ATOM 2270 O O . ASP D 1 19 ? 26.44500 -40.37200 4.20300 1.000 46.51000 13 ASP D O 1
ATOM 2275 N N . ASP D 1 20 ? 25.94100 -41.70200 5.97500 1.000 40.70000 14 ASP D N 1
ATOM 2276 C CA . ASP D 1 20 ? 25.11300 -42.56500 5.13600 1.000 42.99000 14 ASP D CA 1
ATOM 2277 C C . ASP D 1 20 ? 23.69600 -42.01300 4.92700 1.000 42.18000 14 ASP D C 1
ATOM 2278 O O . ASP D 1 20 ? 22.84200 -42.70800 4.35800 1.000 40.85000 14 ASP D O 1
ATOM 2283 N N . PHE D 1 21 ? 23.43300 -40.78400 5.36600 1.000 40.11000 15 PHE D N 1
ATOM 2284 C CA . PHE D 1 21 ? 22.10400 -40.19000 5.32000 1.000 38.36000 15 PHE D CA 1
ATOM 2285 C C . PHE D 1 21 ? 22.17300 -38.87300 4.56800 1.000 36.31000 15 PHE D C 1
ATOM 2286 O O . PHE D 1 21 ? 22.96700 -38.00000 4.93000 1.000 38.49000 15 PHE D O 1
ATOM 2294 N N . ASP D 1 22 ? 21.34600 -38.72800 3.53500 1.000 36.45000 16 ASP D N 1
ATOM 2295 C CA . ASP D 1 22 ? 21.42700 -37.58100 2.63500 1.000 37.85000 16 ASP D CA 1
ATOM 2296 C C . ASP D 1 22 ? 20.09000 -36.83600 2.56900 1.000 36.98000 16 ASP D C 1
ATOM 2297 O O . ASP D 1 22 ? 19.10000 -37.21200 3.19800 1.000 38.67000 16 ASP D O 1
ATOM 2302 N N . ARG D 1 23 ? 20.08300 -35.75600 1.78700 1.000 36.44000 17 ARG D N 1
ATOM 2303 C CA . ARG D 1 23 ? 18.87800 -34.95100 1.60100 1.000 37.44000 17 ARG D CA 1
ATOM 2304 C C . ARG D 1 23 ? 17.70100 -35.79700 1.15800 1.000 39.74000 17 ARG D C 1
ATOM 2305 O O . ARG D 1 23 ? 16.58800 -35.64500 1.67400 1.000 35.50000 17 ARG D O 1
ATOM 2313 N N . ASP D 1 24 ? 17.92100 -36.71600 0.21100 1.000 37.84000 18 ASP D N 1
ATOM 2314 C CA . ASP D 1 24 ? 16.84000 -37.56600 -0.26700 1.000 35.36000 18 ASP D CA 1
ATOM 2315 C C . ASP D 1 24 ? 16.25400 -38.42000 0.86500 1.000 37.97000 18 ASP D C 1
ATOM 2316 O O . ASP D 1 24 ? 15.05400 -38.67200 0.89400 1.000 38.15000 18 ASP D O 1
ATOM 2321 N N . ASP D 1 25 ? 17.09200 -38.85000 1.81400 1.000 34.83000 19 ASP D N 1
ATOM 2322 C CA . ASP D 1 25 ? 16.57500 -39.57200 2.98300 1.000 36.72000 19 ASP D CA 1
ATOM 2323 C C . ASP D 1 25 ? 15.61100 -38.70400 3.78700 1.000 32.68000 19 ASP D C 1
ATOM 2324 O O . ASP D 1 25 ? 14.55300 -39.18100 4.22100 1.000 30.53000 19 ASP D O 1
ATOM 2329 N N . VAL D 1 26 ? 15.95900 -37.43500 4.00400 1.000 32.36000 20 VAL D N 1
ATOM 2330 C CA . VAL D 1 26 ? 15.07400 -36.50500 4.70400 1.000 31.75000 20 VAL D CA 1
ATOM 2331 C C . VAL D 1 26 ? 13.73300 -36.41100 3.98500 1.000 33.22000 20 VAL D C 1
ATOM 2332 O O . VAL D 1 26 ? 12.66600 -36.56700 4.59300 1.000 32.49000 20 VAL D O 1
ATOM 2336 N N . GLU D 1 27 ? 13.77600 -36.17300 2.66900 1.000 36.14000 21 GLU D N 1
ATOM 2337 C CA . GLU D 1 27 ? 12.55600 -36.04300 1.87600 1.000 40.52000 21 GLU D CA 1
ATOM 2338 C C . GLU D 1 27 ? 11.73600 -37.32200 1.88700 1.000 33.80000 21 GLU D C 1
ATOM 2339 O O . GLU D 1 27 ? 10.50700 -37.27200 2.02100 1.000 34.23000 21 GLU D O 1
ATOM 2345 N N . GLN D 1 28 ? 12.40000 -38.47400 1.73600 1.000 33.93000 22 GLN D N 1
ATOM 2346 C CA . GLN D 1 28 ? 11.69100 -39.75100 1.72300 1.000 32.33000 22 GLN D CA 1
ATOM 2347 C C . GLN D 1 28 ? 11.03600 -40.02100 3.07100 1.000 35.19000 22 GLN D C 1
ATOM 2348 O O . GLN D 1 28 ? 9.93800 -40.59400 3.13200 1.000 32.58000 22 GLN D O 1
ATOM 2354 N N . TYR D 1 29 ? 11.68400 -39.62400 4.16900 1.000 31.80000 23 TYR D N 1
ATOM 2355 C CA . TYR D 1 29 ? 11.11300 -39.92100 5.51000 1.000 30.19000 23 TYR D CA 1
ATOM 2356 C C . TYR D 1 29 ? 9.88000 -39.03200 5.74800 1.000 27.98000 23 TYR D C 1
ATOM 2357 O O . TYR D 1 29 ? 8.88500 -39.54600 6.23700 1.000 31.26000 23 TYR D O 1
ATOM 2366 N N . PHE D 1 30 ? 9.95700 -37.74900 5.40100 1.000 31.57000 24 PHE D N 1
ATOM 2367 C CA . PHE D 1 30 ? 8.77500 -36.85700 5.50400 1.000 33.86000 24 PHE D CA 1
ATOM 2368 C C . PHE D 1 30 ? 7.60100 -37.44400 4.71500 1.000 35.83000 24 PHE D C 1
ATOM 2369 O O . PHE D 1 30 ? 6.49900 -37.51800 5.25900 1.000 34.70000 24 PHE D O 1
ATOM 2377 N N . ASN D 1 31 ? 7.86200 -37.88300 3.48300 1.000 33.11000 25 ASN D N 1
ATOM 2378 C CA . ASN D 1 31 ? 6.78500 -38.42100 2.61700 1.000 35.51000 25 ASN D CA 1
ATOM 2379 C C . ASN D 1 31 ? 6.23400 -39.71700 3.22100 1.000 36.09000 25 ASN D C 1
ATOM 2380 O O . ASN D 1 31 ? 5.01200 -39.87600 3.24500 1.000 37.53000 25 ASN D O 1
ATOM 2385 N N . TYR D 1 32 ? 7.11400 -40.59500 3.68300 1.000 32.22000 26 TYR D N 1
ATOM 2386 C CA . TYR D 1 32 ? 6.62800 -41.83300 4.27200 1.000 37.60000 26 TYR D CA 1
ATOM 2387 C C . TYR D 1 32 ? 5.73200 -41.55400 5.47600 1.000 40.00000 26 TYR D C 1
ATOM 2388 O O . TYR D 1 32 ? 4.64700 -42.13100 5.60600 1.000 37.81000 26 TYR D O 1
ATOM 2397 N N . MET D 1 33 ? 6.16500 -40.65600 6.36400 1.000 38.97000 27 MET D N 1
ATOM 2398 C CA . MET D 1 33 ? 5.35700 -40.36200 7.53900 1.000 40.11000 27 MET D CA 1
ATOM 2399 C C . MET D 1 33 ? 4.09700 -39.58800 7.15800 1.000 40.31000 27 MET D C 1
ATOM 2400 O O . MET D 1 33 ? 3.02900 -39.80500 7.74300 1.000 40.34000 27 MET D O 1
ATOM 2405 N N . GLY D 1 34 ? 4.19800 -38.68700 6.17800 1.000 38.96000 28 GLY D N 1
ATOM 2406 C CA . GLY D 1 34 ? 3.01800 -37.95800 5.73600 1.000 41.05000 28 GLY D CA 1
ATOM 2407 C C . GLY D 1 34 ? 1.98400 -38.86200 5.09500 1.000 42.20000 28 GLY D C 1
ATOM 2408 O O . GLY D 1 34 ? 0.77800 -38.66300 5.26900 1.000 44.15000 28 GLY D O 1
ATOM 2409 N N . MET D 1 35 ? 2.44000 -39.86700 4.34400 1.000 39.55000 29 MET D N 1
ATOM 2410 C CA . MET D 1 35 ? 1.52400 -40.83900 3.75800 1.000 42.66000 29 MET D CA 1
ATOM 2411 C C . MET D 1 35 ? 0.80100 -41.63100 4.84300 1.000 40.72000 29 MET D C 1
ATOM 2412 O O . MET D 1 35 ? -0.42000 -41.79400 4.79200 1.000 39.75000 29 MET D O 1
ATOM 2417 N N . LEU D 1 36 ? 1.54300 -42.12600 5.84100 1.000 41.75000 30 LEU D N 1
ATOM 2418 C CA . LEU D 1 36 ? 0.92800 -42.89300 6.92400 1.000 40.43000 30 LEU D CA 1
ATOM 2419 C C . LEU D 1 36 ? -0.12100 -42.06900 7.66300 1.000 36.32000 30 LEU D C 1
ATOM 2420 O O . LEU D 1 36 ? -1.19700 -42.57800 8.00000 1.000 40.51000 30 LEU D O 1
ATOM 2425 N N . ALA D 1 37 ? 0.17800 -40.79300 7.92000 1.000 36.55000 31 ALA D N 1
ATOM 2426 C CA . ALA D 1 37 ? -0.79100 -39.90000 8.54900 1.000 40.58000 31 ALA D CA 1
ATOM 2427 C C . ALA D 1 37 ? -2.05200 -39.75800 7.70200 1.000 37.13000 31 ALA D C 1
ATOM 2428 O O . ALA D 1 37 ? -3.16500 -39.99700 8.18100 1.000 38.47000 31 ALA D O 1
ATOM 2430 N N . VAL D 1 38 ? -1.88400 -39.36900 6.43600 1.000 39.36000 32 VAL D N 1
ATOM 2431 C CA . VAL D 1 38 ? -3.01800 -39.19600 5.53000 1.000 38.03000 32 VAL D CA 1
ATOM 2432 C C . VAL D 1 38 ? -3.84100 -40.47300 5.46100 1.000 37.39000 32 VAL D C 1
ATOM 2433 O O . VAL D 1 38 ? -5.07400 -40.44800 5.58600 1.000 34.33000 32 VAL D O 1
ATOM 2437 N N . GLU D 1 39 ? -3.17400 -41.61800 5.28000 1.000 34.62000 33 GLU D N 1
ATOM 2438 C CA . GLU D 1 39 ? -3.92100 -42.85300 5.07600 1.000 33.72000 33 GLU D CA 1
ATOM 2439 C C . GLU D 1 39 ? -4.69800 -43.24300 6.32300 1.000 34.90000 33 GLU D C 1
ATOM 2440 O O . GLU D 1 39 ? -5.81300 -43.76700 6.21700 1.000 33.28000 33 GLU D O 1
ATOM 2446 N N . GLY D 1 40 ? -4.14700 -42.97900 7.50900 1.000 33.74000 34 GLY D N 1
ATOM 2447 C CA . GLY D 1 40 ? -4.86700 -43.32200 8.72400 1.000 35.43000 34 GLY D CA 1
ATOM 2448 C C . GLY D 1 40 ? -6.08500 -42.44100 8.91900 1.000 31.58000 34 GLY D C 1
ATOM 2449 O O . GLY D 1 40 ? -7.19400 -42.92900 9.14700 1.000 31.78000 34 GLY D O 1
ATOM 2450 N N . THR D 1 41 ? -5.89800 -41.13100 8.78200 1.000 30.32000 35 THR D N 1
ATOM 2451 C CA . THR D 1 41 ? -6.99400 -40.19400 8.99600 1.000 31.06000 35 THR D CA 1
ATOM 2452 C C . THR D 1 41 ? -8.04900 -40.29100 7.89700 1.000 28.13000 35 THR D C 1
ATOM 2453 O O . THR D 1 41 ? -9.24800 -40.18600 8.18000 1.000 23.15000 35 THR D O 1
ATOM 2457 N N . TYR D 1 42 ? -7.62500 -40.47400 6.63800 1.000 27.97000 36 TYR D N 1
ATOM 2458 C CA . TYR D 1 42 ? -8.59300 -40.67900 5.56000 1.000 26.60000 36 TYR D CA 1
ATOM 2459 C C . TYR D 1 42 ? -9.51400 -41.84800 5.87900 1.000 25.77000 36 TYR D C 1
ATOM 2460 O O . TYR D 1 42 ? -10.74000 -41.71800 5.82400 1.000 22.95000 36 TYR D O 1
ATOM 2469 N N . SER D 1 43 ? -8.93400 -42.99900 6.23900 1.000 27.70000 37 SER D N 1
ATOM 2470 C CA . SER D 1 43 ? -9.74200 -44.18700 6.51500 1.000 29.16000 37 SER D CA 1
ATOM 2471 C C . SER D 1 43 ? -10.67900 -43.97300 7.69600 1.000 27.60000 37 SER D C 1
ATOM 2472 O O . SER D 1 43 ? -11.84800 -44.37500 7.65200 1.000 25.45000 37 SER D O 1
ATOM 2475 N N . LYS D 1 44 ? -10.18700 -43.34900 8.76000 1.000 23.85000 38 LYS D N 1
ATOM 2476 C CA . LYS D 1 44 ? -11.03800 -43.07000 9.90800 1.000 29.48000 38 LYS D CA 1
ATOM 2477 C C . LYS D 1 44 ? -12.19400 -42.16200 9.50800 1.000 28.63000 38 LYS D C 1
ATOM 2478 O O . LYS D 1 44 ? -13.35100 -42.40800 9.87400 1.000 28.71000 38 LYS D O 1
ATOM 2484 N N . MET D 1 45 ? -11.89300 -41.12000 8.72600 1.000 27.62000 39 MET D N 1
ATOM 2485 C CA . MET D 1 45 ? -12.91900 -40.19600 8.25600 1.000 25.08000 39 MET D CA 1
ATOM 2486 C C . MET D 1 45 ? -13.98000 -40.93400 7.45300 1.000 27.23000 39 MET D C 1
ATOM 2487 O O . MET D 1 45 ? -15.17900 -40.79500 7.71800 1.000 27.88000 39 MET D O 1
ATOM 2492 N N . GLU D 1 46 ? -13.55500 -41.75800 6.49000 1.000 23.93000 40 GLU D N 1
ATOM 2493 C CA . GLU D 1 46 ? -14.51100 -42.50200 5.67200 1.000 30.60000 40 GLU D CA 1
ATOM 2494 C C . GLU D 1 46 ? -15.36200 -43.46200 6.50400 1.000 32.68000 40 GLU D C 1
ATOM 2495 O O . GLU D 1 46 ? -16.54600 -43.66600 6.19900 1.000 28.06000 40 GLU D O 1
ATOM 2501 N N . ALA D 1 47 ? -14.78500 -44.05600 7.55600 1.000 25.61000 41 ALA D N 1
ATOM 2502 C CA . ALA D 1 47 ? -15.56000 -44.96000 8.39600 1.000 23.89000 41 ALA D CA 1
ATOM 2503 C C . ALA D 1 47 ? -16.65900 -44.20500 9.13200 1.000 31.44000 41 ALA D C 1
ATOM 2504 O O . ALA D 1 47 ? -17.80000 -44.67400 9.19900 1.000 32.01000 41 ALA D O 1
ATOM 2506 N N . LEU D 1 48 ? -16.32900 -43.01900 9.67000 1.000 26.86000 42 LEU D N 1
ATOM 2507 C CA . LEU D 1 48 ? -17.32100 -42.16100 10.32700 1.000 31.22000 42 LEU D CA 1
ATOM 2508 C C . LEU D 1 48 ? -18.47700 -41.83000 9.40200 1.000 32.53000 42 LEU D C 1
ATOM 2509 O O . LEU D 1 48 ? -19.63800 -41.84800 9.82200 1.000 34.31000 42 LEU D O 1
ATOM 2514 N N . LEU D 1 49 ? -18.17300 -41.49900 8.14300 1.000 27.02000 43 LEU D N 1
ATOM 2515 C CA . LEU D 1 49 ? -19.21200 -41.26600 7.14800 1.000 34.03000 43 LEU D CA 1
ATOM 2516 C C . LEU D 1 49 ? -20.09500 -42.50300 6.97300 1.000 37.08000 43 LEU D C 1
ATOM 2517 O O . LEU D 1 49 ? -21.32700 -42.40800 6.98400 1.000 37.37000 43 LEU D O 1
ATOM 2522 N N . ASN D 1 50 ? -19.47800 -43.67700 6.82100 1.000 35.25000 44 ASN D N 1
ATOM 2523 C CA . ASN D 1 50 ? -20.25000 -44.90100 6.63700 1.000 41.05000 44 ASN D CA 1
ATOM 2524 C C . ASN D 1 50 ? -20.94500 -45.34700 7.91200 1.000 38.10000 44 ASN D C 1
ATOM 2525 O O . ASN D 1 50 ? -21.83900 -46.19400 7.83800 1.000 43.47000 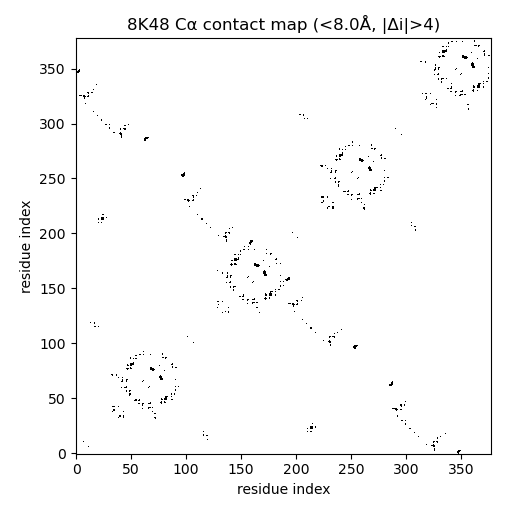44 ASN D O 1
ATOM 2530 N N . LEU D 1 51 ? -20.56200 -44.79700 9.06300 1.000 37.01000 45 LEU D N 1
ATOM 2531 C CA . LEU D 1 51 ? -21.25500 -45.01500 10.32500 1.000 40.01000 45 LEU D CA 1
ATOM 2532 C C . LEU D 1 51 ? -22.45400 -44.09800 10.48100 1.000 43.60000 45 LEU D C 1
ATOM 2533 O O . LEU D 1 51 ? -23.03100 -44.03000 11.56800 1.000 45.14000 45 LEU D O 1
ATOM 2538 N N . ASN D 1 52 ? -22.81800 -43.39200 9.41100 1.000 43.25000 46 ASN D N 1
ATOM 2539 C CA . ASN D 1 52 ? -23.96100 -42.47900 9.37000 1.000 45.15000 46 ASN D CA 1
ATOM 2540 C C . ASN D 1 52 ? -23.96500 -41.49700 10.53900 1.000 48.61000 46 ASN D C 1
ATOM 2541 O O . ASN D 1 52 ? -25.02100 -41.11000 11.04800 1.000 50.29000 46 ASN D O 1
ATOM 2546 N N . ILE D 1 53 ? -22.77600 -41.08200 10.97000 1.000 42.47000 47 ILE D N 1
ATOM 2547 C CA . ILE D 1 53 ? -22.66500 -39.85700 11.74600 1.000 38.70000 47 ILE D CA 1
ATOM 2548 C C . ILE D 1 53 ? -22.90200 -38.67800 10.81700 1.000 34.90000 47 ILE D C 1
ATOM 2549 O O . ILE D 1 53 ? -22.44200 -38.67400 9.66200 1.000 32.29000 47 ILE D O 1
ATOM 2554 N N . HIS D 1 54 ? -23.64600 -37.67800 11.29000 1.000 34.98000 48 HIS D N 1
ATOM 2555 C CA . HIS D 1 54 ? -24.05500 -36.60400 10.39200 1.000 36.51000 48 HIS D CA 1
ATOM 2556 C C . HIS D 1 54 ? -22.82300 -35.83900 9.90600 1.000 31.01000 48 HIS D C 1
ATOM 2557 O O . HIS D 1 54 ? -21.91200 -35.56000 10.69900 1.000 31.05000 48 HIS D O 1
ATOM 2564 N N . PRO D 1 55 ? -22.75400 -35.51500 8.62000 1.000 28.05000 49 PRO D N 1
ATOM 2565 C CA . PRO D 1 55 ? -21.59900 -34.75900 8.10700 1.000 28.94000 49 PRO D CA 1
ATOM 2566 C C . PRO D 1 55 ? -21.24500 -33.50900 8.88900 1.000 28.40000 49 PRO D C 1
ATOM 2567 O O . PRO D 1 55 ? -20.05600 -33.22800 9.05800 1.000 25.07000 49 PRO D O 1
ATOM 2571 N N . VAL D 1 56 ? -22.23000 -32.75400 9.38000 1.000 28.25000 50 VAL D N 1
ATOM 2572 C CA . VAL D 1 56 ? -21.90000 -31.51000 10.06400 1.000 29.75000 50 VAL D CA 1
ATOM 2573 C C . VAL D 1 56 ? -21.18300 -31.80900 11.37400 1.000 28.66000 50 VAL D C 1
ATOM 2574 O O . VAL D 1 56 ? -20.31700 -31.03700 11.80800 1.000 25.77000 50 VAL D O 1
ATOM 2578 N N . ASP D 1 57 ? -21.51000 -32.93700 12.01200 1.000 30.99000 51 ASP D N 1
ATOM 2579 C CA . ASP D 1 57 ? -20.84100 -33.29400 13.25800 1.000 28.08000 51 ASP D CA 1
ATOM 2580 C C . ASP D 1 57 ? -19.43800 -33.83100 13.00200 1.000 23.79000 51 ASP D C 1
ATOM 2581 O O . ASP D 1 57 ? -18.53000 -33.59000 13.80400 1.000 23.29000 51 ASP D O 1
ATOM 2586 N N . ILE D 1 58 ? -19.24800 -34.55500 11.89200 1.000 27.36000 52 ILE D N 1
ATOM 2587 C CA . ILE D 1 58 ? -17.90800 -34.99400 11.50600 1.000 27.74000 52 ILE D CA 1
ATOM 2588 C C . ILE D 1 58 ? -17.04000 -33.79100 11.18500 1.000 25.77000 52 ILE D C 1
ATOM 2589 O O . ILE D 1 58 ? -15.85800 -33.73800 11.55300 1.000 23.32000 52 ILE D O 1
ATOM 2594 N N . LEU D 1 59 ? -17.62000 -32.78800 10.51700 1.000 26.71000 53 LEU D N 1
ATOM 2595 C CA . LEU D 1 59 ? -16.86300 -31.58600 10.18200 1.000 24.92000 53 LEU D CA 1
ATOM 2596 C C . LEU D 1 59 ? -16.39400 -30.85700 11.43200 1.000 22.95000 53 LEU D C 1
ATOM 2597 O O . LEU D 1 59 ? -15.30000 -30.28400 11.45100 1.000 20.51000 53 LEU D O 1
ATOM 2602 N N . LEU D 1 60 ? -17.21500 -30.85200 12.48300 1.000 25.86000 54 LEU D N 1
ATOM 2603 C CA . LEU D 1 60 ? -16.78200 -30.22800 13.73100 1.000 25.88000 54 LEU D CA 1
ATOM 2604 C C . LEU D 1 60 ? -15.62100 -31.00000 14.34800 1.000 22.81000 54 LEU D C 1
ATOM 2605 O O . LEU D 1 60 ? -14.66600 -30.40000 14.85700 1.000 23.85000 54 LEU D O 1
ATOM 2610 N N . MET D 1 61 ? -15.67500 -32.33200 14.28800 1.000 21.58000 55 MET D N 1
ATOM 2611 C CA . MET D 1 61 ? -14.55600 -33.14100 14.76600 1.000 23.54000 55 MET D CA 1
ATOM 2612 C C . MET D 1 61 ? -13.26500 -32.79200 14.03300 1.000 26.30000 55 MET D C 1
ATOM 2613 O O . MET D 1 61 ? -12.21100 -32.61000 14.66100 1.000 26.93000 55 MET D O 1
ATOM 2618 N N . LEU D 1 62 ? -13.33100 -32.69000 12.69700 1.000 23.56000 56 LEU D N 1
ATOM 2619 C CA . LEU D 1 62 ? -12.14000 -32.38100 11.90800 1.000 24.16000 56 LEU D CA 1
ATOM 2620 C C . LEU D 1 62 ? -11.66000 -30.96300 12.17000 1.000 25.16000 56 LEU D C 1
ATOM 2621 O O . LEU D 1 62 ? -10.46100 -30.73500 12.36200 1.000 27.01000 56 LEU D O 1
ATOM 2626 N N . ALA D 1 63 ? -12.57700 -29.98800 12.13800 1.000 21.81000 57 ALA D N 1
ATOM 2627 C CA . ALA D 1 63 ? -12.18100 -28.60600 12.41300 1.000 23.32000 57 ALA D CA 1
ATOM 2628 C C . ALA D 1 63 ? -11.60300 -28.45400 13.81300 1.000 25.99000 57 ALA D C 1
ATOM 2629 O O . ALA D 1 63 ? -10.70300 -27.62800 14.02100 1.000 27.74000 57 ALA D O 1
ATOM 2631 N N . ALA D 1 64 ? -12.10500 -29.22600 14.78600 1.000 24.61000 58 ALA D N 1
ATOM 2632 C CA . ALA D 1 64 ? -11.52700 -29.17300 16.12800 1.000 25.03000 58 ALA D CA 1
ATOM 2633 C C . ALA D 1 64 ? -10.09900 -29.70300 16.12500 1.000 26.65000 58 ALA D C 1
ATOM 2634 O O . ALA D 1 64 ? -9.19600 -29.09100 16.71300 1.000 26.46000 58 ALA D O 1
ATOM 2636 N N . THR D 1 65 ? -9.87600 -30.84700 15.46900 1.000 24.63000 59 THR D N 1
ATOM 2637 C CA . THR D 1 65 ? -8.52200 -31.37700 15.33500 1.000 30.89000 59 THR D CA 1
ATOM 2638 C C . THR D 1 65 ? -7.58500 -30.33500 14.73900 1.000 29.95000 59 THR D C 1
ATOM 2639 O O . THR D 1 65 ? -6.44000 -30.19200 15.18000 1.000 31.37000 59 THR D O 1
ATOM 2643 N N . GLU D 1 66 ? -8.07100 -29.57100 13.76200 1.000 31.73000 60 GLU D N 1
ATOM 2644 C CA . GLU D 1 66 ? -7.25100 -28.57500 13.08100 1.000 31.35000 60 GLU D CA 1
ATOM 2645 C C . GLU D 1 66 ? -7.14600 -27.25800 13.83100 1.000 33.37000 60 GLU D C 1
ATOM 2646 O O . GLU D 1 66 ? -6.35900 -26.40000 13.42000 1.000 35.26000 60 GLU D O 1
ATOM 2652 N N . GLY D 1 67 ? -7.92100 -27.05700 14.89100 1.000 32.17000 61 GLY D N 1
ATOM 2653 C CA . GLY D 1 67 ? -7.92700 -25.74500 15.51800 1.000 30.75000 61 GLY D CA 1
ATOM 2654 C C . GLY D 1 67 ? -8.33600 -24.65300 14.55800 1.000 36.03000 61 GLY D C 1
ATOM 2655 O O . GLY D 1 67 ? -7.79400 -23.54100 14.61100 1.000 37.20000 61 GLY D O 1
ATOM 2656 N N . ASP D 1 68 ? -9.28700 -24.94900 13.67200 1.000 30.38000 62 ASP D N 1
ATOM 2657 C CA . ASP D 1 68 ? -9.70600 -24.04500 12.60300 1.000 30.70000 62 ASP D CA 1
ATOM 2658 C C . ASP D 1 68 ? -10.85400 -23.20300 13.14600 1.000 32.93000 62 ASP D C 1
ATOM 2659 O O . ASP D 1 68 ? -12.02600 -23.56600 13.03500 1.000 32.48000 62 ASP D O 1
ATOM 2664 N N . ARG D 1 69 ? -10.50300 -22.06200 13.74600 1.000 34.76000 63 ARG D N 1
ATOM 2665 C CA . ARG D 1 69 ? -11.48500 -21.27400 14.49200 1.000 35.59000 63 ARG D CA 1
ATOM 2666 C C . ARG D 1 69 ? -12.62600 -20.77500 13.62300 1.000 33.25000 63 ARG D C 1
ATOM 2667 O O . ARG D 1 69 ? -13.79400 -20.90800 14.04400 1.000 33.42000 63 ARG D O 1
ATOM 2675 N N . PRO D 1 70 ? -12.40500 -20.20800 12.42400 1.000 31.71000 64 PRO D N 1
ATOM 2676 C CA . PRO D 1 70 ? -13.55300 -19.79500 11.60100 1.000 28.43000 64 PRO D CA 1
ATOM 2677 C C . PRO D 1 70 ? -14.45100 -20.94500 11.18900 1.000 30.69000 64 PRO D C 1
ATOM 2678 O O . PRO D 1 70 ? -15.67900 -20.78900 11.15200 1.000 32.20000 64 PRO D O 1
ATOM 2682 N N . LYS D 1 71 ? -13.87000 -22.10100 10.86100 1.000 31.97000 65 LYS D N 1
ATOM 2683 C CA . LYS D 1 71 ? -14.68500 -23.26000 10.50900 1.000 31.58000 65 LYS D CA 1
ATOM 2684 C C . LYS D 1 71 ? -15.51800 -23.73200 11.70200 1.000 29.85000 65 LYS D C 1
ATOM 2685 O O . LYS D 1 71 ? -16.70400 -24.03800 11.56100 1.000 29.24000 65 LYS D O 1
ATOM 2691 N N . ILE D 1 72 ? -14.90000 -23.80900 12.88400 1.000 30.37000 66 ILE D N 1
ATOM 2692 C CA . ILE D 1 72 ? -15.61800 -24.21900 14.09500 1.000 29.71000 66 ILE D CA 1
ATOM 2693 C C . ILE D 1 72 ? -16.81200 -23.30500 14.35700 1.000 31.61000 66 ILE D C 1
ATOM 2694 O O . ILE D 1 72 ? -17.92200 -23.77300 14.64500 1.000 29.73000 66 ILE D O 1
ATOM 2699 N N . GLU D 1 73 ? -16.60800 -21.98800 14.25900 1.000 31.30000 67 GLU D N 1
ATOM 2700 C CA . GLU D 1 73 ? -17.71200 -21.06500 14.51200 1.000 36.10000 67 GLU D CA 1
ATOM 2701 C C . GLU D 1 73 ? -18.80700 -21.20600 13.46000 1.000 35.04000 67 GLU D C 1
ATOM 2702 O O . GLU D 1 73 ? -19.99600 -21.17800 13.79100 1.000 36.42000 67 GLU D O 1
ATOM 2708 N N . GLU D 1 74 ? -18.42600 -21.36300 12.19000 1.000 33.99000 68 GLU D N 1
ATOM 2709 C CA . GLU D 1 74 ? -19.41900 -21.60100 11.14700 1.000 34.25000 68 GLU D CA 1
ATOM 2710 C C . GLU D 1 74 ? -20.23900 -22.84100 11.45500 1.000 31.85000 68 GLU D C 1
ATOM 2711 O O . GLU D 1 74 ? -21.47200 -22.82100 11.38500 1.000 33.33000 68 GLU D O 1
ATOM 2717 N N . LEU D 1 75 ? -19.56400 -23.93500 11.81200 1.000 33.22000 69 LEU D N 1
ATOM 2718 C CA . LEU D 1 75 ? -20.26300 -25.19400 12.03800 1.000 30.83000 69 LEU D CA 1
ATOM 2719 C C . LEU D 1 75 ? -21.17400 -25.12500 13.26600 1.000 29.65000 69 LEU D C 1
ATOM 2720 O O . LEU D 1 75 ? -22.26300 -25.71400 13.26800 1.000 30.03000 69 LEU D O 1
ATOM 2725 N N . LEU D 1 76 ? -20.75500 -24.41800 14.31900 1.000 31.82000 70 LEU D N 1
ATOM 2726 C CA . LEU D 1 76 ? -21.58400 -24.36000 15.52500 1.000 33.58000 70 LEU D CA 1
ATOM 2727 C C . LEU D 1 76 ? -22.83300 -23.51100 15.29400 1.000 36.97000 70 LEU D C 1
ATOM 2728 O O . LEU D 1 76 ? -23.93000 -23.88900 15.72100 1.000 39.25000 70 LEU D O 1
ATOM 2733 N N . LYS D 1 77 ? -22.69100 -22.37200 14.60400 1.000 38.61000 71 LYS D N 1
ATOM 2734 C CA . LYS D 1 77 ? -23.86200 -21.61000 14.17300 1.000 42.17000 71 LYS D CA 1
ATOM 2735 C C . LYS D 1 77 ? -24.84400 -22.48800 13.41300 1.000 40.57000 71 LYS D C 1
ATOM 2736 O O . LYS D 1 77 ? -26.06100 -22.38900 13.61000 1.000 40.44000 71 LYS D O 1
ATOM 2742 N N . ALA D 1 78 ? -24.33400 -23.35100 12.53400 1.000 39.04000 72 ALA D N 1
ATOM 2743 C CA . ALA D 1 78 ? -25.19700 -24.19600 11.71800 1.000 40.56000 72 ALA D CA 1
ATOM 2744 C C . ALA D 1 78 ? -25.84000 -25.32700 12.50800 1.000 38.41000 72 ALA D C 1
ATOM 2745 O O . ALA D 1 78 ? -26.67900 -26.04300 11.95500 1.000 41.52000 72 ALA D O 1
ATOM 2747 N N . GLY D 1 79 ? -25.47300 -25.50800 13.77000 1.000 36.82000 73 GLY D N 1
ATOM 2748 C CA . GLY D 1 79 ? -26.09000 -26.51700 14.60000 1.000 40.26000 73 GLY D CA 1
ATOM 2749 C C . GLY D 1 79 ? -25.26000 -27.75200 14.87000 1.000 37.80000 73 GLY D C 1
ATOM 2750 O O . GLY D 1 79 ? -25.81100 -28.74300 15.36200 1.000 30.90000 73 GLY D O 1
ATOM 2751 N N . ALA D 1 80 ? -23.96300 -27.72700 14.56100 1.000 35.97000 74 ALA D N 1
ATOM 2752 C CA . ALA D 1 80 ? -23.09900 -28.87000 14.84100 1.000 37.87000 74 ALA D CA 1
ATOM 2753 C C . ALA D 1 80 ? -23.08000 -29.17000 16.33700 1.000 33.94000 74 ALA D C 1
ATOM 2754 O O . ALA D 1 80 ? -23.10700 -28.25900 17.16900 1.000 37.46000 74 ALA D O 1
ATOM 2756 N N . ASP D 1 81 ? -23.01800 -30.45600 16.67200 1.000 37.81000 75 ASP D N 1
ATOM 2757 C CA . ASP D 1 81 ? -23.17200 -30.95300 18.04000 1.000 37.39000 75 ASP D CA 1
ATOM 2758 C C . ASP D 1 81 ? -21.83800 -31.51500 18.52800 1.000 40.28000 75 ASP D C 1
ATOM 2759 O O . ASP D 1 81 ? -21.36400 -32.53000 18.00500 1.000 35.00000 75 ASP D O 1
ATOM 2764 N N . TYR D 1 82 ? -21.24900 -30.87500 19.54700 1.000 38.23000 76 TYR D N 1
ATOM 2765 C CA . TYR D 1 82 ? -19.92900 -31.25600 20.03200 1.000 34.55000 76 TYR D CA 1
ATOM 2766 C C . TYR D 1 82 ? -19.96000 -32.36500 21.08400 1.000 36.46000 76 TYR D C 1
ATOM 2767 O O . TYR D 1 82 ? -18.92800 -32.64100 21.70800 1.000 33.43000 76 TYR D O 1
ATOM 2776 N N . SER D 1 83 ? -21.10100 -33.01700 21.29100 1.000 35.44000 77 SER D N 1
ATOM 2777 C CA . SER D 1 83 ? -21.14900 -34.16800 22.18600 1.000 37.77000 77 SER D CA 1
ATOM 2778 C C . SER D 1 83 ? -21.07200 -35.50500 21.45400 1.000 34.62000 77 SER D C 1
ATOM 2779 O O . SER D 1 83 ? -20.95100 -36.53900 22.10900 1.000 36.26000 77 SER D O 1
ATOM 2782 N N . VAL D 1 84 ? -21.10100 -35.50800 20.12100 1.000 38.14000 78 VAL D N 1
ATOM 2783 C CA . VAL D 1 84 ? -21.07200 -36.75000 19.34800 1.000 36.58000 78 VAL D CA 1
ATOM 2784 C C . VAL D 1 84 ? -19.70100 -37.41300 19.44600 1.000 30.59000 78 VAL D C 1
ATOM 2785 O O . VAL D 1 84 ? -18.66100 -36.74400 19.38300 1.000 33.32000 78 VAL D O 1
ATOM 2789 N N . LYS D 1 85 ? -19.68900 -38.74100 19.57100 1.000 38.68000 79 LYS D N 1
ATOM 2790 C CA . LYS D 1 85 ? -18.45500 -39.50300 19.74900 1.000 37.35000 79 LYS D CA 1
ATOM 2791 C C . LYS D 1 85 ? -18.02200 -40.18800 18.45600 1.000 40.34000 79 LYS D C 1
ATOM 2792 O O . LYS D 1 85 ? -18.84400 -40.74300 17.71900 1.000 41.75000 79 LYS D O 1
ATOM 2798 N N . ASP D 1 86 ? -16.71900 -40.15800 18.19400 1.000 37.35000 80 ASP D N 1
ATOM 2799 C CA . ASP D 1 86 ? -16.16000 -40.79900 17.01600 1.000 38.32000 80 ASP D CA 1
ATOM 2800 C C . ASP D 1 86 ? -15.87500 -42.27100 17.32200 1.000 44.18000 80 ASP D C 1
ATOM 2801 O O . ASP D 1 86 ? -16.32800 -42.82100 18.33600 1.000 41.61000 80 ASP D O 1
ATOM 2806 N N . ALA D 1 87 ? -15.10900 -42.91900 16.43700 1.000 42.53000 81 ALA D N 1
ATOM 2807 C CA . ALA D 1 87 ? -14.85700 -44.35000 16.55200 1.000 44.31000 81 ALA D CA 1
ATOM 2808 C C . ALA D 1 87 ? -14.05000 -44.70300 17.79500 1.000 47.91000 81 ALA D C 1
ATOM 2809 O O . ALA D 1 87 ? -14.13400 -45.84100 18.26800 1.000 52.71000 81 ALA D O 1
ATOM 2811 N N . ASP D 1 88 ? -13.27500 -43.76400 18.33600 1.000 46.96000 82 ASP D N 1
ATOM 2812 C CA . ASP D 1 88 ? -12.54300 -43.97700 19.57900 1.000 50.02000 82 ASP D CA 1
ATOM 2813 C C . ASP D 1 88 ? -13.31100 -43.49800 20.81100 1.000 44.30000 82 ASP D C 1
ATOM 2814 O O . ASP D 1 88 ? -12.71000 -43.35600 21.88000 1.000 51.17000 82 ASP D O 1
ATOM 2819 N N . GLY D 1 89 ? -14.61600 -43.24800 20.68900 1.000 43.60000 83 GLY D N 1
ATOM 2820 C CA . GLY D 1 89 ? -15.40000 -42.73500 21.79700 1.000 40.68000 83 GLY D CA 1
ATOM 2821 C C . GLY D 1 89 ? -15.16500 -41.27800 22.13600 1.000 47.76000 83 GLY D C 1
ATOM 2822 O O . GLY D 1 89 ? -15.58900 -40.82000 23.20600 1.000 47.12000 83 GLY D O 1
ATOM 2823 N N . ARG D 1 90 ? -14.52200 -40.52400 21.25000 1.000 38.16000 84 ARG D N 1
ATOM 2824 C CA . ARG D 1 90 ? -14.07000 -39.17900 21.56400 1.000 34.18000 84 ARG D CA 1
ATOM 2825 C C . ARG D 1 90 ? -14.87300 -38.14200 20.79200 1.000 37.36000 84 ARG D C 1
ATOM 2826 O O . ARG D 1 90 ? -15.37800 -38.41100 19.69900 1.000 33.12000 84 ARG D O 1
ATOM 2834 N N . THR D 1 91 ? -14.99000 -36.94900 21.37900 1.000 31.98000 85 THR D N 1
ATOM 2835 C CA . THR D 1 91 ? -15.79300 -35.88100 20.81100 1.000 31.73000 85 THR D CA 1
ATOM 2836 C C . THR D 1 91 ? -14.90300 -34.81400 20.18100 1.000 26.28000 85 THR D C 1
ATOM 2837 O O . THR D 1 91 ? -13.66700 -34.84300 20.26900 1.000 23.50000 85 THR D O 1
ATOM 2841 N N . ALA D 1 92 ? -15.56000 -33.82700 19.57100 1.000 26.76000 86 ALA D N 1
ATOM 2842 C CA . ALA D 1 92 ? -14.84200 -32.64100 19.11400 1.000 27.14000 86 ALA D CA 1
ATOM 2843 C C . ALA D 1 92 ? -14.14200 -31.93200 20.26500 1.000 27.95000 86 ALA D C 1
ATOM 2844 O O . ALA D 1 92 ? -13.08200 -31.32900 20.06500 1.000 29.95000 86 ALA D O 1
ATOM 2846 N N . ILE D 1 93 ? -14.70800 -31.99200 21.48200 1.000 25.88000 87 ILE D N 1
ATOM 2847 C CA . ILE D 1 93 ? -14.02400 -31.39400 22.62400 1.000 26.27000 87 ILE D CA 1
ATOM 2848 C C . ILE D 1 93 ? -12.70400 -32.11100 22.87200 1.000 25.33000 87 ILE D C 1
ATOM 2849 O O . ILE D 1 93 ? -11.67100 -31.47500 23.11400 1.000 28.42000 87 ILE D O 1
ATOM 2854 N N . ASP D 1 94 ? -12.71800 -33.44600 22.79800 1.000 25.71000 88 ASP D N 1
ATOM 2855 C CA . ASP D 1 94 ? -11.50700 -34.23300 23.02200 1.000 28.29000 88 ASP D CA 1
ATOM 2856 C C . ASP D 1 94 ? -10.47700 -33.99600 21.92600 1.000 31.01000 88 ASP D C 1
ATOM 2857 O O . ASP D 1 94 ? -9.27300 -33.95900 22.19800 1.000 30.32000 88 ASP D O 1
ATOM 2862 N N . ARG D 1 95 ? -10.93400 -33.85600 20.67800 1.000 28.71000 89 ARG D N 1
ATOM 2863 C CA . ARG D 1 95 ? -10.03900 -33.67400 19.54200 1.000 30.23000 89 ARG D CA 1
ATOM 2864 C C . ARG D 1 95 ? -9.39900 -32.29200 19.52000 1.000 28.85000 89 ARG D C 1
ATOM 2865 O O . ARG D 1 95 ? -8.40500 -32.09600 18.81500 1.000 30.73000 89 ARG D O 1
ATOM 2873 N N . ALA D 1 96 ? -9.94900 -31.33200 20.25900 1.000 28.59000 90 ALA D N 1
ATOM 2874 C CA . ALA D 1 96 ? -9.38400 -29.99300 20.26400 1.000 29.72000 90 ALA D CA 1
ATOM 2875 C C . ALA D 1 96 ? -7.91400 -30.04700 20.66000 1.000 35.67000 90 ALA D C 1
ATOM 2876 O O . ALA D 1 96 ? -7.50400 -30.83900 21.51200 1.000 34.60000 90 ALA D O 1
ATOM 2878 N N . ASN D 1 97 ? -7.11000 -29.22800 20.00200 1.000 37.21000 91 ASN D N 1
ATOM 2879 C CA . ASN D 1 97 ? -5.67300 -29.25900 20.21900 1.000 40.88000 91 ASN D CA 1
ATOM 2880 C C . ASN D 1 97 ? -5.22200 -28.31800 21.32600 1.000 44.20000 91 ASN D C 1
ATOM 2881 O O . ASN D 1 97 ? -4.02700 -28.27700 21.63200 1.000 50.53000 91 ASN D O 1
ATOM 2886 N N . SER D 1 98 ? -6.13300 -27.57400 21.94700 1.000 42.67000 92 SER D N 1
ATOM 2887 C CA . SER D 1 98 ? -5.70000 -26.63200 22.96600 1.000 39.16000 92 SER D CA 1
ATOM 2888 C C . SER D 1 98 ? -6.87600 -26.24900 23.84900 1.000 40.97000 92 SER D C 1
ATOM 2889 O O . SER D 1 98 ? -8.04500 -26.45000 23.49700 1.000 35.97000 92 SER D O 1
ATOM 2892 N N . GLU D 1 99 ? -6.58900 -25.62900 24.99000 1.000 38.03000 93 GLU D N 1
ATOM 2893 C CA . GLU D 1 99 ? -7.67000 -25.15100 25.89100 1.000 37.20000 93 GLU D CA 1
ATOM 2894 C C . GLU D 1 99 ? -8.46000 -24.05400 25.17100 1.000 33.86000 93 GLU D C 1
ATOM 2895 O O . GLU D 1 99 ? -9.68200 -24.01900 25.31100 1.000 28.73000 93 GLU D O 1
ATOM 2901 N N . GLU D 1 100 ? -7.76700 -23.21500 24.40400 1.000 31.18000 94 GLU D N 1
ATOM 2902 C CA . GLU D 1 100 ? -8.43500 -22.08200 23.71600 1.000 33.81000 94 GLU D CA 1
ATOM 2903 C C . GLU D 1 100 ? -9.51800 -22.61600 22.76700 1.000 30.69000 94 GLU D C 1
ATOM 2904 O O . GLU D 1 100 ? -10.60300 -22.04000 22.74200 1.000 30.57000 94 GLU D O 1
ATOM 2910 N N . ILE D 1 101 ? -9.22400 -23.69800 22.04900 1.000 31.10000 95 ILE D N 1
ATOM 2911 C CA . ILE D 1 101 ? -10.21500 -24.26500 21.08900 1.000 34.28000 95 ILE D CA 1
ATOM 2912 C C . ILE D 1 101 ? -11.31300 -24.98300 21.88400 1.000 30.97000 95 ILE D C 1
ATOM 2913 O O . ILE D 1 101 ? -12.48000 -24.85700 21.50900 1.000 28.19000 95 ILE D O 1
ATOM 2918 N N . ARG D 1 102 ? -10.93100 -25.72400 22.92400 1.000 28.85000 96 ARG D N 1
ATOM 2919 C CA . ARG D 1 102 ? -11.96500 -26.32800 23.75700 1.000 29.30000 96 ARG D CA 1
ATOM 2920 C C . ARG D 1 102 ? -12.97000 -25.28200 24.22500 1.000 29.83000 96 ARG D C 1
ATOM 2921 O O . ARG D 1 102 ? -14.18600 -25.46000 24.08000 1.000 27.07000 96 ARG D O 1
ATOM 2929 N N . ASP D 1 103 ? -12.46900 -24.17700 24.79400 1.000 28.24000 97 ASP D N 1
ATOM 2930 C CA . ASP D 1 103 ? -13.34600 -23.14400 25.34800 1.000 28.90000 97 ASP D CA 1
ATOM 2931 C C . ASP D 1 103 ? -14.11100 -22.39700 24.26200 1.000 35.14000 97 ASP D C 1
ATOM 2932 O O . ASP D 1 103 ? -15.26900 -22.00800 24.47500 1.000 32.44000 97 ASP D O 1
ATOM 2937 N N . LEU D 1 104 ? -13.50100 -22.21500 23.08500 1.000 30.84000 98 LEU D N 1
ATOM 2938 C CA . LEU D 1 104 ? -14.23500 -21.63300 21.96500 1.000 30.68000 98 LEU D CA 1
ATOM 2939 C C . LEU D 1 104 ? -15.46800 -22.46500 21.64800 1.000 32.23000 98 LEU D C 1
ATOM 2940 O O . LEU D 1 104 ? -16.57000 -21.93100 21.46700 1.000 31.31000 98 LEU D O 1
ATOM 2945 N N . ILE D 1 105 ? -15.31100 -23.78800 21.61400 1.000 31.10000 99 ILE D N 1
ATOM 2946 C CA . ILE D 1 105 ? -16.44300 -24.65200 21.29900 1.000 31.60000 99 ILE D CA 1
ATOM 2947 C C . ILE D 1 105 ? -17.46900 -24.61700 22.42300 1.000 34.71000 99 ILE D C 1
ATOM 2948 O O . ILE D 1 105 ? -18.66800 -24.43600 22.18500 1.000 34.24000 99 ILE D O 1
ATOM 2953 N N . LEU D 1 106 ? -17.01100 -24.81200 23.66600 1.000 34.49000 100 LEU D N 1
ATOM 2954 C CA . LEU D 1 106 ? -17.92700 -24.83000 24.80100 1.000 35.20000 100 LEU D CA 1
ATOM 2955 C C . LEU D 1 106 ? -18.57800 -23.47000 24.99800 1.000 34.59000 100 LEU D C 1
ATOM 2956 O O . LEU D 1 106 ? -19.77500 -23.38500 25.28100 1.000 38.00000 100 LEU D O 1
ATOM 2961 N N . GLY D 1 107 ? -17.83800 -22.38500 24.80200 1.000 40.18000 101 GLY D N 1
ATOM 2962 C CA . GLY D 1 107 ? -18.38400 -21.04800 25.10400 1.000 41.25000 101 GLY D CA 1
ATOM 2963 C C . GLY D 1 107 ? -19.35100 -20.49500 24.07500 1.000 43.84000 101 GLY D C 1
ATOM 2964 O O . GLY D 1 107 ? -19.77900 -19.34800 24.25300 1.000 46.67000 101 GLY D O 1
ATOM 2965 N N . TYR D 1 108 ? -19.68900 -21.25600 23.03800 1.000 46.57000 102 TYR D N 1
ATOM 2966 C CA . TYR D 1 108 ? -20.55600 -20.69500 21.96900 1.000 48.99000 102 TYR D CA 1
ATOM 2967 C C . TYR D 1 108 ? -21.96000 -20.40200 22.52000 1.000 53.05000 102 TYR D C 1
ATOM 2968 O O . TYR D 1 108 ? -22.83400 -21.27200 22.44000 1.000 55.47000 102 TYR D O 1
#

Foldseek 3Di:
DDDPVVADPVNVVVVVVVVVVVVVVVVVVQLVQQVVPVDPVLQVQLLVCQLVVVLVSNVVSVVVPHDQCDQGPVGHGSLRNRPDVVSNCSNVVD/DDDDDVVDDPVNVVVVVVVVVVVVCVVVVVVLVVQVPDPDDVLQSQLLVCQLVVPLVSNVVSVVVPHDQCDAGPVNHGSLNNHPDVVSNCSNVVD/DDDDDVVDDPVNVVVVVVVVVVVVCVVVVVQLVVQVVDPDDPLQSQLLVCQLVVPLVSNVVSVVVPHDQCDAGPVGHGSLRNRPDVVSNCSNVVD/DDDPVVADPVNVVVVCVVVVVVVCVVVVVQLVVQVVVVDDVLQSQLLVCQLVVVLVSNVVSVVVPHDQCDAGPVGHGSLRSHPDVVSNCSNVVD

B-factor: mean 32.69, std 9.25, range [14.52, 74.92]

Nearest PDB structures (foldseek):
  8k48-assembly1_D  TM=9.716E-01  e=1.358E-14  Arabidopsis thaliana
  5hkp-assembly1_B  TM=9.869E-01  e=1.115E-02  Mus musculus
  5eyp-assembly1_F  TM=9.088E-01  e=9.833E-03  synthetic construct
  5mio-assembly3_C  TM=9.129E-01  e=1.345E-02  Homo sapiens
  7qnl-assembly1_AAA  TM=6.233E-01  e=2.679E-02  synthetic construct

GO terms:
  GO:0009570 chloroplast stroma (C, IDA)
  GO:0009941 chloroplast envelope (C, IDA)
  GO:0006886 intracellular protein transport (P, IDA)
  GO:0005515 protein binding (F, IPI)
  GO:0009507 chloroplast (C, IDA)
  GO:0009507 chloroplast (C, HDA)
  GO:0009570 chloroplast stroma (C, HDA)
  GO:0090391 granum assembly (P, IMP)

InterPro domains:
  IPR002110 Ankyrin repeat [PS50088] (122-149)
  IPR036770 Ankyrin repeat-containing domain superfamily [G3DSA:1.25.40.20] (99-174)
  IPR036770 Ankyrin repeat-containing domain superfamily [SSF48403] (97-168)
  IPR044242 Protein LHCP TRANSLOCATION DEFECT-like [PTHR47317] (10-175)

Secondary structure (DSSP, 8-state):
---GGG--HHHHHHHHHHHHHHHHHHHHHHHHHHHHTT--HHHHHHHHHHHTT-HHHHHHHHHTT--TT---TTS--HHHH-SSHHHHHHHHT-/----GGG--HHHHHHHHHHHHHHHHHHHHHHHHHHHHSS--HHHHHHHHHHHHT-HHHHHHHHHTT--TT---TTS--HHHH-SSHHHHHHHHH-/----GGG--HHHHHHHHHHHHHHHHHHHHHHHHHHHTSS--HHHHHHHHHHHHT-HHHHHHHHHTT--TT---TTS--HHHH-SSHHHHHHHHT-/---GGG--HHHHHHHHHHHHHHHHHHHHHHHHHHHHTT--HHHHHHHHHHHHT-HHHHHHHHHTT--TT---TTS--HHHH-SSHHHHHHHHT-

Organism: Arabidopsis thaliana (NCBI:txid3702)

Radius of gyration: 23.49 Å; Cα contacts (8 Å, |Δi|>4): 476; chains: 4; bounding box: 56×62×56 Å